Protein 2VPN (pdb70)

Organism: Halomonas elongata (strain ATCC 33173 / DSM 2581 / NBRC 15536 / NCIMB 2198 / 1H9) (NCBI:txid768066)

InterPro domains:
  IPR018389 TRAP transporter solute receptor DctP [PF03480] (31-313)
  IPR018389 TRAP transporter solute receptor DctP [PTHR33376] (1-330)
  IPR038404 TRAP transporter solute receptor DctP superfamily [G3DSA:3.40.190.170] (26-341)

CATH classification: 3.40.190.170

Solvent-accessible surface area: 24953 Å² total; per-residue (Å²): 119,74,4,84,0,1,3,23,7,98,133,46,8,0,0,4,22,0,0,65,23,0,58,27,70,0,58,122,84,37,149,29,65,0,77,25,38,60,70,66,102,83,121,23,15,120,34,0,75,92,36,87,0,21,0,0,0,19,0,0,0,52,1,1,73,69,3,56,6,0,4,0,8,18,6,4,36,27,11,28,84,66,48,105,32,0,22,90,0,5,95,115,2,79,0,7,80,84,21,0,40,129,13,0,38,115,50,33,0,37,16,14,50,8,0,0,3,8,37,4,0,1,0,0,84,69,55,0,49,32,6,126,40,0,90,121,25,101,0,4,0,11,47,4,69,0,3,11,45,1,0,107,13,2,28,8,60,12,35,67,11,71,34,60,95,0,74,37,3,15,113,105,50,109,2,36,0,0,6,7,3,3,11,18,0,36,59,34,11,0,15,109,30,2,20,16,0,0,14,1,30,13,7,14,15,8,0,0,0,0,0,11,29,121,42,21,113,68,25,64,153,142,27,46,100,16,0,54,46,0,0,66,36,0,27,92,71,0,13,110,64,3,95,43,21,36,120,43,2,15,67,26,0,90,8,33,24,141,130,22,59,50,23,138,15,80,116,146,53,33,97,31,0,98,127,64,9,82,83,1,44,117,73,0,39,135,74,22,36,162,94,0,82,111,0,2,54,44,0,89,51,14,29,190,91,47,126,66,6,44,0,0,2,15,7,95,131,46,6,0,0,4,23,0,0,63,21,0,62,27,70,0,59,122,83,34,146,31,63,0,65,26,8,70,33,28,70,1,3,50,4,88,46,3,8,111,9,0,76,92,38,38,0,28,0,0,0,5,0,1,0,20,3,1,58,110,5,58,7,0,3,0,8,19,6,3,34,26,9,25,81,70,45,91,30,0,34,86,0,6,94,104,1,106,0,7,76,101,29,0,40,138,12,0,38,122,66,33,2,36,18,13,50,7,0,0,4,6,40,4,0,1,0,0,82,71,53,0,43,28,8,123,42,0,93,119,24,77,0,5,0,13,36,6,68,0,3,14,43,1,0,102,5,2,28,9,63,20,27,66,28,51,31,48,71,0,75,33,8,15,118,100,38,102,2,30,0,0,6,8,3,1,11,19,0,28,62,34,9,0,21,111,32,2,33,15,0,0,12,2,25,12,10,15,15,8,0,0,0,0,0,12,32,120,43,21,109,68,27,63,134,144,26,26,99,18,0,51,48,0,0,65,33,0,20,86,93,0,29,127,63,4,149,44,23,39,107,113,5,8,119,117,0,105,92,66,19,150,139,21,59,48,29,133,15,83,122,151,51,24,86,34,0,92,113,70,13,84,94,0,40,93,77,0,32,122,73,21,34,129,89,0,82,102,0,7,61,47,0,88,51,6,32,186,81,46

Sequence (616 aa):
DNWRYAHEEYEGDVQDVFAQAFKGYVEDNSDHTVQVYRFGELDIMEQTQNGILQFVNQSPGFTGSLIPSSAQIFFIPYLMPTTDMDTVLEEFFDDESKKAINEEMFPKLYAEHGLELLKMMYPEGEMMVVTADEPITSPEDFDNNKKKIRTMTNPLLAETYKAFGATPTPLLPWGEVYGGLQTGIIDGQENPIFWIESGGLYEVSPNLTFTSHGWFTTAMMANQQDFYEGLSEEEEDQQLVQDDAADAAYDHTIEEHIKGLSEESLEKIKAASDEEVTVTRLNDEQIQAFKKERAPQQVEEEKFIEMTGEQGQELLDQFKADLKAVDDNWRYAHEEYEGDVQDVFAQAFKGYVEDNSDHTVQVYRFGELGESDDIMEQTQQNNGILQFVNQSPGFTGSLIPSAQIFFIPYLMPTDMMDTVLEFFDESKAINEMFPKLYAEHGLELLKMMYPEGEMVVTADEPITSPEDFDNKKKIRTMTNNPLLAETYKAFGATPTPLPWGEVYGGLQTGIIDGQENPIFWIESGGLYEVSPNLTFTSHGWFTTAMMANQDFYEGLSEEEDQQLVQDAADAAYDHTIEHIKGLSSEESLEKIKAASDEVTVTRLNNDEQIQAFKERAPQVEEKKFIIEMTGEQGQELLDQFKADLKAV

Secondary structure (DSSP, 8-state):
-EEEEE-SS-TTSHHHHHHHHHHHHHHHSSS-EEEEE-TT---HHHHHHTTS-SEEEE-HHHHHHHSGGGGGGGSTT-S-SSHHHHHHHHHH-HIIIIIHHHHHHTTTEEEEEEEEEEEEEEEESS---SGGGGTT-EEEE-S-HHHHHHHHHHT-EEEE--GGGHHHHHHHTS-SEEEEEHHHHHHTTGGGT--EEEE----EEEEEEEEEHHHHHHS-HHHHHHHHHHHHHHHHHHHHHHTTHHHHHHHHHHHH-TT-EEEE--HHHHHHHHTTHHHHHHHHHHHHHHHHHHHHHHHHHHHHH-/-EEEEE-SS-TTSHHHHHHHHHHHHHHHHSS-EEEEE-TTSS-SHHHHHHHHHTTS-SEEEE-HHHHTTTSGGGGGGGSTT-S-SSHHHHHHHHHH-HIIIIIHHHHHHTTTEEEEEEEEEEEEEEEESS---SGGGGTT-EEEE-S-HHHHHHHHHHT-EEEE--GGGHHHHHHHTS-SEEEEEHHHHHHTTGGGT--EEEE----EEEEEEEEEHHHHHHS-HHHHHHHHHHHHHHHHHHHHHHTTHHHHHHHHHHHH-TT-EEEE--HHHHHHHHTTHHHHHHHHHHHHHHHHHHHHHHHHHHHHH-

Radius of gyration: 27.12 Å; Cα contacts (8 Å, |Δi|>4): 1236; chains: 2; bounding box: 59×66×65 Å

Foldseek 3Di:
DEAEEEEEADPPALVNLLVVLLQVLLVVPHVYGYHYHYHPRDVVVVCQQVPVHFKYKFFLLACCAVQVLSCLQQLWPLDAQDLVLNVLLQVDFCLNPPVVQVSVVVSQKRWQGKWFRAAKKKFFPDADLALVSQAAFAEEGADHVLNCVLSVLSHHRYDHDDPVCPQVCLQVVVGGIYMDALLCCQVVVSCVRGAEIERLSTGTGMITMIGRNVSLVPDDPVVVVSSNVSSVSSRVSSSVVSVCSSVVSVVSSVVVDPSHHYHYHDPVSNVNSVVSSVVSLVVSCVSPPPSSVVSSVSSSVSSVVD/DEAEEEEAADPPALVNLLVVLLQVLLVVPHVYGYHYHYHPPQHHQVRVVVCQLVPVHFKYKHFLLACCAVQVLSCPQLLWPLDALDLVLNVLLQVFFCLNPPVVQVSVVVSQKRWQGKWFRAAKKKFFPAADLALVSQAAFAEEGADHDLNCVLNVLSRHRYDYDTPVCPQVCLQVVVGGIYMDALLCCQVVVSCVRGAEIERLSTGTGMMTMIGRNVVLVPDDPVVVVSSNVSSVSSRVSSSVVSVCSSVVSVVVSVVVDPSHHYHYHDPVSSVNSVVSSVVSLVVSCVVPPPSSVVSSVSSSVSSVVD

B-factor: mean 16.52, std 7.2, range [3.72, 50.05]

Structure (mmCIF, N/CA/C/O backbone):
data_2VPN
#
_entry.id   2VPN
#
_cell.length_a   48.300
_cell.length_b   52.200
_cell.length_c   63.500
_cell.angle_alpha   80.80
_cell.angle_beta   85.80
_cell.angle_gamma   77.90
#
_symmetry.space_group_name_H-M   'P 1'
#
loop_
_entity.id
_entity.type
_entity.pdbx_description
1 polymer 'PERIPLASMIC SUBSTRATE BINDING PROTEIN'
2 non-polymer '(4S)-2-METHYL-1,4,5,6-TETRAHYDROPYRIMIDINE-4-CARBOXYLIC ACID'
3 non-polymer 'MAGNESIUM ION'
4 water water
#
loop_
_atom_site.group_PDB
_atom_site.id
_atom_site.type_symbol
_atom_site.label_atom_id
_atom_site.label_alt_id
_atom_site.label_comp_id
_atom_site.label_asym_id
_atom_site.label_entity_id
_atom_site.label_seq_id
_atom_site.pdbx_PDB_ins_code
_atom_site.Cartn_x
_atom_site.Cartn_y
_atom_site.Cartn_z
_atom_site.occupancy
_atom_site.B_iso_or_equiv
_atom_site.auth_seq_id
_atom_site.auth_comp_id
_atom_site.auth_asym_id
_atom_site.auth_atom_id
_atom_site.pdbx_PDB_model_num
ATOM 1 N N . ASP A 1 1 ? 33.599 61.579 34.950 1.00 16.63 1 ASP A N 1
ATOM 2 C CA . ASP A 1 1 ? 34.259 60.740 35.988 1.00 14.05 1 ASP A CA 1
ATOM 3 C C . ASP A 1 1 ? 35.178 59.720 35.334 1.00 14.85 1 ASP A C 1
ATOM 4 O O . ASP A 1 1 ? 35.023 59.400 34.164 1.00 14.71 1 ASP A O 1
ATOM 9 N N . ASN A 1 2 ? 36.125 59.208 36.106 1.00 14.05 2 ASN A N 1
ATOM 10 C CA . ASN A 1 2 ? 36.979 58.132 35.654 1.00 12.83 2 ASN A CA 1
ATOM 11 C C . ASN A 1 2 ? 36.610 56.862 36.399 1.00 12.52 2 ASN A C 1
ATOM 12 O O . ASN A 1 2 ? 36.568 56.848 37.612 1.00 13.57 2 ASN A O 1
ATOM 17 N N . TRP A 1 3 ? 36.337 55.807 35.648 1.00 12.74 3 TRP A N 1
ATOM 18 C CA . TRP A 1 3 ? 35.962 54.525 36.228 1.00 11.14 3 TRP A CA 1
ATOM 19 C C . TRP A 1 3 ? 37.061 53.512 35.955 1.00 10.38 3 TRP A C 1
ATOM 20 O O . TRP A 1 3 ? 37.443 53.303 34.785 1.00 14.05 3 TRP A O 1
ATOM 31 N N . ARG A 1 4 ? 37.543 52.873 37.013 1.00 8.29 4 ARG A N 1
ATOM 32 C CA . ARG A 1 4 ? 38.624 51.902 36.903 1.00 8.60 4 ARG A CA 1
ATOM 33 C C . ARG A 1 4 ? 37.984 50.547 36.656 1.00 8.06 4 ARG A C 1
ATOM 34 O O . ARG A 1 4 ? 37.015 50.182 37.328 1.00 8.79 4 ARG A O 1
ATOM 42 N N . TYR A 1 5 ? 38.572 49.796 35.738 1.00 7.81 5 TYR A N 1
ATOM 43 C CA . TYR A 1 5 ? 38.081 48.506 35.255 1.00 7.11 5 TYR A CA 1
ATOM 44 C C . TYR A 1 5 ? 39.277 47.569 35.157 1.00 6.54 5 TYR A C 1
ATOM 45 O O . TYR A 1 5 ? 40.256 47.886 34.472 1.00 9.05 5 TYR A O 1
ATOM 54 N N . ALA A 1 6 ? 39.227 46.423 35.825 1.00 5.75 6 ALA A N 1
ATOM 55 C CA . ALA A 1 6 ? 40.309 45.453 35.793 1.00 6.28 6 ALA A CA 1
ATOM 56 C C . ALA A 1 6 ? 39.821 44.134 35.221 1.00 5.82 6 ALA A C 1
ATOM 57 O O . ALA A 1 6 ? 38.681 43.706 35.476 1.00 7.35 6 ALA A O 1
ATOM 59 N N . HIS A 1 7 ? 40.690 43.486 34.446 1.00 6.11 7 HIS A N 1
ATOM 60 C CA . HIS A 1 7 ? 40.420 42.133 33.958 1.00 6.31 7 HIS A CA 1
ATOM 61 C C . HIS A 1 7 ? 41.641 41.216 34.145 1.00 6.74 7 HIS A C 1
ATOM 62 O O . HIS A 1 7 ? 42.669 41.595 34.712 1.00 7.86 7 HIS A O 1
ATOM 69 N N . GLU A 1 8 ? 41.478 39.971 33.710 1.00 6.97 8 GLU A N 1
ATOM 70 C CA . GLU A 1 8 ? 42.408 38.894 34.003 1.00 7.22 8 GLU A CA 1
ATOM 71 C C . GLU A 1 8 ? 43.369 38.562 32.869 1.00 6.40 8 GLU A C 1
ATOM 72 O O . GLU A 1 8 ? 44.145 37.599 32.978 1.00 7.67 8 GLU A O 1
ATOM 78 N N . GLU A 1 9 ? 43.306 39.304 31.767 1.00 5.01 9 GLU A N 1
ATOM 79 C CA . GLU A 1 9 ? 43.988 38.866 30.547 1.00 6.81 9 GLU A CA 1
ATOM 80 C C . GLU A 1 9 ? 44.900 39.976 30.067 1.00 7.21 9 GLU A C 1
ATOM 81 O O . GLU A 1 9 ? 45.072 40.985 30.746 1.00 6.12 9 GLU A O 1
ATOM 87 N N . TYR A 1 10 ? 45.537 39.751 28.939 1.00 7.66 10 TYR A N 1
ATOM 88 C CA . TYR A 1 10 ? 46.536 40.681 28.411 1.00 8.96 10 TYR A CA 1
ATOM 89 C C . TYR A 1 10 ? 45.984 41.455 27.216 1.00 8.37 10 TYR A C 1
ATOM 90 O O . TYR A 1 10 ? 44.858 41.238 26.750 1.00 9.22 10 TYR A O 1
ATOM 99 N N . GLU A 1 11 ? 46.788 42.374 26.710 1.00 11.37 11 GLU A N 1
ATOM 100 C CA . GLU A 1 11 ? 46.413 43.162 25.560 1.00 11.48 11 GLU A CA 1
ATOM 101 C C . GLU A 1 11 ? 45.978 42.264 24.393 1.00 11.09 11 GLU A C 1
ATOM 102 O O . GLU A 1 11 ? 46.682 41.339 24.028 1.00 13.23 11 GLU A O 1
ATOM 108 N N . GLY A 1 12 ? 44.786 42.502 23.857 1.00 11.19 12 GLY A N 1
ATOM 109 C CA . GLY A 1 12 ? 44.310 41.781 22.687 1.00 10.71 12 GLY A CA 1
ATOM 110 C C . GLY A 1 12 ? 43.593 40.466 22.951 1.00 9.77 12 GLY A C 1
ATOM 111 O O . GLY A 1 12 ? 42.999 39.876 22.048 1.00 10.00 12 GLY A O 1
ATOM 112 N N . ASP A 1 13 ? 43.640 40.010 24.195 1.00 8.29 13 ASP A N 1
ATOM 113 C CA . ASP A 1 13 ? 42.930 38.807 24.588 1.00 7.48 13 ASP A CA 1
ATOM 114 C C . ASP A 1 13 ? 41.425 39.088 24.663 1.00 6.17 13 ASP A C 1
ATOM 115 O O . ASP A 1 13 ? 40.996 40.236 24.673 1.00 7.35 13 ASP A O 1
ATOM 120 N N . VAL A 1 14 ? 40.626 38.031 24.723 1.00 6.00 14 VAL A N 1
ATOM 121 C CA . VAL A 1 14 ? 39.171 38.142 24.629 1.00 5.98 14 VAL A CA 1
ATOM 122 C C . VAL A 1 14 ? 38.587 39.100 25.682 1.00 5.40 14 VAL A C 1
ATOM 123 O O . VAL A 1 14 ? 37.756 39.934 25.344 1.00 7.27 14 VAL A O 1
ATOM 127 N N . GLN A 1 15 ? 39.017 38.991 26.939 1.00 5.27 15 GLN A N 1
ATOM 128 C CA . GLN A 1 15 ? 38.532 39.955 27.961 1.00 5.41 15 GLN A CA 1
ATOM 129 C C . GLN A 1 15 ? 38.922 41.391 27.667 1.00 5.77 15 GLN A C 1
ATOM 130 O O . GLN A 1 15 ? 38.231 42.351 28.044 1.00 6.62 15 GLN A O 1
ATOM 136 N N . ASP A 1 16 ? 40.077 41.556 27.066 1.00 6.15 16 ASP A N 1
ATOM 137 C CA . ASP A 1 16 ? 40.518 42.884 26.704 1.00 6.80 16 ASP A CA 1
ATOM 138 C C . ASP A 1 16 ? 39.731 43.450 25.536 1.00 7.70 16 ASP A C 1
ATOM 139 O O . ASP A 1 16 ? 39.437 44.635 25.477 1.00 8.34 16 ASP A O 1
ATOM 144 N N . VAL A 1 17 ? 39.402 42.612 24.572 1.00 7.02 17 VAL A N 1
ATOM 145 C CA . VAL A 1 17 ? 38.519 43.030 23.492 1.00 7.52 17 VAL A CA 1
ATOM 146 C C . VAL A 1 17 ? 37.180 43.550 24.055 1.00 8.07 17 VAL A C 1
ATOM 147 O O . VAL A 1 17 ? 36.682 44.611 23.677 1.00 7.90 17 VAL A O 1
ATOM 151 N N . PHE A 1 18 ? 36.617 42.801 25.009 1.00 7.14 18 PHE A N 1
ATOM 152 C CA . PHE A 1 18 ? 35.378 43.215 25.660 1.00 6.45 18 PHE A CA 1
ATOM 153 C C . PHE A 1 18 ? 35.610 44.537 26.376 1.00 5.96 18 PHE A C 1
ATOM 154 O O . PHE A 1 18 ? 34.818 45.476 26.203 1.00 7.62 18 PHE A O 1
ATOM 162 N N . ALA A 1 19 ? 36.689 44.619 27.157 1.00 6.49 19 ALA A N 1
ATOM 163 C CA . ALA A 1 19 ? 36.990 45.837 27.946 1.00 6.88 19 ALA A CA 1
ATOM 164 C C . ALA A 1 19 ? 37.174 47.069 27.068 1.00 7.92 19 ALA A C 1
ATOM 165 O O . ALA A 1 19 ? 36.647 48.139 27.372 1.00 9.21 19 ALA A O 1
ATOM 167 N N . GLN A 1 20 ? 37.922 46.946 25.979 1.00 7.78 20 GLN A N 1
ATOM 168 C CA . GLN A 1 20 ? 38.188 48.097 25.134 1.00 9.26 20 GLN A CA 1
ATOM 169 C C . GLN A 1 20 ? 36.926 48.539 24.421 1.00 10.33 20 GLN A C 1
ATOM 170 O O . GLN A 1 20 ? 36.716 49.736 24.198 1.00 11.75 20 GLN A O 1
ATOM 176 N N . ALA A 1 21 ? 36.081 47.583 24.035 1.00 9.84 21 ALA A N 1
ATOM 177 C CA . ALA A 1 21 ? 34.801 47.928 23.436 1.00 10.12 21 ALA A CA 1
ATOM 178 C C . ALA A 1 21 ? 33.866 48.630 24.422 1.00 11.11 21 ALA A C 1
ATOM 179 O O . ALA A 1 21 ? 33.156 49.554 24.049 1.00 13.52 21 ALA A O 1
ATOM 181 N N . PHE A 1 22 ? 33.860 48.178 25.674 1.00 9.70 22 PHE A N 1
ATOM 182 C CA . PHE A 1 22 ? 33.075 48.823 26.728 1.00 9.42 22 PHE A CA 1
ATOM 183 C C . PHE A 1 22 ? 33.569 50.254 26.937 1.00 9.76 22 PHE A C 1
ATOM 184 O O . PHE A 1 22 ? 32.751 51.197 26.989 1.00 11.33 22 PHE A O 1
ATOM 192 N N . LYS A 1 23 ? 34.881 50.394 27.110 1.00 11.80 23 LYS A N 1
ATOM 193 C CA . LYS A 1 23 ? 35.568 51.686 27.214 1.00 11.09 23 LYS A CA 1
ATOM 194 C C . LYS A 1 23 ? 35.177 52.589 26.056 1.00 12.43 23 LYS A C 1
ATOM 195 O O . LYS A 1 23 ? 34.764 53.732 26.257 1.00 14.32 23 LYS A O 1
ATOM 201 N N . GLY A 1 24 ? 35.300 52.069 24.841 1.00 12.57 24 GLY A N 1
ATOM 202 C CA . GLY A 1 24 ? 34.998 52.848 23.649 1.00 13.51 24 GLY A CA 1
ATOM 203 C C . GLY A 1 24 ? 33.594 53.395 23.639 1.00 14.35 24 GLY A C 1
ATOM 204 O O . GLY A 1 24 ? 33.382 54.557 23.258 1.00 16.39 24 GLY A O 1
ATOM 205 N N . TYR A 1 25 ? 32.626 52.578 24.040 1.00 13.80 25 TYR A N 1
ATOM 206 C CA . TYR A 1 25 ? 31.235 53.012 24.048 1.00 14.16 25 TYR A CA 1
ATOM 207 C C . TYR A 1 25 ? 30.999 54.103 25.072 1.00 15.60 25 TYR A C 1
ATOM 208 O O . TYR A 1 25 ? 30.319 55.076 24.793 1.00 16.93 25 TYR A O 1
ATOM 217 N N . VAL A 1 26 ? 31.520 53.913 26.272 1.00 13.72 26 VAL A N 1
ATOM 218 C CA . VAL A 1 26 ? 31.371 54.916 27.321 1.00 14.49 26 VAL A CA 1
ATOM 219 C C . VAL A 1 26 ? 31.982 56.236 26.889 1.00 15.38 26 VAL A C 1
ATOM 220 O O . VAL A 1 26 ? 31.350 57.303 27.044 1.00 16.28 26 VAL A O 1
ATOM 224 N N . GLU A 1 27 ? 33.195 56.181 26.346 1.00 15.92 27 GLU A N 1
ATOM 225 C CA . GLU A 1 27 ? 33.927 57.399 25.983 1.00 16.94 27 GLU A CA 1
ATOM 226 C C . GLU A 1 27 ? 33.337 58.084 24.748 1.00 18.19 27 GLU A C 1
ATOM 227 O O . GLU A 1 27 ? 33.395 59.318 24.647 1.00 19.12 27 GLU A O 1
ATOM 233 N N . ASP A 1 28 ? 32.749 57.305 23.834 1.00 17.22 28 ASP A N 1
ATOM 234 C CA . ASP A 1 28 ? 32.122 57.870 22.625 1.00 19.42 28 ASP A CA 1
ATOM 235 C C . ASP A 1 28 ? 30.761 58.490 22.905 1.00 19.97 28 ASP A C 1
ATOM 236 O O . ASP A 1 28 ? 30.262 59.252 22.092 1.00 22.76 28 ASP A O 1
ATOM 241 N N . ASN A 1 29 ? 30.147 58.141 24.035 1.00 19.15 29 ASN A N 1
ATOM 242 C CA . ASN A 1 29 ? 28.788 58.562 24.343 1.00 19.83 29 ASN A CA 1
ATOM 243 C C . ASN A 1 29 ? 28.635 59.278 25.681 1.00 19.25 29 ASN A C 1
ATOM 244 O O . ASN A 1 29 ? 27.530 59.388 26.201 1.00 20.30 29 ASN A O 1
ATOM 249 N N . SER A 1 30 ? 29.753 59.751 26.232 1.00 19.47 30 SER A N 1
ATOM 250 C CA . SER A 1 30 ? 29.736 60.499 27.479 1.00 19.30 30 SER A CA 1
ATOM 251 C C . SER A 1 30 ? 31.054 61.241 27.663 1.00 18.15 30 SER A C 1
ATOM 252 O O . SER A 1 30 ? 31.936 61.170 26.816 1.00 19.07 30 SER A O 1
ATOM 255 N N . ASP A 1 31 ? 31.165 61.951 28.788 1.00 18.34 31 ASP A N 1
ATOM 256 C CA . ASP A 1 31 ? 32.384 62.657 29.174 1.00 19.19 31 ASP A CA 1
ATOM 257 C C . ASP A 1 31 ? 33.216 61.827 30.159 1.00 18.75 31 ASP A C 1
ATOM 258 O O . ASP A 1 31 ? 34.275 62.270 30.622 1.00 19.09 31 ASP A O 1
ATOM 263 N N . HIS A 1 32 ? 32.743 60.618 30.460 1.00 17.32 32 HIS A N 1
ATOM 264 C CA . HIS A 1 32 ? 33.459 59.713 31.361 1.00 16.80 32 HIS A CA 1
ATOM 265 C C . HIS A 1 32 ? 34.617 59.025 30.651 1.00 16.11 32 HIS A C 1
ATOM 266 O O . HIS A 1 32 ? 34.633 58.912 29.428 1.00 17.18 32 HIS A O 1
ATOM 273 N N . THR A 1 33 ? 35.590 58.587 31.436 1.00 15.02 33 THR A N 1
ATOM 274 C CA . THR A 1 33 ? 36.675 57.749 30.946 1.00 13.33 33 THR A CA 1
ATOM 275 C C . THR A 1 33 ? 36.614 56.403 31.652 1.00 12.64 33 THR A C 1
ATOM 276 O O . THR A 1 33 ? 36.151 56.317 32.773 1.00 12.51 33 THR A O 1
ATOM 280 N N . VAL A 1 34 ? 37.080 55.361 30.965 1.00 12.43 34 VAL A N 1
ATOM 281 C CA . VAL A 1 34 ? 37.252 54.040 31.572 1.00 11.65 34 VAL A CA 1
ATOM 282 C C . VAL A 1 34 ? 38.732 53.695 31.518 1.00 12.47 34 VAL A C 1
ATOM 283 O O . VAL A 1 34 ? 39.331 53.616 30.421 1.00 14.62 34 VAL A O 1
ATOM 287 N N . GLN A 1 35 ? 39.331 53.550 32.693 1.00 10.33 35 GLN A N 1
ATOM 288 C CA . GLN A 1 35 ? 40.727 53.189 32.814 1.00 10.88 35 GLN A CA 1
ATOM 289 C C . GLN A 1 35 ? 40.833 51.678 32.984 1.00 9.90 35 GLN A C 1
ATOM 290 O O . GLN A 1 35 ? 40.447 51.117 34.018 1.00 9.97 35 GLN A O 1
ATOM 296 N N . VAL A 1 36 ? 41.343 51.004 31.966 1.00 10.08 36 VAL A N 1
ATOM 297 C CA . VAL A 1 36 ? 41.407 49.543 31.957 1.00 9.73 36 VAL A CA 1
ATOM 298 C C . VAL A 1 36 ? 42.765 49.044 32.415 1.00 9.56 36 VAL A C 1
ATOM 299 O O . VAL A 1 36 ? 43.803 49.449 31.909 1.00 12.28 36 VAL A O 1
ATOM 303 N N . TYR A 1 37 ? 42.747 48.166 33.408 1.00 9.85 37 TYR A N 1
ATOM 304 C CA . TYR A 1 37 ? 43.939 47.481 33.888 1.00 9.78 37 TYR A CA 1
ATOM 305 C C . TYR A 1 37 ? 43.929 46.046 33.412 1.00 9.11 37 TYR A C 1
ATOM 306 O O . TYR A 1 37 ? 42.971 45.304 33.701 1.00 10.26 37 TYR A O 1
ATOM 315 N N . ARG A 1 38 ? 44.969 45.675 32.682 1.00 9.22 38 ARG A N 1
ATOM 316 C CA . ARG A 1 38 ? 45.183 44.300 32.238 1.00 10.32 38 ARG A CA 1
ATOM 317 C C . ARG A 1 38 ? 45.842 43.476 33.345 1.00 10.53 38 ARG A C 1
ATOM 318 O O . ARG A 1 38 ? 46.236 44.003 34.380 1.00 11.16 38 ARG A O 1
ATOM 326 N N . PHE A 1 39 ? 45.980 42.173 33.124 1.00 10.86 39 PHE A N 1
ATOM 327 C CA . PHE A 1 39 ? 46.517 41.282 34.135 1.00 12.15 39 PHE A CA 1
ATOM 328 C C . PHE A 1 39 ? 47.860 41.801 34.630 1.00 13.64 39 PHE A C 1
ATOM 329 O O . PHE A 1 39 ? 48.713 42.178 33.835 1.00 15.52 39 PHE A O 1
ATOM 337 N N . GLY A 1 40 ? 48.018 41.798 35.945 1.00 15.25 40 GLY A N 1
ATOM 338 C CA . GLY A 1 40 ? 49.281 42.153 36.589 1.00 16.22 40 GLY A CA 1
ATOM 339 C C . GLY A 1 40 ? 49.458 43.632 36.838 1.00 17.68 40 GLY A C 1
ATOM 340 O O . GLY A 1 40 ? 50.362 44.037 37.597 1.00 21.75 40 GLY A O 1
ATOM 341 N N . GLU A 1 41 ? 48.610 44.458 36.227 1.00 16.29 41 GLU A N 1
ATOM 342 C CA . GLU A 1 41 ? 48.808 45.909 36.249 1.00 16.60 41 GLU A CA 1
ATOM 343 C C . GLU A 1 41 ? 48.401 46.583 37.552 1.00 17.86 41 GLU A C 1
ATOM 344 O O . GLU A 1 41 ? 48.819 47.710 37.785 1.00 20.96 41 GLU A O 1
ATOM 350 N N . LEU A 1 42 ? 47.670 45.924 38.427 1.00 19.08 42 LEU A N 1
ATOM 351 C CA . LEU A 1 42 ? 47.386 46.521 39.730 1.00 20.03 42 LEU A CA 1
ATOM 352 C C . LEU A 1 42 ? 48.437 46.082 40.733 1.00 21.85 42 LEU A C 1
ATOM 353 O O . LEU A 1 42 ? 49.566 45.767 40.342 1.00 23.96 42 LEU A O 1
ATOM 358 N N . ASP A 1 47 ? 42.971 39.373 43.967 1.00 20.10 47 ASP A N 1
ATOM 359 C CA . ASP A 1 47 ? 43.071 40.761 44.423 1.00 17.36 47 ASP A CA 1
ATOM 360 C C . ASP A 1 47 ? 42.059 41.682 43.764 1.00 15.74 47 ASP A C 1
ATOM 361 O O . ASP A 1 47 ? 41.550 42.583 44.422 1.00 17.22 47 ASP A O 1
ATOM 366 N N . ILE A 1 48 ? 41.796 41.507 42.470 1.00 14.04 48 ILE A N 1
ATOM 367 C CA . ILE A 1 48 ? 40.944 42.455 41.745 1.00 13.54 48 ILE A CA 1
ATOM 368 C C . ILE A 1 48 ? 39.493 42.374 42.207 1.00 11.92 48 ILE A C 1
ATOM 369 O O . ILE A 1 48 ? 38.766 43.362 42.178 1.00 12.76 48 ILE A O 1
ATOM 374 N N . MET A 1 49 ? 39.070 41.194 42.649 1.00 12.88 49 MET A N 1
ATOM 375 C CA . MET A 1 49 ? 37.738 41.070 43.231 1.00 13.97 49 MET A CA 1
ATOM 376 C C . MET A 1 49 ? 37.659 41.784 44.589 1.00 14.36 49 MET A C 1
ATOM 377 O O . MET A 1 49 ? 36.670 42.477 44.880 1.00 14.33 49 MET A O 1
ATOM 382 N N . GLU A 1 50 ? 38.700 41.635 45.398 1.00 16.15 50 GLU A N 1
ATOM 383 C CA . GLU A 1 50 ? 38.778 42.335 46.685 1.00 17.15 50 GLU A CA 1
ATOM 384 C C . GLU A 1 50 ? 38.639 43.838 46.471 1.00 16.84 50 GLU A C 1
ATOM 385 O O . GLU A 1 50 ? 37.845 44.482 47.154 1.00 16.62 50 GLU A O 1
ATOM 391 N N . GLN A 1 51 ? 39.372 44.377 45.506 1.00 13.72 51 GLN A N 1
ATOM 392 C CA . GLN A 1 51 ? 39.413 45.801 45.216 1.00 13.96 51 GLN A CA 1
ATOM 393 C C . GLN A 1 51 ? 38.129 46.332 44.617 1.00 12.74 51 GLN A C 1
ATOM 394 O O . GLN A 1 51 ? 37.825 47.515 44.720 1.00 14.16 51 GLN A O 1
ATOM 400 N N . THR A 1 52 ? 37.347 45.447 44.010 1.00 11.85 52 THR A N 1
ATOM 401 C CA . THR A 1 52 ? 36.058 45.858 43.494 1.00 13.44 52 THR A CA 1
ATOM 402 C C . THR A 1 52 ? 35.027 45.869 44.620 1.00 14.90 52 THR A C 1
ATOM 403 O O . THR A 1 52 ? 34.250 46.817 44.745 1.00 14.87 52 THR A O 1
ATOM 407 N N . GLN A 1 53 ? 35.029 44.830 45.454 1.00 16.82 53 GLN A N 1
ATOM 408 C CA . GLN A 1 53 ? 34.081 44.771 46.569 1.00 17.77 53 GLN A CA 1
ATOM 409 C C . GLN A 1 53 ? 34.291 45.906 47.554 1.00 19.24 53 GLN A C 1
ATOM 410 O O . GLN A 1 53 ? 33.313 46.358 48.151 1.00 22.83 53 GLN A O 1
ATOM 416 N N . ASN A 1 54 ? 35.531 46.375 47.720 1.00 17.64 54 ASN A N 1
ATOM 417 C CA . ASN A 1 54 ? 35.799 47.475 48.659 1.00 17.99 54 ASN A CA 1
ATOM 418 C C . ASN A 1 54 ? 35.854 48.852 47.989 1.00 17.53 54 ASN A C 1
ATOM 419 O O . ASN A 1 54 ? 36.164 49.859 48.637 1.00 21.98 54 ASN A O 1
ATOM 424 N N . GLY A 1 55 ? 35.544 48.905 46.692 1.00 15.63 55 GLY A N 1
ATOM 425 C CA . GLY A 1 55 ? 35.247 50.147 46.034 1.00 14.14 55 GLY A CA 1
ATOM 426 C C . GLY A 1 55 ? 36.399 50.871 45.399 1.00 12.83 55 GLY A C 1
ATOM 427 O O . GLY A 1 55 ? 36.201 51.936 44.860 1.00 15.40 55 GLY A O 1
ATOM 428 N N . ILE A 1 56 ? 37.604 50.281 45.456 1.00 12.71 56 ILE A N 1
ATOM 429 C CA . ILE A 1 56 ? 38.758 50.812 44.756 1.00 12.95 56 ILE A CA 1
ATOM 430 C C . ILE A 1 56 ? 38.518 50.732 43.250 1.00 11.48 56 ILE A C 1
ATOM 431 O O . ILE A 1 56 ? 38.719 51.694 42.545 1.00 11.68 56 ILE A O 1
ATOM 436 N N . LEU A 1 57 ? 38.045 49.588 42.751 1.00 10.76 57 LEU A N 1
ATOM 437 C CA . LEU A 1 57 ? 37.698 49.418 41.343 1.00 10.43 57 LEU A CA 1
ATOM 438 C C . LEU A 1 57 ? 36.196 49.538 41.183 1.00 9.43 57 LEU A C 1
ATOM 439 O O . LEU A 1 57 ? 35.450 49.164 42.095 1.00 11.93 57 LEU A O 1
ATOM 444 N N . GLN A 1 58 ? 35.779 50.062 40.045 1.00 9.28 58 GLN A N 1
ATOM 445 C CA . GLN A 1 58 ? 34.379 50.241 39.691 1.00 8.69 58 GLN A CA 1
ATOM 446 C C . GLN A 1 58 ? 33.843 49.046 38.909 1.00 8.79 58 GLN A C 1
ATOM 447 O O . GLN A 1 58 ? 32.709 48.636 39.113 1.00 9.72 58 GLN A O 1
ATOM 453 N N . PHE A 1 59 ? 34.653 48.513 37.997 1.00 8.52 59 PHE A N 1
ATOM 454 C CA . PHE A 1 59 ? 34.292 47.358 37.194 1.00 8.21 59 PHE A CA 1
ATOM 455 C C . PHE A 1 59 ? 35.372 46.295 37.279 1.00 8.18 59 PHE A C 1
ATOM 456 O O . PHE A 1 59 ? 36.562 46.594 37.388 1.00 7.15 59 PHE A O 1
ATOM 464 N N . VAL A 1 60 ? 34.955 45.040 37.202 1.00 7.08 60 VAL A N 1
ATOM 465 C CA . VAL A 1 60 ? 35.885 43.915 37.177 1.00 6.74 60 VAL A CA 1
ATOM 466 C C . VAL A 1 60 ? 35.333 42.849 36.271 1.00 6.76 60 VAL A C 1
ATOM 467 O O . VAL A 1 60 ? 34.121 42.611 36.213 1.00 7.86 60 VAL A O 1
ATOM 471 N N . ASN A 1 61 ? 36.236 42.223 35.534 1.00 6.76 61 ASN A N 1
ATOM 472 C CA . ASN A 1 61 ? 35.909 41.062 34.763 1.00 7.91 61 ASN A CA 1
ATOM 473 C C . ASN A 1 61 ? 36.606 39.908 35.449 1.00 8.66 61 ASN A C 1
ATOM 474 O O . ASN A 1 61 ? 37.831 39.846 35.472 1.00 10.46 61 ASN A O 1
ATOM 479 N N . GLN A 1 62 ? 35.836 39.020 36.090 1.00 9.38 62 GLN A N 1
ATOM 480 C CA . GLN A 1 62 ? 36.409 37.857 36.763 1.00 10.11 62 GLN A CA 1
ATOM 481 C C . GLN A 1 62 ? 35.679 36.614 36.288 1.00 8.57 62 GLN A C 1
ATOM 482 O O . GLN A 1 62 ? 34.469 36.606 36.174 1.00 10.73 62 GLN A O 1
ATOM 488 N N . SER A 1 63 ? 36.422 35.547 36.051 1.00 8.16 63 SER A N 1
ATOM 489 C CA . SER A 1 63 ? 35.840 34.292 35.594 1.00 8.58 63 SER A CA 1
ATOM 490 C C . SER A 1 63 ? 35.327 33.476 36.766 1.00 9.00 63 SER A C 1
ATOM 491 O O . SER A 1 63 ? 35.889 33.546 37.862 1.00 9.22 63 SER A O 1
ATOM 494 N N . PRO A 1 64 ? 34.232 32.716 36.554 1.00 9.77 64 PRO A N 1
ATOM 495 C CA . PRO A 1 64 ? 33.787 31.757 37.582 1.00 9.63 64 PRO A CA 1
ATOM 496 C C . PRO A 1 64 ? 34.861 30.822 38.132 1.00 9.91 64 PRO A C 1
ATOM 497 O O . PRO A 1 64 ? 34.768 30.373 39.270 1.00 10.55 64 PRO A O 1
ATOM 501 N N . GLY A 1 65 ? 35.879 30.527 37.343 1.00 8.28 65 GLY A N 1
ATOM 502 C CA . GLY A 1 65 ? 36.974 29.697 37.809 1.00 8.89 65 GLY A CA 1
ATOM 503 C C . GLY A 1 65 ? 37.587 30.215 39.093 1.00 9.72 65 GLY A C 1
ATOM 504 O O . GLY A 1 65 ? 38.070 29.437 39.924 1.00 10.99 65 GLY A O 1
ATOM 505 N N . PHE A 1 66 ? 37.548 31.534 39.257 1.00 10.37 66 PHE A N 1
ATOM 506 C CA . PHE A 1 66 ? 38.033 32.182 40.471 1.00 10.37 66 PHE A CA 1
ATOM 507 C C . PHE A 1 66 ? 36.877 32.578 41.383 1.00 10.93 66 PHE A C 1
ATOM 508 O O . PHE A 1 66 ? 36.929 32.363 42.606 1.00 14.87 66 PHE A O 1
ATOM 516 N N . THR A 1 67 ? 35.807 33.093 40.800 1.00 9.14 67 THR A N 1
ATOM 517 C CA . THR A 1 67 ? 34.690 33.614 41.594 1.00 10.48 67 THR A CA 1
ATOM 518 C C . THR A 1 67 ? 33.960 32.500 42.313 1.00 10.69 67 THR A C 1
ATOM 519 O O . THR A 1 67 ? 33.344 32.759 43.329 1.00 10.88 67 THR A O 1
ATOM 523 N N . GLY A 1 68 ? 34.053 31.276 41.796 1.00 11.20 68 GLY A N 1
ATOM 524 C CA . GLY A 1 68 ? 33.383 30.131 42.382 1.00 12.04 68 GLY A CA 1
ATOM 525 C C . GLY A 1 68 ? 33.763 29.835 43.815 1.00 13.72 68 GLY A C 1
ATOM 526 O O . GLY A 1 68 ? 33.019 29.155 44.508 1.00 14.98 68 GLY A O 1
ATOM 527 N N . SER A 1 69 ? 34.915 30.335 44.277 1.00 14.19 69 SER A N 1
ATOM 528 C CA . SER A 1 69 ? 35.253 30.195 45.698 1.00 15.09 69 SER A CA 1
ATOM 529 C C . SER A 1 69 ? 34.356 31.079 46.576 1.00 16.31 69 SER A C 1
ATOM 530 O O . SER A 1 69 ? 33.830 30.640 47.589 1.00 20.49 69 SER A O 1
ATOM 533 N N . LEU A 1 70 ? 34.154 32.319 46.153 1.00 15.88 70 LEU A N 1
ATOM 534 C CA . LEU A 1 70 ? 33.356 33.294 46.899 1.00 14.70 70 LEU A CA 1
ATOM 535 C C . LEU A 1 70 ? 31.854 33.136 46.652 1.00 14.61 70 LEU A C 1
ATOM 536 O O . LEU A 1 70 ? 31.044 33.386 47.545 1.00 14.91 70 LEU A O 1
ATOM 541 N N . ILE A 1 71 ? 31.493 32.777 45.418 1.00 12.91 71 ILE A N 1
ATOM 542 C CA . ILE A 1 71 ? 30.107 32.661 45.005 1.00 12.47 71 ILE A CA 1
ATOM 543 C C . ILE A 1 71 ? 29.941 31.234 44.545 1.00 12.42 71 ILE A C 1
ATOM 544 O O . ILE A 1 71 ? 30.163 30.924 43.375 1.00 10.96 71 ILE A O 1
ATOM 549 N N . PRO A 1 72 ? 29.587 30.332 45.467 1.00 13.21 72 PRO A N 1
ATOM 550 C CA . PRO A 1 72 ? 29.576 28.907 45.153 1.00 12.51 72 PRO A CA 1
ATOM 551 C C . PRO A 1 72 ? 28.757 28.511 43.919 1.00 11.28 72 PRO A C 1
ATOM 552 O O . PRO A 1 72 ? 29.115 27.569 43.211 1.00 10.52 72 PRO A O 1
ATOM 556 N N A SER A 1 73 ? 27.670 29.231 43.665 0.50 11.41 73 SER A N 1
ATOM 557 N N B SER A 1 73 ? 27.664 29.226 43.669 0.50 11.51 73 SER A N 1
ATOM 558 C CA A SER A 1 73 ? 26.811 28.932 42.520 0.50 10.90 73 SER A CA 1
ATOM 559 C CA B SER A 1 73 ? 26.805 28.932 42.520 0.50 11.03 73 SER A CA 1
ATOM 560 C C A SER A 1 73 ? 27.539 29.089 41.183 0.50 10.66 73 SER A C 1
ATOM 561 C C B SER A 1 73 ? 27.543 29.083 41.186 0.50 10.74 73 SER A C 1
ATOM 562 O O A SER A 1 73 ? 27.204 28.428 40.196 0.50 10.05 73 SER A O 1
ATOM 563 O O B SER A 1 73 ? 27.218 28.411 40.202 0.50 10.07 73 SER A O 1
ATOM 568 N N . ALA A 1 74 ? 28.554 29.948 41.158 1.00 10.24 74 ALA A N 1
ATOM 569 C CA . ALA A 1 74 ? 29.350 30.159 39.927 1.00 9.65 74 ALA A CA 1
ATOM 570 C C . ALA A 1 74 ? 30.135 28.909 39.533 1.00 10.02 74 ALA A C 1
ATOM 571 O O . ALA A 1 74 ? 30.611 28.798 38.398 1.00 10.27 74 ALA A O 1
ATOM 573 N N . GLN A 1 75 ? 30.231 27.938 40.428 1.00 10.20 75 GLN A N 1
ATOM 574 C CA . GLN A 1 75 ? 30.907 26.685 40.120 1.00 10.58 75 GLN A CA 1
ATOM 575 C C . GLN A 1 75 ? 30.151 25.815 39.124 1.00 9.86 75 GLN A C 1
ATOM 576 O O . GLN A 1 75 ? 30.702 24.849 38.604 1.00 9.86 75 GLN A O 1
ATOM 582 N N . ILE A 1 76 ? 28.899 26.156 38.833 1.00 8.44 76 ILE A N 1
ATOM 583 C CA . ILE A 1 76 ? 28.075 25.341 37.932 1.00 9.47 76 ILE A CA 1
ATOM 584 C C . ILE A 1 76 ? 28.711 25.091 36.567 1.00 10.00 76 ILE A C 1
ATOM 585 O O . ILE A 1 76 ? 28.521 24.046 35.951 1.00 11.90 76 ILE A O 1
ATOM 590 N N . PHE A 1 77 ? 29.515 26.050 36.110 1.00 11.28 77 PHE A N 1
ATOM 591 C CA . PHE A 1 77 ? 30.193 25.957 34.810 1.00 10.36 77 PHE A CA 1
ATOM 592 C C . PHE A 1 77 ? 31.252 24.861 34.743 1.00 10.55 77 PHE A C 1
ATOM 593 O O . PHE A 1 77 ? 31.704 24.493 33.643 1.00 14.13 77 PHE A O 1
ATOM 601 N N . PHE A 1 78 ? 31.590 24.301 35.897 1.00 10.63 78 PHE A N 1
ATOM 602 C CA . PHE A 1 78 ? 32.603 23.263 35.977 1.00 9.72 78 PHE A CA 1
ATOM 603 C C . PHE A 1 78 ? 32.074 21.848 36.155 1.00 11.02 78 PHE A C 1
ATOM 604 O O . PHE A 1 78 ? 32.850 20.916 36.294 1.00 12.44 78 PHE A O 1
ATOM 612 N N . ILE A 1 79 ? 30.769 21.681 36.054 1.00 9.52 79 ILE A N 1
ATOM 613 C CA . ILE A 1 79 ? 30.182 20.360 35.883 1.00 8.91 79 ILE A CA 1
ATOM 614 C C . ILE A 1 79 ? 30.484 19.960 34.448 1.00 8.49 79 ILE A C 1
ATOM 615 O O . ILE A 1 79 ? 29.978 20.592 33.517 1.00 9.92 79 ILE A O 1
ATOM 620 N N . PRO A 1 80 ? 31.314 18.922 34.259 1.00 9.45 80 PRO A N 1
ATOM 621 C CA . PRO A 1 80 ? 31.660 18.605 32.875 1.00 9.54 80 PRO A CA 1
ATOM 622 C C . PRO A 1 80 ? 30.494 18.053 32.051 1.00 10.05 80 PRO A C 1
ATOM 623 O O . PRO A 1 80 ? 29.599 17.394 32.574 1.00 10.79 80 PRO A O 1
ATOM 627 N N . TYR A 1 81 ? 30.526 18.372 30.763 1.00 10.58 81 TYR A N 1
ATOM 628 C CA . TYR A 1 81 ? 29.580 17.885 29.759 1.00 11.19 81 TYR A CA 1
ATOM 629 C C . TYR A 1 81 ? 28.160 18.469 29.885 1.00 13.29 81 TYR A C 1
ATOM 630 O O . TYR A 1 81 ? 27.257 18.056 29.161 1.00 16.03 81 TYR A O 1
ATOM 639 N N . LEU A 1 82 ? 27.990 19.444 30.776 1.00 13.91 82 LEU A N 1
ATOM 640 C CA . LEU A 1 82 ? 26.736 20.160 30.957 1.00 15.50 82 LEU A CA 1
ATOM 641 C C . LEU A 1 82 ? 26.525 21.097 29.781 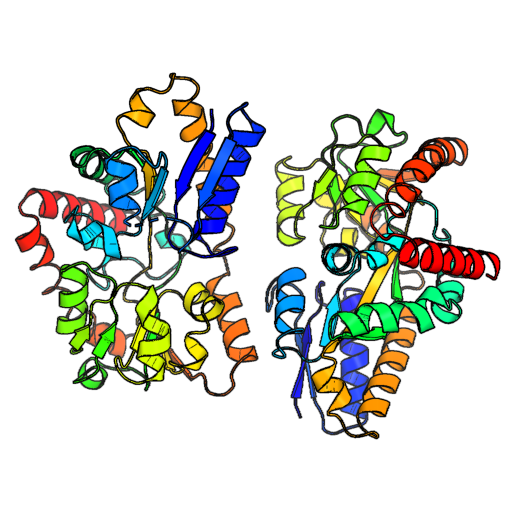1.00 16.72 82 LEU A C 1
ATOM 642 O O . LEU A 1 82 ? 25.463 21.083 29.173 1.00 18.86 82 LEU A O 1
ATOM 647 N N . MET A 1 83 ? 27.538 21.908 29.470 1.00 17.72 83 MET A N 1
ATOM 648 C CA . MET A 1 83 ? 27.435 22.882 28.374 1.00 19.84 83 MET A CA 1
ATOM 649 C C . MET A 1 83 ? 27.510 22.231 26.993 1.00 21.92 83 MET A C 1
ATOM 650 O O . MET A 1 83 ? 28.219 21.251 26.803 1.00 24.23 83 MET A O 1
ATOM 655 N N . PRO A 1 84 ? 26.836 22.823 25.996 1.00 24.01 84 PRO A N 1
ATOM 656 C CA . PRO A 1 84 ? 26.949 22.309 24.641 1.00 23.84 84 PRO A CA 1
ATOM 657 C C . PRO A 1 84 ? 28.349 22.541 24.063 1.00 23.56 84 PRO A C 1
ATOM 658 O O . PRO A 1 84 ? 29.085 23.384 24.558 1.00 21.88 84 PRO A O 1
ATOM 662 N N A THR A 1 85 ? 28.706 21.775 23.032 0.50 24.74 85 THR A N 1
ATOM 663 N N B THR A 1 85 ? 28.701 21.821 23.008 0.50 24.77 85 THR A N 1
ATOM 664 C CA A THR A 1 85 ? 30.039 21.860 22.419 0.50 24.37 85 THR A CA 1
ATOM 665 C CA B THR A 1 85 ? 30.054 21.906 22.475 0.50 24.46 85 THR A CA 1
ATOM 666 C C A THR A 1 85 ? 30.156 22.981 21.393 0.50 24.17 85 THR A C 1
ATOM 667 C C B THR A 1 85 ? 30.188 22.915 21.330 0.50 24.26 85 THR A C 1
ATOM 668 O O A THR A 1 85 ? 31.198 23.638 21.295 0.50 25.50 85 THR A O 1
ATOM 669 O O B THR A 1 85 ? 31.284 23.437 21.087 0.50 25.56 85 THR A O 1
ATOM 676 N N . ASP A 1 86 ? 29.097 23.201 20.623 1.00 22.26 86 ASP A N 1
ATOM 677 C CA . ASP A 1 86 ? 29.204 24.091 19.458 1.00 22.63 86 ASP A CA 1
ATOM 678 C C . ASP A 1 86 ? 28.899 25.537 19.781 1.00 19.74 86 ASP A C 1
ATOM 679 O O . ASP A 1 86 ? 27.983 25.827 20.537 1.00 18.98 86 ASP A O 1
ATOM 684 N N . MET A 1 87 ? 29.645 26.423 19.132 1.00 20.14 87 MET A N 1
ATOM 685 C CA . MET A 1 87 ? 29.572 27.865 19.337 1.00 19.62 87 MET A CA 1
ATOM 686 C C . MET A 1 87 ? 28.161 28.399 19.205 1.00 17.13 87 MET A C 1
ATOM 687 O O . MET A 1 87 ? 27.682 29.096 20.075 1.00 15.73 87 MET A O 1
ATOM 692 N N . ASP A 1 88 ? 27.478 28.047 18.126 1.00 17.45 88 ASP A N 1
ATOM 693 C CA . ASP A 1 88 ? 26.158 28.603 17.862 1.00 17.51 88 ASP A CA 1
ATOM 694 C C . ASP A 1 88 ? 25.169 28.320 18.992 1.00 14.91 88 ASP A C 1
ATOM 695 O O . ASP A 1 88 ? 24.422 29.203 19.406 1.00 15.22 88 ASP A O 1
ATOM 700 N N . THR A 1 89 ? 25.204 27.105 19.522 1.00 14.21 89 THR A N 1
ATOM 701 C CA . THR A 1 89 ? 24.334 26.716 20.608 1.00 14.23 89 THR A CA 1
ATOM 702 C C . THR A 1 89 ? 24.691 27.397 21.926 1.00 13.17 89 THR A C 1
ATOM 703 O O . THR A 1 89 ? 23.811 27.816 22.670 1.00 13.59 89 THR A O 1
ATOM 707 N N . VAL A 1 90 ? 25.980 27.496 22.206 1.00 12.66 90 VAL A N 1
ATOM 708 C CA . VAL A 1 90 ? 26.451 28.217 23.379 1.00 11.51 90 VAL A CA 1
ATOM 709 C C . VAL A 1 90 ? 26.023 29.694 23.330 1.00 11.07 90 VAL A C 1
ATOM 710 O O . VAL A 1 90 ? 25.593 30.259 24.353 1.00 11.32 90 VAL A O 1
ATOM 714 N N . LEU A 1 91 ? 26.113 30.317 22.157 1.00 11.11 91 LEU A N 1
ATOM 715 C CA . LEU A 1 91 ? 25.728 31.713 22.023 1.00 12.61 91 LEU A CA 1
ATOM 716 C C . LEU A 1 91 ? 24.248 31.909 22.264 1.00 12.51 91 LEU A C 1
ATOM 717 O O . LEU A 1 91 ? 23.829 32.867 22.912 1.00 13.35 91 LEU A O 1
ATOM 722 N N A GLU A 1 92 ? 23.434 30.998 21.759 0.50 12.82 92 GLU A N 1
ATOM 723 N N B GLU A 1 92 ? 23.449 30.995 21.725 0.50 12.28 92 GLU A N 1
ATOM 724 C CA A GLU A 1 92 ? 22.006 31.090 22.009 0.50 14.26 92 GLU A CA 1
ATOM 725 C CA B GLU A 1 92 ? 22.010 30.981 21.975 0.50 14.62 92 GLU A CA 1
ATOM 726 C C A GLU A 1 92 ? 21.694 30.882 23.494 0.50 13.53 92 GLU A C 1
ATOM 727 C C B GLU A 1 92 ? 21.723 30.887 23.472 0.50 13.70 92 GLU A C 1
ATOM 728 O O A GLU A 1 92 ? 20.826 31.560 24.049 0.50 14.25 92 GLU A O 1
ATOM 729 O O B GLU A 1 92 ? 20.912 31.645 24.009 0.50 14.27 92 GLU A O 1
ATOM 740 N N . PHE A 1 93 ? 22.405 29.954 24.133 1.00 12.98 93 PHE A N 1
ATOM 741 C CA . PHE A 1 93 ? 22.276 29.758 25.573 1.00 12.69 93 PHE A CA 1
ATOM 742 C C . PHE A 1 93 ? 22.570 31.040 26.364 1.00 11.47 93 PHE A C 1
ATOM 743 O O . PHE A 1 93 ? 21.778 31.441 27.220 1.00 12.11 93 PHE A O 1
ATOM 751 N N . PHE A 1 94 ? 23.687 31.703 26.062 1.00 11.26 94 PHE A N 1
ATOM 752 C CA . PHE A 1 94 ? 24.051 32.911 26.792 1.00 12.24 94 PHE A CA 1
ATOM 753 C C . PHE A 1 94 ? 23.100 34.054 26.550 1.00 13.48 94 PHE A C 1
ATOM 754 O O . PHE A 1 94 ? 22.932 34.884 27.426 1.00 15.50 94 PHE A O 1
ATOM 762 N N . ASP A 1 95 ? 22.480 34.086 25.376 1.00 14.39 95 ASP A N 1
ATOM 763 C CA A ASP A 1 95 ? 21.482 35.104 25.030 0.50 15.53 95 ASP A CA 1
ATOM 764 C CA B ASP A 1 95 ? 21.497 35.127 25.065 0.50 15.66 95 ASP A CA 1
ATOM 765 C C . ASP A 1 95 ? 20.150 34.887 25.749 1.00 15.89 95 ASP A C 1
ATOM 766 O O . ASP A 1 95 ? 19.519 35.850 26.210 1.00 18.58 95 ASP A O 1
ATOM 775 N N . GLU A 1 96 ? 19.722 33.623 25.834 1.00 16.83 96 GLU A N 1
ATOM 776 C CA . GLU A 1 96 ? 18.353 33.264 26.244 1.00 17.61 96 GLU A CA 1
ATOM 777 C C . GLU A 1 96 ? 18.185 32.673 27.636 1.00 15.98 96 GLU A C 1
ATOM 778 O O . GLU A 1 96 ? 17.099 32.706 28.181 1.00 17.73 96 GLU A O 1
ATOM 784 N N . SER A 1 97 ? 19.253 32.151 28.219 1.00 14.61 97 SER A N 1
ATOM 785 C CA . SER A 1 97 ? 19.175 31.497 29.521 1.00 14.47 97 SER A CA 1
ATOM 786 C C . SER A 1 97 ? 18.658 32.401 30.658 1.00 13.63 97 SER A C 1
ATOM 787 O O . SER A 1 97 ? 19.215 33.479 30.907 1.00 13.82 97 SER A O 1
ATOM 790 N N A LYS A 1 98 ? 17.591 31.965 31.327 0.50 12.53 98 LYS A N 1
ATOM 791 N N B LYS A 1 98 ? 17.613 31.949 31.344 0.50 13.37 98 LYS A N 1
ATOM 792 C CA A LYS A 1 98 ? 17.139 32.609 32.554 0.50 13.18 98 LYS A CA 1
ATOM 793 C CA B LYS A 1 98 ? 17.125 32.620 32.540 0.50 14.08 98 LYS A CA 1
ATOM 794 C C A LYS A 1 98 ? 18.226 32.493 33.618 0.50 13.21 98 LYS A C 1
ATOM 795 C C B LYS A 1 98 ? 18.091 32.413 33.718 0.50 13.64 98 LYS A C 1
ATOM 796 O O A LYS A 1 98 ? 18.506 33.462 34.343 0.50 12.88 98 LYS A O 1
ATOM 797 O O B LYS A 1 98 ? 18.131 33.228 34.643 0.50 13.09 98 LYS A O 1
ATOM 808 N N . ALA A 1 99 ? 18.855 31.320 33.696 1.00 12.39 99 ALA A N 1
ATOM 809 C CA . ALA A 1 99 ? 19.893 31.076 34.694 1.00 11.90 99 ALA A CA 1
ATOM 810 C C . ALA A 1 99 ? 20.952 32.172 34.574 1.00 11.37 99 ALA A C 1
ATOM 811 O O . ALA A 1 99 ? 21.307 32.802 35.559 1.00 12.15 99 ALA A O 1
ATOM 813 N N . ILE A 1 100 ? 21.408 32.420 33.345 1.00 11.11 100 ILE A N 1
ATOM 814 C CA . ILE A 1 100 ? 22.432 33.445 33.089 1.00 11.48 100 ILE A CA 1
ATOM 815 C C . ILE A 1 100 ? 21.930 34.867 33.275 1.00 11.87 100 ILE A C 1
ATOM 816 O O . ILE A 1 100 ? 22.585 35.697 33.909 1.00 11.95 100 ILE A O 1
ATOM 821 N N . ASN A 1 101 ? 20.753 35.155 32.729 1.00 12.57 101 ASN A N 1
ATOM 822 C CA . ASN A 1 101 ? 20.277 36.531 32.612 1.00 14.10 101 ASN A CA 1
ATOM 823 C C . ASN A 1 101 ? 19.403 37.024 33.763 1.00 15.12 101 ASN A C 1
ATOM 824 O O . ASN A 1 101 ? 19.305 38.223 33.956 1.00 17.72 101 ASN A O 1
ATOM 829 N N A GLU A 1 102 ? 18.787 36.121 34.525 0.50 15.28 102 GLU A N 1
ATOM 830 N N B GLU A 1 102 ? 18.796 36.101 34.510 0.50 14.99 102 GLU A N 1
ATOM 831 C CA A GLU A 1 102 ? 17.989 36.534 35.684 0.50 15.61 102 GLU A CA 1
ATOM 832 C CA B GLU A 1 102 ? 17.928 36.443 35.639 0.50 16.12 102 GLU A CA 1
ATOM 833 C C A GLU A 1 102 ? 18.508 35.984 37.017 0.50 14.94 102 GLU A C 1
ATOM 834 C C B GLU A 1 102 ? 18.491 35.977 36.985 0.50 15.27 102 GLU A C 1
ATOM 835 O O A GLU A 1 102 ? 18.572 36.721 37.998 0.50 14.49 102 GLU A O 1
ATOM 836 O O B GLU A 1 102 ? 18.560 36.754 37.935 0.50 14.91 102 GLU A O 1
ATOM 847 N N . MET A 1 103 ? 18.875 34.706 37.074 1.00 13.86 103 MET A N 1
ATOM 848 C CA . MET A 1 103 ? 19.240 34.110 38.355 1.00 14.06 103 MET A CA 1
ATOM 849 C C . MET A 1 103 ? 20.624 34.532 38.827 1.00 12.90 103 MET A C 1
ATOM 850 O O . MET A 1 103 ? 20.801 34.905 39.972 1.00 13.53 103 MET A O 1
ATOM 855 N N . PHE A 1 104 ? 21.599 34.490 37.932 1.00 11.27 104 PHE A N 1
ATOM 856 C CA . PHE A 1 104 ? 22.935 34.840 38.319 1.00 11.11 104 PHE A CA 1
ATOM 857 C C . PHE A 1 104 ? 23.086 36.279 38.802 1.00 10.59 104 PHE A C 1
ATOM 858 O O . PHE A 1 104 ? 23.779 36.494 39.782 1.00 11.22 104 PHE A O 1
ATOM 866 N N . PRO A 1 105 ? 22.446 37.258 38.149 1.00 10.45 105 PRO A N 1
ATOM 867 C CA . PRO A 1 105 ? 22.552 38.605 38.751 1.00 11.69 105 PRO A CA 1
ATOM 868 C C . PRO A 1 105 ? 22.086 38.693 40.209 1.00 13.35 105 PRO A C 1
ATOM 869 O O . PRO A 1 105 ? 22.679 39.413 41.008 1.00 13.69 105 PRO A O 1
ATOM 873 N N . LYS A 1 106 ? 21.084 37.904 40.591 1.00 13.13 106 LYS A N 1
ATOM 874 C CA . LYS A 1 106 ? 20.629 37.951 41.988 1.00 14.73 106 LYS A CA 1
ATOM 875 C C . LYS A 1 106 ? 21.667 37.371 42.933 1.00 14.32 106 LYS A C 1
ATOM 876 O O . LYS A 1 106 ? 21.834 37.841 44.053 1.00 14.49 106 LYS A O 1
ATOM 882 N N . LEU A 1 107 ? 22.335 36.323 42.469 1.00 12.84 107 LEU A N 1
ATOM 883 C CA . LEU A 1 107 ? 23.345 35.622 43.242 1.00 13.89 107 LEU A CA 1
ATOM 884 C C . LEU A 1 107 ? 24.579 36.497 43.419 1.00 13.66 107 LEU A C 1
ATOM 885 O O . LEU A 1 107 ? 25.191 36.504 44.478 1.00 15.72 107 LEU A O 1
ATOM 890 N N . TYR A 1 108 ? 24.935 37.250 42.379 1.00 10.73 108 TYR A N 1
ATOM 891 C CA . TYR A 1 108 ? 26.074 38.168 42.465 1.00 11.60 108 TYR A CA 1
ATOM 892 C C . TYR A 1 108 ? 25.752 39.367 43.358 1.00 11.91 108 TYR A C 1
ATOM 893 O O . TYR A 1 108 ? 26.625 39.874 44.057 1.00 13.14 108 TYR A O 1
ATOM 902 N N . ALA A 1 109 ? 24.498 39.814 43.312 1.00 11.74 109 ALA A N 1
ATOM 903 C CA . ALA A 1 109 ? 24.059 40.956 44.122 1.00 14.02 109 ALA A CA 1
ATOM 904 C C . ALA A 1 109 ? 24.196 40.679 45.611 1.00 15.36 109 ALA A C 1
ATOM 905 O O . ALA A 1 109 ? 24.362 41.609 46.423 1.00 17.08 109 ALA A O 1
ATOM 907 N N . GLU A 1 110 ? 24.141 39.410 45.993 1.00 16.46 110 GLU A N 1
ATOM 908 C CA . GLU A 1 110 ? 24.329 39.033 47.404 1.00 18.38 110 GLU A CA 1
ATOM 909 C C . GLU A 1 110 ? 25.737 39.354 47.909 1.00 18.18 110 GLU A C 1
ATOM 910 O O . GLU A 1 110 ? 25.973 39.444 49.115 1.00 19.23 110 GLU A O 1
ATOM 916 N N . HIS A 1 111 ? 26.668 39.507 46.971 1.00 16.28 111 HIS A N 1
ATOM 917 C CA . HIS A 1 111 ? 28.062 39.779 47.257 1.00 15.28 111 HIS A CA 1
ATOM 918 C C . HIS A 1 111 ? 28.468 41.193 46.873 1.00 14.42 111 HIS A C 1
ATOM 919 O O . HIS A 1 111 ? 29.644 41.499 46.806 1.00 15.64 111 HIS A O 1
ATOM 926 N N . GLY A 1 112 ? 27.494 42.066 46.672 1.00 13.85 112 GLY A N 1
ATOM 927 C CA . GLY A 1 112 ? 27.776 43.470 46.443 1.00 14.12 112 GLY A CA 1
ATOM 928 C C . GLY A 1 112 ? 28.242 43.767 45.049 1.00 13.81 112 GLY A C 1
ATOM 929 O O . GLY A 1 112 ? 28.963 44.736 44.858 1.00 15.26 112 GLY A O 1
ATOM 930 N N . LEU A 1 113 ? 27.831 42.941 44.081 1.00 12.82 113 LEU A N 1
ATOM 931 C CA . LEU A 1 113 ? 28.259 43.070 42.693 1.00 12.00 113 LEU A CA 1
ATOM 932 C C . LEU A 1 113 ? 27.044 43.170 41.783 1.00 11.35 113 LEU A C 1
ATOM 933 O O . LEU A 1 113 ? 26.052 42.450 41.958 1.00 13.11 113 LEU A O 1
ATOM 938 N N . GLU A 1 114 ? 27.108 44.102 40.840 1.00 10.55 114 GLU A N 1
ATOM 939 C CA . GLU A 1 114 ? 26.112 44.280 39.811 1.00 10.99 114 GLU A CA 1
ATOM 940 C C . GLU A 1 114 ? 26.614 43.546 38.564 1.00 10.73 114 GLU A C 1
ATOM 941 O O . GLU A 1 114 ? 27.475 44.030 37.847 1.00 11.02 114 GLU A O 1
ATOM 947 N N . LEU A 1 115 ? 26.078 42.354 38.335 1.00 10.03 115 LEU A N 1
ATOM 948 C CA . LEU A 1 115 ? 26.494 41.540 37.192 1.00 9.57 115 LEU A CA 1
ATOM 949 C C . LEU A 1 115 ? 25.917 42.153 35.926 1.00 1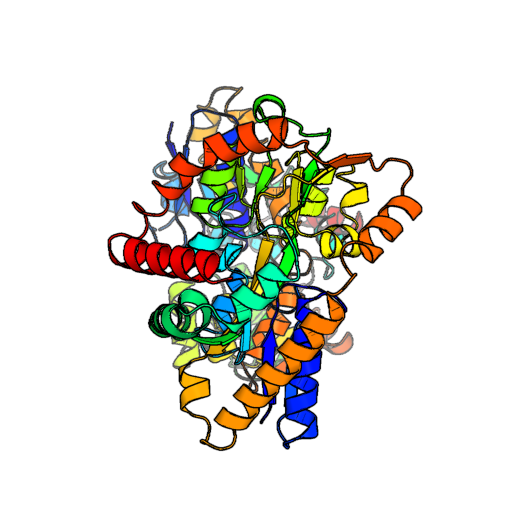1.15 115 LEU A C 1
ATOM 950 O O . LEU A 1 115 ? 24.690 42.267 35.777 1.00 14.16 115 LEU A O 1
ATOM 955 N N . LEU A 1 116 ? 26.798 42.553 35.014 1.00 10.42 116 LEU A N 1
ATOM 956 C CA . LEU A 1 116 ? 26.393 43.201 33.779 1.00 9.95 116 LEU A CA 1
ATOM 957 C C . LEU A 1 116 ? 26.331 42.258 32.584 1.00 9.40 116 LEU A C 1
ATOM 958 O O . LEU A 1 116 ? 25.441 42.392 31.767 1.00 11.66 116 LEU A O 1
ATOM 963 N N . LYS A 1 117 ? 27.289 41.345 32.479 1.00 9.16 117 LYS A N 1
ATOM 964 C CA . LYS A 1 117 ? 27.336 40.378 31.372 1.00 9.30 117 LYS A CA 1
ATOM 965 C C . LYS A 1 117 ? 28.109 39.122 31.749 1.00 8.47 117 LYS A C 1
ATOM 966 O O . LYS A 1 117 ? 29.117 39.183 32.448 1.00 9.34 117 LYS A O 1
ATOM 972 N N A MET A 1 118 ? 27.606 37.979 31.299 0.50 8.22 118 MET A N 1
ATOM 973 N N B MET A 1 118 ? 27.617 37.977 31.286 0.50 8.17 118 MET A N 1
ATOM 974 C CA A MET A 1 118 ? 28.392 36.762 31.254 0.50 7.58 118 MET A CA 1
ATOM 975 C CA B MET A 1 118 ? 28.404 36.757 31.263 0.50 7.53 118 MET A CA 1
ATOM 976 C C A MET A 1 118 ? 28.574 36.425 29.793 0.50 7.63 118 MET A C 1
ATOM 977 C C B MET A 1 118 ? 28.560 36.380 29.810 0.50 7.56 118 MET A C 1
ATOM 978 O O A MET A 1 118 ? 27.670 36.652 28.993 0.50 9.56 118 MET A O 1
ATOM 979 O O B MET A 1 118 ? 27.619 36.524 29.036 0.50 9.40 118 MET A O 1
ATOM 988 N N . TYR A 1 119 ? 29.743 35.908 29.443 1.00 6.74 119 TYR A N 1
ATOM 989 C CA . TYR A 1 119 ? 30.007 35.553 28.060 1.00 7.72 119 TYR A CA 1
ATOM 990 C C . TYR A 1 119 ? 31.038 34.444 27.966 1.00 7.72 119 TYR A C 1
ATOM 991 O O . TYR A 1 119 ? 31.881 34.287 28.841 1.00 7.63 119 TYR A O 1
ATOM 1000 N N . PRO A 1 120 ? 30.980 33.662 26.885 1.00 8.68 120 PRO A N 1
ATOM 1001 C CA . PRO A 1 120 ? 31.947 32.619 26.672 1.00 7.97 120 PRO A CA 1
ATOM 1002 C C . PRO A 1 120 ? 33.210 33.192 26.013 1.00 6.75 120 PRO A C 1
ATOM 1003 O O . PRO A 1 120 ? 33.137 34.212 25.306 1.00 9.13 120 PRO A O 1
ATOM 1007 N N . GLU A 1 121 ? 34.344 32.534 26.236 1.00 7.77 121 GLU A N 1
ATOM 1008 C CA . GLU A 1 121 ? 35.591 32.910 25.589 1.00 8.00 121 GLU A CA 1
ATOM 1009 C C . GLU A 1 121 ? 36.020 31.871 24.583 1.00 9.07 121 GLU A C 1
ATOM 1010 O O . GLU A 1 121 ? 36.511 32.230 23.534 1.00 11.65 121 GLU A O 1
ATOM 1016 N N . GLY A 1 122 ? 35.845 30.589 24.915 1.00 7.84 122 GLY A N 1
ATOM 1017 C CA . GLY A 1 122 ? 36.221 29.499 24.030 1.00 8.27 122 GLY A CA 1
ATOM 1018 C C . GLY A 1 122 ? 36.152 28.154 24.711 1.00 7.58 122 GLY A C 1
ATOM 1019 O O . GLY A 1 122 ? 36.127 28.062 25.924 1.00 8.48 122 GLY A O 1
ATOM 1020 N N . GLU A 1 123 ? 36.169 27.105 23.901 1.00 9.49 123 GLU A N 1
ATOM 1021 C CA . GLU A 1 123 ? 36.113 25.743 24.389 1.00 10.57 123 GLU A CA 1
ATOM 1022 C C . GLU A 1 123 ? 37.349 25.460 25.234 1.00 8.57 123 GLU A C 1
ATOM 1023 O O . GLU A 1 123 ? 38.456 25.879 24.894 1.00 8.98 123 GLU A O 1
ATOM 1029 N N . MET A 1 124 ? 37.169 24.742 26.344 1.00 7.38 124 MET A N 1
ATOM 1030 C CA A MET A 1 124 ? 38.301 24.314 27.169 0.75 8.89 124 MET A CA 1
ATOM 1031 C CA B MET A 1 124 ? 38.298 24.319 27.166 0.25 8.83 124 MET A CA 1
ATOM 1032 C C . MET A 1 124 ? 39.061 23.206 26.474 1.00 9.26 124 MET A C 1
ATOM 1033 O O . MET A 1 124 ? 38.456 22.240 26.016 1.00 11.36 124 MET A O 1
ATOM 1042 N N . VAL A 1 125 ? 40.386 23.336 26.444 1.00 8.06 125 VAL A N 1
ATOM 1043 C CA . VAL A 1 125 ? 41.285 22.344 25.874 1.00 7.88 125 VAL A CA 1
ATOM 1044 C C . VAL A 1 125 ? 42.326 21.991 26.917 1.00 7.04 125 VAL A C 1
ATOM 1045 O O . VAL A 1 125 ? 42.851 22.870 27.603 1.00 8.63 125 VAL A O 1
ATOM 1049 N N . VAL A 1 126 ? 42.593 20.689 27.073 1.00 7.62 126 VAL A N 1
ATOM 1050 C CA . VAL A 1 126 ? 43.627 20.232 27.973 1.00 8.64 126 VAL A CA 1
ATOM 1051 C C . VAL A 1 126 ? 44.974 20.263 27.252 1.00 8.97 126 VAL A C 1
ATOM 1052 O O . VAL A 1 126 ? 45.076 19.839 26.106 1.00 9.46 126 VAL A O 1
ATOM 1056 N N . THR A 1 127 ? 46.013 20.718 27.935 1.00 8.86 127 THR A N 1
ATOM 1057 C CA . THR A 1 127 ? 47.356 20.515 27.472 1.00 10.11 127 THR A CA 1
ATOM 1058 C C . THR A 1 127 ? 48.112 19.709 28.507 1.00 11.50 127 THR A C 1
ATOM 1059 O O . THR A 1 127 ? 47.911 19.854 29.719 1.00 11.75 127 THR A O 1
ATOM 1063 N N . ALA A 1 128 ? 48.996 18.851 28.044 1.00 11.29 128 ALA A N 1
ATOM 1064 C CA . ALA A 1 128 ? 49.744 18.000 28.948 1.00 12.22 128 ALA A CA 1
ATOM 1065 C C . ALA A 1 128 ? 51.020 17.518 28.279 1.00 13.01 128 ALA A C 1
ATOM 1066 O O . ALA A 1 128 ? 51.269 17.798 27.097 1.00 11.41 128 ALA A O 1
ATOM 1068 N N . ASP A 1 129 ? 51.809 16.787 29.049 1.00 14.31 129 ASP A N 1
ATOM 1069 C CA . ASP A 1 129 ? 53.064 16.215 28.594 1.00 16.36 129 ASP A CA 1
ATOM 1070 C C . ASP A 1 129 ? 52.858 14.940 27.770 1.00 17.45 129 ASP A C 1
ATOM 1071 O O . ASP A 1 129 ? 53.830 14.367 27.260 1.00 20.11 129 ASP A O 1
ATOM 1076 N N . GLU A 1 130 ? 51.604 14.488 27.655 1.00 17.37 130 GLU A N 1
ATOM 1077 C CA . GLU A 1 130 ? 51.235 13.444 26.704 1.00 18.60 130 GLU A CA 1
ATOM 1078 C C . GLU A 1 130 ? 49.759 13.589 26.304 1.00 17.67 130 GLU A C 1
ATOM 1079 O O . GLU A 1 130 ? 48.999 14.304 26.970 1.00 15.22 130 GLU A O 1
ATOM 1085 N N . PRO A 1 131 ? 49.347 12.949 25.194 1.00 16.44 131 PRO A N 1
ATOM 1086 C CA . PRO A 1 131 ? 47.926 12.971 24.850 1.00 17.28 131 PRO A CA 1
ATOM 1087 C C . PRO A 1 131 ? 47.101 12.293 25.927 1.00 17.35 131 PRO A C 1
ATOM 1088 O O . PRO A 1 131 ? 47.545 11.296 26.485 1.00 17.55 131 PRO A O 1
ATOM 1092 N N . ILE A 1 132 ? 45.918 12.834 26.222 1.00 16.56 132 ILE A N 1
ATOM 1093 C CA . ILE A 1 132 ? 45.039 12.260 27.237 1.00 17.40 132 ILE A CA 1
ATOM 1094 C C . ILE A 1 132 ? 43.831 11.705 26.520 1.00 18.93 132 ILE A C 1
ATOM 1095 O O . ILE A 1 132 ? 42.962 12.468 26.114 1.00 23.40 132 ILE A O 1
ATOM 1100 N N . THR A 1 133 ? 43.761 10.389 26.347 1.00 16.84 133 THR A N 1
ATOM 1101 C CA . THR A 1 133 ? 42.637 9.803 25.622 1.00 18.83 133 THR A CA 1
ATOM 1102 C C . THR A 1 133 ? 41.630 9.123 26.531 1.00 18.33 133 THR A C 1
ATOM 1103 O O . THR A 1 133 ? 40.549 8.770 26.078 1.00 17.70 133 THR A O 1
ATOM 1107 N N . SER A 1 134 ? 41.971 8.954 27.807 1.00 17.75 134 SER A N 1
ATOM 1108 C CA . SER A 1 134 ? 41.081 8.294 28.756 1.00 17.96 134 SER A CA 1
ATOM 1109 C C . SER A 1 134 ? 41.363 8.800 30.157 1.00 16.35 134 SER A C 1
ATOM 1110 O O . SER A 1 134 ? 42.433 9.328 30.410 1.00 14.00 134 SER A O 1
ATOM 1113 N N . PRO A 1 135 ? 40.395 8.660 31.073 1.00 16.60 135 PRO A N 1
ATOM 1114 C CA . PRO A 1 135 ? 40.707 8.957 32.468 1.00 18.02 135 PRO A CA 1
ATOM 1115 C C . PRO A 1 135 ? 41.979 8.284 33.006 1.00 17.44 135 PRO A C 1
ATOM 1116 O O . PRO A 1 135 ? 42.711 8.899 33.788 1.00 19.78 135 PRO A O 1
ATOM 1120 N N . GLU A 1 136 ? 42.270 7.065 32.564 1.00 17.29 136 GLU A N 1
ATOM 1121 C CA . GLU A 1 136 ? 43.494 6.379 32.977 1.00 17.40 136 GLU A CA 1
ATOM 1122 C C . GLU A 1 136 ? 44.759 7.183 32.632 1.00 16.82 136 GLU A C 1
ATOM 1123 O O . GLU A 1 136 ? 45.754 7.113 33.338 1.00 17.64 136 GLU A O 1
ATOM 1129 N N . ASP A 1 137 ? 44.725 7.947 31.540 1.00 15.11 137 ASP A N 1
ATOM 1130 C CA . ASP A 1 137 ? 45.874 8.762 31.149 1.00 13.72 137 ASP A CA 1
ATOM 1131 C C . ASP A 1 137 ? 46.151 9.936 32.073 1.00 13.34 137 ASP A C 1
ATOM 1132 O O . ASP A 1 137 ? 47.276 10.419 32.128 1.00 14.33 137 ASP A O 1
ATOM 1137 N N . PHE A 1 138 ? 45.136 10.355 32.822 1.00 12.26 138 PHE A N 1
ATOM 1138 C CA . PHE A 1 138 ? 45.302 11.402 33.837 1.00 13.16 138 PHE A CA 1
ATOM 1139 C C . PHE A 1 138 ? 45.966 10.896 35.128 1.00 13.36 138 PHE A C 1
ATOM 1140 O O . PHE A 1 138 ? 46.397 11.712 35.937 1.00 12.78 138 PHE A O 1
ATOM 1148 N N . ASP A 1 139 ? 46.066 9.579 35.314 1.00 16.28 139 ASP A N 1
ATOM 1149 C CA . ASP A 1 139 ? 46.560 9.036 36.583 1.00 16.45 139 ASP A CA 1
ATOM 1150 C C . ASP A 1 139 ? 47.949 9.588 36.892 1.00 16.54 139 ASP A C 1
ATOM 1151 O O . ASP A 1 139 ? 48.843 9.558 36.046 1.00 15.17 139 ASP A O 1
ATOM 1156 N N . ASN A 1 140 ? 48.046 10.112 38.116 1.00 17.52 140 ASN A N 1
ATOM 1157 C CA A ASN A 1 140 ? 49.255 10.722 38.652 0.75 17.11 140 ASN A CA 1
ATOM 1158 C CA B ASN A 1 140 ? 49.212 10.785 38.700 0.25 16.60 140 ASN A CA 1
ATOM 1159 C C . ASN A 1 140 ? 49.795 11.930 37.874 1.00 17.11 140 ASN A C 1
ATOM 1160 O O . ASN A 1 140 ? 50.966 12.280 38.012 1.00 20.36 140 ASN A O 1
ATOM 1169 N N A LYS A 1 141 ? 48.929 12.571 37.090 0.50 14.44 141 LYS A N 1
ATOM 1170 N N B LYS A 1 141 ? 48.941 12.576 37.087 0.50 13.80 141 LYS A N 1
ATOM 1171 C CA A LYS A 1 141 ? 49.251 13.830 36.427 0.50 13.84 141 LYS A CA 1
ATOM 1172 C CA B LYS A 1 141 ? 49.300 13.829 36.445 0.50 12.90 141 LYS A CA 1
ATOM 1173 C C A LYS A 1 141 ? 48.778 14.979 37.302 0.50 12.96 141 LYS A C 1
ATOM 1174 C C B LYS A 1 141 ? 48.772 15.002 37.254 0.50 12.17 141 LYS A C 1
ATOM 1175 O O A LYS A 1 141 ? 47.631 14.998 37.723 0.50 13.00 141 LYS A O 1
ATOM 1176 O O B LYS A 1 141 ? 47.591 15.070 37.566 0.50 11.38 141 LYS A O 1
ATOM 1187 N N . LYS A 1 142 ? 49.659 15.937 37.554 1.00 12.03 142 LYS A N 1
ATOM 1188 C CA . LYS A 1 142 ? 49.315 17.145 38.309 1.00 12.27 142 LYS A CA 1
ATOM 1189 C C . LYS A 1 142 ? 48.803 18.146 37.297 1.00 11.34 142 LYS A C 1
ATOM 1190 O O . LYS A 1 142 ? 49.572 18.653 36.512 1.00 13.33 142 LYS A O 1
ATOM 1196 N N . ILE A 1 143 ? 47.492 18.388 37.289 1.00 11.01 143 ILE A N 1
ATOM 1197 C CA . ILE A 1 143 ? 46.870 19.267 36.293 1.00 10.51 143 ILE A CA 1
ATOM 1198 C C . ILE A 1 143 ? 46.477 20.565 36.974 1.00 9.87 143 ILE A C 1
ATOM 1199 O O . ILE A 1 143 ? 45.764 20.550 37.977 1.00 10.40 143 ILE A O 1
ATOM 1204 N N . ARG A 1 144 ? 46.993 21.685 36.481 1.00 9.57 144 ARG A N 1
ATOM 1205 C CA . ARG A 1 144 ? 46.670 22.963 37.088 1.00 10.24 144 ARG A CA 1
ATOM 1206 C C . ARG A 1 144 ? 45.231 23.333 36.757 1.00 11.84 144 ARG A C 1
ATOM 1207 O O . ARG A 1 144 ? 44.813 23.172 35.609 1.00 13.09 144 ARG A O 1
ATOM 1215 N N . THR A 1 145 ? 44.501 23.836 37.758 1.00 13.05 145 THR A N 1
ATOM 1216 C CA . THR A 1 145 ? 43.160 24.381 37.566 1.00 13.17 145 THR A CA 1
ATOM 1217 C C . THR A 1 145 ? 43.092 25.776 38.160 1.00 12.69 145 THR A C 1
ATOM 1218 O O . THR A 1 145 ? 43.935 26.157 38.969 1.00 12.49 145 THR A O 1
ATOM 1222 N N . MET A 1 146 ? 42.076 26.534 37.770 1.00 11.29 146 MET A N 1
ATOM 1223 C CA . MET A 1 146 ? 41.748 27.754 38.470 1.00 11.33 146 MET A CA 1
ATOM 1224 C C . MET A 1 146 ? 41.281 27.350 39.847 1.00 12.17 146 MET A C 1
ATOM 1225 O O . MET A 1 146 ? 41.073 26.160 40.107 1.00 12.97 146 MET A O 1
ATOM 1230 N N . THR A 1 147 ? 41.117 28.329 40.722 1.00 12.54 147 THR A N 1
ATOM 1231 C CA . THR A 1 147 ? 41.023 28.057 42.157 1.00 14.42 147 THR A CA 1
ATOM 1232 C C . THR A 1 147 ? 39.580 28.139 42.653 1.00 16.12 147 THR A C 1
ATOM 1233 O O . THR A 1 147 ? 39.197 29.083 43.335 1.00 21.56 147 THR A O 1
ATOM 1237 N N . ASN A 1 148 ? 38.763 27.174 42.257 1.00 14.88 148 ASN A N 1
ATOM 1238 C CA . ASN A 1 148 ? 37.477 26.961 42.929 1.00 13.78 148 ASN A CA 1
ATOM 1239 C C . ASN A 1 148 ? 37.358 25.488 43.269 1.00 14.49 148 ASN A C 1
ATOM 1240 O O . ASN A 1 148 ? 37.917 24.646 42.576 1.00 15.03 148 ASN A O 1
ATOM 1245 N N . PRO A 1 149 ? 36.694 25.179 44.378 1.00 14.66 149 PRO A N 1
ATOM 1246 C CA . PRO A 1 149 ? 36.614 23.809 44.868 1.00 14.01 149 PRO A CA 1
ATOM 1247 C C . PRO A 1 149 ? 36.069 22.792 43.875 1.00 13.59 149 PRO A C 1
ATOM 1248 O O . PRO A 1 149 ? 36.621 21.701 43.754 1.00 13.87 149 PRO A O 1
ATOM 1252 N N . LEU A 1 150 ? 35.013 23.135 43.150 1.00 12.40 150 LEU A N 1
ATOM 1253 C CA . LEU A 1 150 ? 34.372 22.139 42.298 1.00 12.43 150 LEU A CA 1
ATOM 1254 C C . LEU A 1 150 ? 35.247 21.729 41.121 1.00 12.41 150 LEU A C 1
ATOM 1255 O O . LEU A 1 150 ? 35.250 20.582 40.702 1.00 13.26 150 LEU A O 1
ATOM 1260 N N . LEU A 1 151 ? 36.000 22.677 40.579 1.00 11.49 151 LEU A N 1
ATOM 1261 C CA . LEU A 1 151 ? 36.861 22.373 39.449 1.00 13.21 151 LEU A CA 1
ATOM 1262 C C . LEU A 1 151 ? 37.931 21.364 39.847 1.00 12.92 151 LEU A C 1
ATOM 1263 O O . LEU A 1 151 ? 38.271 20.481 39.051 1.00 11.56 151 LEU A O 1
ATOM 1268 N N . ALA A 1 152 ? 38.415 21.449 41.087 1.00 13.64 152 ALA A N 1
ATOM 1269 C CA . ALA A 1 152 ? 39.381 20.470 41.576 1.00 13.75 152 ALA A CA 1
ATOM 1270 C C . ALA A 1 152 ? 38.711 19.101 41.650 1.00 13.99 152 ALA A C 1
ATOM 1271 O O . ALA A 1 152 ? 39.318 18.101 41.266 1.00 14.43 152 ALA A O 1
ATOM 1273 N N . GLU A 1 153 ? 37.449 19.069 42.094 1.00 12.62 153 GLU A N 1
ATOM 1274 C CA . GLU A 1 153 ? 36.681 17.823 42.168 1.00 13.03 153 GLU A CA 1
ATOM 1275 C C . GLU A 1 153 ? 36.468 17.229 40.787 1.00 11.74 153 GLU A C 1
ATOM 1276 O O . GLU A 1 153 ? 36.522 16.000 40.628 1.00 12.54 153 GLU A O 1
ATOM 1282 N N . THR A 1 154 ? 36.272 18.088 39.785 1.00 10.11 154 THR A N 1
ATOM 1283 C CA . THR A 1 154 ? 36.132 17.601 38.406 1.00 11.19 154 THR A CA 1
ATOM 1284 C C . THR A 1 154 ? 37.393 16.883 37.978 1.00 10.14 154 THR A C 1
ATOM 1285 O O . THR A 1 154 ? 37.332 15.793 37.432 1.00 10.72 154 THR A O 1
ATOM 1289 N N . TYR A 1 155 ? 38.547 17.515 38.191 1.00 10.28 155 TYR A N 1
ATOM 1290 C CA . TYR A 1 155 ? 39.780 16.879 37.784 1.00 11.84 155 TYR A CA 1
ATOM 1291 C C . TYR A 1 155 ? 40.133 15.640 38.597 1.00 12.49 155 TYR A C 1
ATOM 1292 O O . TYR A 1 155 ? 40.635 14.680 38.023 1.00 12.35 155 TYR A O 1
ATOM 1301 N N . LYS A 1 156 ? 39.809 15.629 39.889 1.00 11.82 156 LYS A N 1
ATOM 1302 C CA . LYS A 1 156 ? 39.958 14.425 40.693 1.00 13.33 156 LYS A CA 1
ATOM 1303 C C . LYS A 1 156 ? 39.099 13.311 40.136 1.00 13.26 156 LYS A C 1
ATOM 1304 O O . LYS A 1 156 ? 39.532 12.164 40.085 1.00 14.57 156 LYS A O 1
ATOM 1310 N N . ALA A 1 157 ? 37.893 13.665 39.691 1.00 12.96 157 ALA A N 1
ATOM 1311 C CA . ALA A 1 157 ? 36.929 12.706 39.161 1.00 13.05 157 ALA A CA 1
ATOM 1312 C C . ALA A 1 157 ? 37.455 12.116 37.871 1.00 12.81 157 ALA A C 1
ATOM 1313 O O . ALA A 1 157 ? 37.258 10.943 37.602 1.00 13.79 157 ALA A O 1
ATOM 1315 N N . PHE A 1 158 ? 38.126 12.945 37.066 1.00 11.97 158 PHE A N 1
ATOM 1316 C CA . PHE A 1 158 ? 38.774 12.516 35.824 1.00 12.47 158 PHE A CA 1
ATOM 1317 C C . PHE A 1 158 ? 40.029 11.658 36.041 1.00 13.48 158 PHE A C 1
ATOM 1318 O O . PHE A 1 158 ? 40.532 11.049 35.086 1.00 16.72 158 PHE A O 1
ATOM 1326 N N . GLY A 1 159 ? 40.550 11.636 37.261 1.00 13.75 159 GLY A N 1
ATOM 1327 C CA . GLY A 1 159 ? 41.714 10.826 37.610 1.00 14.51 159 GLY A CA 1
ATOM 1328 C C . GLY A 1 159 ? 42.992 11.590 37.872 1.00 13.30 159 GLY A C 1
ATOM 1329 O O . GLY A 1 159 ? 43.991 11.003 38.225 1.00 15.63 159 GLY A O 1
ATOM 1330 N N . ALA A 1 160 ? 42.970 12.904 37.699 1.00 12.43 160 ALA A N 1
ATOM 1331 C CA . ALA A 1 160 ? 44.153 13.742 37.864 1.00 12.83 160 ALA A CA 1
ATOM 1332 C C . ALA A 1 160 ? 44.357 14.202 39.288 1.00 13.49 160 ALA A C 1
ATOM 1333 O O . ALA A 1 160 ? 43.476 14.036 40.142 1.00 13.47 160 ALA A O 1
ATOM 1335 N N . THR A 1 161 ? 45.527 14.782 39.557 1.00 14.80 161 THR A N 1
ATOM 1336 C CA . THR A 1 161 ? 45.809 15.416 40.829 1.00 14.98 161 THR A CA 1
ATOM 1337 C C . THR A 1 161 ? 45.694 16.912 40.604 1.00 15.13 161 THR A C 1
ATOM 1338 O O . THR A 1 161 ? 46.626 17.550 40.116 1.00 15.29 161 THR A O 1
ATOM 1342 N N . PRO A 1 162 ? 44.537 17.486 40.932 1.00 16.22 162 PRO A N 1
ATOM 1343 C CA . PRO A 1 162 ? 44.414 18.894 40.675 1.00 16.37 162 PRO A CA 1
ATOM 1344 C C . PRO A 1 162 ? 45.365 19.688 41.523 1.00 17.12 162 PRO A C 1
ATOM 1345 O O . PRO A 1 162 ? 45.535 19.437 42.730 1.00 18.20 162 PRO A O 1
ATOM 1349 N N . THR A 1 163 ? 46.016 20.628 40.877 1.00 17.42 163 THR A N 1
ATOM 1350 C CA . THR A 1 163 ? 46.920 21.503 41.524 1.00 19.02 163 THR A CA 1
ATOM 1351 C C . THR A 1 163 ? 46.331 22.873 41.265 1.00 19.79 163 THR A C 1
ATOM 1352 O O . THR A 1 163 ? 46.664 23.510 40.275 1.00 19.90 163 THR A O 1
ATOM 1356 N N A PRO A 1 164 ? 45.369 23.292 42.111 0.80 20.06 164 PRO A N 1
ATOM 1357 C CA A PRO A 1 164 ? 44.824 24.623 41.931 0.80 19.68 164 PRO A CA 1
ATOM 1358 C C A PRO A 1 164 ? 45.889 25.665 42.139 0.80 19.88 164 PRO A C 1
ATOM 1359 O O A PRO A 1 164 ? 46.467 25.769 43.218 0.80 20.42 164 PRO A O 1
ATOM 1363 N N A LEU A 1 165 ? 46.060 26.501 41.128 0.25 20.20 165 LEU A N 1
ATOM 1364 N N B LEU A 1 165 ? 46.220 26.384 41.070 0.75 20.88 165 LEU A N 1
ATOM 1365 C CA A LEU A 1 165 ? 47.112 27.486 41.127 0.25 20.14 165 LEU A CA 1
ATOM 1366 C CA B LEU A 1 165 ? 47.175 27.501 41.146 0.75 19.86 165 LEU A CA 1
ATOM 1367 C C A LEU A 1 165 ? 46.584 28.765 40.473 0.25 20.61 165 LEU A C 1
ATOM 1368 C C B LEU A 1 165 ? 46.543 28.748 40.541 0.75 20.37 165 LEU A C 1
ATOM 1369 O O A LEU A 1 165 ? 45.812 28.683 39.521 0.25 20.40 165 LEU A O 1
ATOM 1370 O O B LEU A 1 165 ? 45.653 28.626 39.701 0.75 18.77 165 LEU A O 1
ATOM 1379 N N . PRO A 1 166 ? 46.953 29.947 41.009 1.00 20.74 166 PRO A N 1
ATOM 1380 C CA . PRO A 1 166 ? 46.731 31.219 40.287 1.00 20.70 166 PRO A CA 1
ATOM 1381 C C . PRO A 1 166 ? 47.444 31.267 38.923 1.00 19.93 166 PRO A C 1
ATOM 1382 O O . PRO A 1 166 ? 48.412 30.528 38.695 1.00 20.26 166 PRO A O 1
ATOM 1386 N N . TRP A 1 167 ? 46.983 32.122 38.013 1.00 18.66 167 TRP A N 1
ATOM 1387 C CA . TRP A 1 167 ? 47.556 32.116 36.656 1.00 18.93 167 TRP A CA 1
ATOM 1388 C C . TRP A 1 167 ? 49.057 32.349 36.595 1.00 18.42 167 TRP A C 1
ATOM 1389 O O . TRP A 1 167 ? 49.751 31.747 35.785 1.00 17.75 167 TRP A O 1
ATOM 1400 N N . GLY A 1 168 ? 49.563 33.266 37.397 1.00 21.70 168 GLY A N 1
ATOM 1401 C CA . GLY A 1 168 ? 50.978 33.628 37.275 1.00 21.11 168 GLY A CA 1
ATOM 1402 C C . GLY A 1 168 ? 51.971 32.482 37.463 1.00 21.72 168 GLY A C 1
ATOM 1403 O O . GLY A 1 168 ? 53.108 32.552 36.992 1.00 22.56 168 GLY A O 1
ATOM 1404 N N . GLU A 1 169 ? 51.561 31.403 38.120 1.00 22.39 169 GLU A N 1
ATOM 1405 C CA . GLU A 1 169 ? 52.519 30.319 38.374 1.00 22.79 169 GLU A CA 1
ATOM 1406 C C . GLU A 1 169 ? 52.524 29.216 37.305 1.00 22.14 169 GLU A C 1
ATOM 1407 O O . GLU A 1 169 ? 53.240 28.228 37.438 1.00 23.56 169 GLU A O 1
ATOM 1413 N N . VAL A 1 170 ? 51.754 29.377 36.238 1.00 19.53 170 VAL A N 1
ATOM 1414 C CA . VAL A 1 170 ? 51.516 28.242 35.325 1.00 17.61 170 VAL A CA 1
ATOM 1415 C C . VAL A 1 170 ? 52.620 27.959 34.286 1.00 15.48 170 VAL A C 1
ATOM 1416 O O . VAL A 1 170 ? 53.061 26.813 34.124 1.00 15.89 170 VAL A O 1
ATOM 1420 N N . TYR A 1 171 ? 53.066 28.970 33.545 1.00 16.41 171 TYR A N 1
ATOM 1421 C CA . TYR A 1 171 ? 54.048 28.713 32.492 1.00 17.58 171 TYR A CA 1
ATOM 1422 C C . TYR A 1 171 ? 55.318 28.086 33.053 1.00 19.07 171 TYR A C 1
ATOM 1423 O O . TYR A 1 171 ? 55.794 27.068 32.534 1.00 17.69 171 TYR A O 1
ATOM 1432 N N . GLY A 1 172 ? 55.862 28.703 34.104 1.00 20.26 172 GLY A N 1
ATOM 1433 C CA . GLY A 1 172 ? 57.067 28.199 34.753 1.00 19.58 172 GLY A CA 1
ATOM 1434 C C . GLY A 1 172 ? 56.863 26.814 35.334 1.00 19.78 172 GLY A C 1
ATOM 1435 O O . GLY A 1 172 ? 57.741 25.967 35.221 1.00 21.08 172 GLY A O 1
ATOM 1436 N N . GLY A 1 173 ? 55.707 26.602 35.960 1.00 18.71 1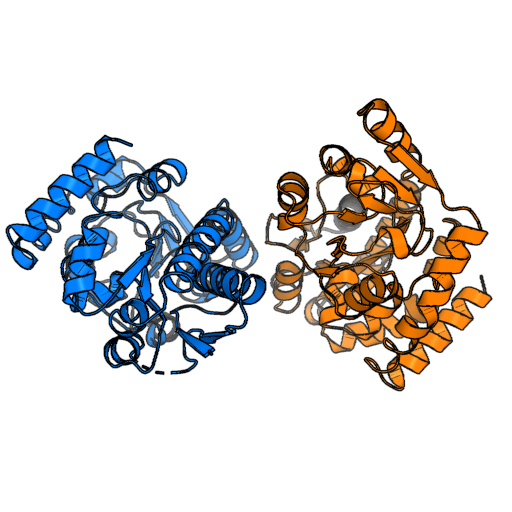73 GLY A N 1
ATOM 1437 C CA . GLY A 1 173 ? 55.351 25.304 36.557 1.00 17.70 173 GLY A CA 1
ATOM 1438 C C . GLY A 1 173 ? 55.336 24.170 35.540 1.00 16.35 173 GLY A C 1
ATOM 1439 O O . GLY A 1 173 ? 55.778 23.063 35.814 1.00 15.73 173 GLY A O 1
ATOM 1440 N N . LEU A 1 174 ? 54.794 24.436 34.361 1.00 15.22 174 LEU A N 1
ATOM 1441 C CA . LEU A 1 174 ? 54.838 23.447 33.296 1.00 16.62 174 LEU A CA 1
ATOM 1442 C C . LEU A 1 174 ? 56.274 23.250 32.815 1.00 18.61 174 LEU A C 1
ATOM 1443 O O . LEU A 1 174 ? 56.692 22.134 32.485 1.00 17.99 174 LEU A O 1
ATOM 1448 N N . GLN A 1 175 ? 57.031 24.342 32.760 1.00 20.72 175 GLN A N 1
ATOM 1449 C CA . GLN A 1 175 ? 58.388 24.260 32.280 1.00 22.72 175 GLN A CA 1
ATOM 1450 C C . GLN A 1 175 ? 59.270 23.392 33.176 1.00 23.12 175 GLN A C 1
ATOM 1451 O O . GLN A 1 175 ? 60.069 22.604 32.667 1.00 24.94 175 GLN A O 1
ATOM 1457 N N . THR A 1 176 ? 59.129 23.525 34.495 1.00 22.87 176 THR A N 1
ATOM 1458 C CA . THR A 1 176 ? 59.999 22.805 35.427 1.00 22.77 176 THR A CA 1
ATOM 1459 C C . THR A 1 176 ? 59.356 21.560 36.043 1.00 22.80 176 THR A C 1
ATOM 1460 O O . THR A 1 176 ? 59.952 20.916 36.906 1.00 24.72 176 THR A O 1
ATOM 1464 N N . GLY A 1 177 ? 58.147 21.222 35.601 1.00 21.25 177 GLY A N 1
ATOM 1465 C CA . GLY A 1 177 ? 57.492 19.971 36.012 1.00 20.46 177 GLY A CA 1
ATOM 1466 C C . GLY A 1 177 ? 56.799 20.009 37.361 1.00 19.79 177 GLY A C 1
ATOM 1467 O O . GLY A 1 177 ? 56.435 18.965 37.900 1.00 21.76 177 GLY A O 1
ATOM 1468 N N . ILE A 1 178 ? 56.595 21.200 37.905 1.00 18.66 178 ILE A N 1
ATOM 1469 C CA . ILE A 1 178 ? 55.739 21.376 39.085 1.00 18.14 178 ILE A CA 1
ATOM 1470 C C . ILE A 1 178 ? 54.329 20.868 38.772 1.00 16.19 178 ILE A C 1
ATOM 1471 O O . ILE A 1 178 ? 53.661 20.287 39.633 1.00 16.59 178 ILE A O 1
ATOM 1476 N N . ILE A 1 179 ? 53.889 21.100 37.538 1.00 14.23 179 ILE A N 1
ATOM 1477 C CA . ILE A 1 179 ? 52.628 20.584 37.028 1.00 12.28 179 ILE A CA 1
ATOM 1478 C C . ILE A 1 179 ? 52.871 19.903 35.680 1.00 10.74 179 ILE A C 1
ATOM 1479 O O . ILE A 1 179 ? 53.840 20.211 34.990 1.00 11.97 179 ILE A O 1
ATOM 1484 N N . ASP A 1 180 ? 51.977 18.996 35.338 1.00 10.19 180 ASP A N 1
ATOM 1485 C CA . ASP A 1 180 ? 52.093 18.187 34.139 1.00 10.81 180 ASP A CA 1
ATOM 1486 C C . ASP A 1 180 ? 51.170 18.643 33.024 1.00 9.96 180 ASP A C 1
ATOM 1487 O O . ASP A 1 180 ? 51.289 18.182 31.884 1.00 11.26 180 ASP A O 1
ATOM 1492 N N . GLY A 1 181 ? 50.263 19.556 33.319 1.00 8.64 181 GLY A N 1
ATOM 1493 C CA . GLY A 1 181 ? 49.312 20.019 32.345 1.00 8.10 181 GLY A CA 1
ATOM 1494 C C . GLY A 1 181 ? 48.415 21.079 32.921 1.00 7.87 181 GLY A C 1
ATOM 1495 O O . GLY A 1 181 ? 48.571 21.485 34.095 1.00 9.31 181 GLY A O 1
ATOM 1496 N N . GLN A 1 182 ? 47.481 21.535 32.090 1.00 7.95 182 GLN A N 1
ATOM 1497 C CA . GLN A 1 182 ? 46.550 22.604 32.442 1.00 8.26 182 GLN A CA 1
ATOM 1498 C C . GLN A 1 182 ? 45.389 22.555 31.474 1.00 7.39 182 GLN A C 1
ATOM 1499 O O . GLN A 1 182 ? 45.338 21.682 30.608 1.00 7.54 182 GLN A O 1
ATOM 1505 N N . GLU A 1 183 ? 44.414 23.432 31.650 1.00 7.64 183 GLU A N 1
ATOM 1506 C CA . GLU A 1 183 ? 43.282 23.507 30.754 1.00 8.43 183 GLU A CA 1
ATOM 1507 C C . GLU A 1 183 ? 42.939 24.965 30.523 1.00 6.55 183 GLU A C 1
ATOM 1508 O O . GLU A 1 183 ? 42.917 25.782 31.440 1.00 8.63 183 GLU A O 1
ATOM 1514 N N . ASN A 1 184 ? 42.695 25.287 29.267 1.00 4.72 184 ASN A N 1
ATOM 1515 C CA . ASN A 1 184 ? 42.383 26.663 28.879 1.00 6.19 184 ASN A CA 1
ATOM 1516 C C . ASN A 1 184 ? 41.881 26.685 27.444 1.00 5.77 184 ASN A C 1
ATOM 1517 O O . ASN A 1 184 ? 42.063 25.707 26.705 1.00 6.12 184 ASN A O 1
ATOM 1522 N N . PRO A 1 185 ? 41.239 27.780 27.043 1.00 5.21 185 PRO A N 1
ATOM 1523 C CA . PRO A 1 185 ? 40.882 27.898 25.626 1.00 6.57 185 PRO A CA 1
ATOM 1524 C C . PRO A 1 185 ? 42.092 28.056 24.727 1.00 6.87 185 PRO A C 1
ATOM 1525 O O . PRO A 1 185 ? 43.107 28.570 25.153 1.00 6.49 185 PRO A O 1
ATOM 1529 N N . ILE A 1 186 ? 41.946 27.637 23.479 1.00 7.07 186 ILE A N 1
ATOM 1530 C CA . ILE A 1 186 ? 43.049 27.656 22.544 1.00 7.18 186 ILE A CA 1
ATOM 1531 C C . ILE A 1 186 ? 43.624 29.059 22.340 1.00 7.19 186 ILE A C 1
ATOM 1532 O O . ILE A 1 186 ? 44.823 29.185 22.170 1.00 6.83 186 ILE A O 1
ATOM 1537 N N . PHE A 1 187 ? 42.810 30.114 22.375 1.00 6.32 187 PHE A N 1
ATOM 1538 C CA . PHE A 1 187 ? 43.374 31.455 22.086 1.00 6.99 187 PHE A CA 1
ATOM 1539 C C . PHE A 1 187 ? 44.385 31.851 23.171 1.00 6.56 187 PHE A C 1
ATOM 1540 O O . PHE A 1 187 ? 45.342 32.569 22.937 1.00 8.27 187 PHE A O 1
ATOM 1548 N N . TRP A 1 188 ? 44.164 31.374 24.384 1.00 6.52 188 TRP A N 1
ATOM 1549 C CA . TRP A 1 188 ? 45.013 31.672 25.531 1.00 6.49 188 TRP A CA 1
ATOM 1550 C C . TRP A 1 188 ? 46.251 30.784 25.556 1.00 7.97 188 TRP A C 1
ATOM 1551 O O . TRP A 1 188 ? 47.345 31.195 25.948 1.00 8.00 188 TRP A O 1
ATOM 1562 N N . ILE A 1 189 ? 46.069 29.531 25.158 1.00 6.97 189 ILE A N 1
ATOM 1563 C CA . ILE A 1 189 ? 47.185 28.616 24.998 1.00 7.75 189 ILE A CA 1
ATOM 1564 C C . ILE A 1 189 ? 48.126 29.220 23.973 1.00 7.73 189 ILE A C 1
ATOM 1565 O O . ILE A 1 189 ? 49.344 29.223 24.180 1.00 9.03 189 ILE A O 1
ATOM 1570 N N . GLU A 1 190 ? 47.566 29.798 22.915 1.00 8.64 190 GLU A N 1
ATOM 1571 C CA . GLU A 1 190 ? 48.381 30.415 21.875 1.00 9.38 190 GLU A CA 1
ATOM 1572 C C . GLU A 1 190 ? 49.038 31.694 22.377 1.00 10.86 190 GLU A C 1
ATOM 1573 O O . GLU A 1 190 ? 50.260 31.844 22.298 1.00 12.17 190 GLU A O 1
ATOM 1579 N N . SER A 1 191 ? 48.223 32.602 22.902 1.00 11.08 191 SER A N 1
ATOM 1580 C CA . SER A 1 191 ? 48.718 33.944 23.225 1.00 12.81 191 SER A CA 1
ATOM 1581 C C . SER A 1 191 ? 49.721 33.913 24.385 1.00 13.11 191 SER A C 1
ATOM 1582 O O . SER A 1 191 ? 50.650 34.708 24.444 1.00 15.86 191 SER A O 1
ATOM 1585 N N . GLY A 1 192 ? 49.537 32.965 25.298 1.00 14.12 192 GLY A N 1
ATOM 1586 C CA . GLY A 1 192 ? 50.431 32.778 26.417 1.00 14.21 192 GLY A CA 1
ATOM 1587 C C . GLY A 1 192 ? 51.614 31.863 26.145 1.00 14.80 192 GLY A C 1
ATOM 1588 O O . GLY A 1 192 ? 52.438 31.663 27.020 1.00 16.86 192 GLY A O 1
ATOM 1589 N N . GLY A 1 193 ? 51.691 31.292 24.948 1.00 14.10 193 GLY A N 1
ATOM 1590 C CA . GLY A 1 193 ? 52.806 30.448 24.554 1.00 14.10 193 GLY A CA 1
ATOM 1591 C C . GLY A 1 193 ? 52.882 29.134 25.302 1.00 14.17 193 GLY A C 1
ATOM 1592 O O . GLY A 1 193 ? 53.928 28.510 25.370 1.00 15.06 193 GLY A O 1
ATOM 1593 N N . LEU A 1 194 ? 51.756 28.696 25.843 1.00 12.59 194 LEU A N 1
ATOM 1594 C CA . LEU A 1 194 ? 51.725 27.489 26.677 1.00 13.83 194 LEU A CA 1
ATOM 1595 C C . LEU A 1 194 ? 52.095 26.224 25.894 1.00 13.23 194 LEU A C 1
ATOM 1596 O O . LEU A 1 194 ? 52.625 25.273 26.451 1.00 15.22 194 LEU A O 1
ATOM 1601 N N . TYR A 1 195 ? 51.814 26.229 24.595 1.00 12.60 195 TYR A N 1
ATOM 1602 C CA . TYR A 1 195 ? 52.126 25.111 23.722 1.00 13.51 195 TYR A CA 1
ATOM 1603 C C . TYR A 1 195 ? 53.629 24.858 23.622 1.00 14.05 195 TYR A C 1
ATOM 1604 O O . TYR A 1 195 ? 54.029 23.775 23.205 1.00 16.29 195 TYR A O 1
ATOM 1613 N N . GLU A 1 196 ? 54.437 25.852 23.996 1.00 14.92 196 GLU A N 1
ATOM 1614 C CA . GLU A 1 196 ? 55.895 25.727 24.023 1.00 16.98 196 GLU A CA 1
ATOM 1615 C C . GLU A 1 196 ? 56.356 24.794 25.129 1.00 17.70 196 GLU A C 1
ATOM 1616 O O . GLU A 1 196 ? 57.393 24.162 25.004 1.00 20.57 196 GLU A O 1
ATOM 1622 N N . VAL A 1 197 ? 55.605 24.742 26.217 1.00 16.54 197 VAL A N 1
ATOM 1623 C CA . VAL A 1 197 ? 55.987 23.943 27.387 1.00 16.34 197 VAL A CA 1
ATOM 1624 C C . VAL A 1 197 ? 54.971 22.848 27.735 1.00 17.32 197 VAL A C 1
ATOM 1625 O O . VAL A 1 197 ? 55.178 22.071 28.679 1.00 18.96 197 VAL A O 1
ATOM 1629 N N . SER A 1 198 ? 53.891 22.771 26.966 1.00 16.15 198 SER A N 1
ATOM 1630 C CA . SER A 1 198 ? 52.820 21.814 27.190 1.00 15.20 198 SER A CA 1
ATOM 1631 C C . SER A 1 198 ? 52.227 21.492 25.807 1.00 13.64 198 SER A C 1
ATOM 1632 O O . SER A 1 198 ? 51.177 22.028 25.431 1.00 15.08 198 SER A O 1
ATOM 1635 N N . PRO A 1 199 ? 52.931 20.638 25.031 1.00 12.84 199 PRO A N 1
ATOM 1636 C CA . PRO A 1 199 ? 52.665 20.568 23.596 1.00 12.87 199 PRO A CA 1
ATOM 1637 C C . PRO A 1 199 ? 51.569 19.617 23.125 1.00 12.04 199 PRO A C 1
ATOM 1638 O O . PRO A 1 199 ? 51.237 19.626 21.944 1.00 12.48 199 PRO A O 1
ATOM 1642 N N . ASN A 1 200 ? 51.024 18.793 24.011 1.00 9.38 200 ASN A N 1
ATOM 1643 C CA . ASN A 1 200 ? 49.996 17.836 23.617 1.00 9.13 200 ASN A CA 1
ATOM 1644 C C . ASN A 1 200 ? 48.642 18.370 23.985 1.00 8.31 200 ASN A C 1
ATOM 1645 O O . ASN A 1 200 ? 48.310 18.492 25.154 1.00 8.97 200 ASN A O 1
ATOM 1650 N N . LEU A 1 201 ? 47.866 18.724 22.977 1.00 8.31 201 LEU A N 1
ATOM 1651 C CA . LEU A 1 201 ? 46.542 19.291 23.148 1.00 7.20 201 LEU A CA 1
ATOM 1652 C C . LEU A 1 201 ? 45.510 18.191 23.012 1.00 8.53 201 LEU A C 1
ATOM 1653 O O . LEU A 1 201 ? 45.548 17.415 22.058 1.00 8.54 201 LEU A O 1
ATOM 1658 N N . THR A 1 202 ? 44.577 18.121 23.947 1.00 8.83 202 THR A N 1
ATOM 1659 C CA . THR A 1 202 ? 43.478 17.188 23.833 1.00 8.23 202 THR A CA 1
ATOM 1660 C C . THR A 1 202 ? 42.147 17.931 23.962 1.00 8.25 202 THR A C 1
ATOM 1661 O O . THR A 1 202 ? 41.897 18.637 24.930 1.00 8.43 202 THR A O 1
ATOM 1665 N N . PHE A 1 203 ? 41.324 17.775 22.936 1.00 9.17 203 PHE A N 1
ATOM 1666 C CA . PHE A 1 203 ? 39.992 18.336 22.884 1.00 10.62 203 PHE A CA 1
ATOM 1667 C C . PHE A 1 203 ? 39.030 17.319 23.489 1.00 10.63 203 PHE A C 1
ATOM 1668 O O . PHE A 1 203 ? 38.642 16.348 22.842 1.00 11.67 203 PHE A O 1
ATOM 1676 N N . THR A 1 204 ? 38.698 17.544 24.751 1.00 12.30 204 THR A N 1
ATOM 1677 C CA . THR A 1 204 ? 37.845 16.650 25.535 1.00 12.94 204 THR A CA 1
ATOM 1678 C C . THR A 1 204 ? 36.367 17.004 25.418 1.00 13.04 204 THR A C 1
ATOM 1679 O O . THR A 1 204 ? 35.502 16.203 25.785 1.00 13.51 204 THR A O 1
ATOM 1683 N N . SER A 1 205 ? 36.070 18.204 24.916 1.00 12.89 205 SER A N 1
ATOM 1684 C CA . SER A 1 205 ? 34.694 18.693 24.790 1.00 13.99 205 SER A CA 1
ATOM 1685 C C . SER A 1 205 ? 33.921 18.771 26.117 1.00 12.09 205 SER A C 1
ATOM 1686 O O . SER A 1 205 ? 32.694 18.705 26.111 1.00 14.76 205 SER A O 1
ATOM 1689 N N . HIS A 1 206 ? 34.617 18.906 27.240 1.00 11.57 206 HIS A N 1
ATOM 1690 C CA . HIS A 1 206 ? 33.937 18.881 28.542 1.00 11.72 206 HIS A CA 1
ATOM 1691 C C . HIS A 1 206 ? 33.388 20.212 29.004 1.00 11.82 206 HIS A C 1
ATOM 1692 O O . HIS A 1 206 ? 32.640 20.267 29.953 1.00 11.82 206 HIS A O 1
ATOM 1699 N N . GLY A 1 207 ? 33.764 21.306 28.366 1.00 10.50 207 GLY A N 1
ATOM 1700 C CA . GLY A 1 207 ? 33.314 22.597 28.813 1.00 11.06 207 GLY A CA 1
ATOM 1701 C C . GLY A 1 207 ? 33.859 23.782 28.057 1.00 10.56 207 GLY A C 1
ATOM 1702 O O . GLY A 1 207 ? 34.618 23.638 27.146 1.00 11.33 207 GLY A O 1
ATOM 1703 N N . TRP A 1 208 ? 33.400 24.950 28.454 1.00 10.58 208 TRP A N 1
ATOM 1704 C CA . TRP A 1 208 ? 33.785 26.208 27.860 1.00 11.39 208 TRP A CA 1
ATOM 1705 C C . TRP A 1 208 ? 34.373 27.060 28.935 1.00 11.35 208 TRP A C 1
ATOM 1706 O O . TRP A 1 208 ? 33.917 27.023 30.078 1.00 13.20 208 TRP A O 1
ATOM 1717 N N . PHE A 1 209 ? 35.402 27.822 28.578 1.00 7.08 209 PHE A N 1
ATOM 1718 C CA . PHE A 1 209 ? 35.881 28.883 29.450 1.00 6.28 209 PHE A CA 1
ATOM 1719 C C . PHE A 1 209 ? 34.902 30.024 29.309 1.00 6.84 209 PHE A C 1
ATOM 1720 O O . PHE A 1 209 ? 34.663 30.532 28.219 1.00 7.97 209 PHE A O 1
ATOM 1728 N N . THR A 1 210 ? 34.317 30.427 30.420 1.00 7.08 210 THR A N 1
ATOM 1729 C CA . THR A 1 210 ? 33.392 31.539 30.425 1.00 7.96 210 THR A CA 1
ATOM 1730 C C . THR A 1 210 ? 33.832 32.571 31.442 1.00 6.63 210 THR A C 1
ATOM 1731 O O . THR A 1 210 ? 34.651 32.303 32.290 1.00 7.38 210 THR A O 1
ATOM 1735 N N . THR A 1 211 ? 33.275 33.762 31.313 1.00 6.16 211 THR A N 1
ATOM 1736 C CA . THR A 1 211 ? 33.627 34.831 32.206 1.00 6.98 211 THR A CA 1
ATOM 1737 C C . THR A 1 211 ? 32.456 35.772 32.485 1.00 7.48 211 THR A C 1
ATOM 1738 O O . THR A 1 211 ? 31.337 35.581 31.994 1.00 6.85 211 THR A O 1
ATOM 1742 N N . ALA A 1 212 ? 32.698 36.736 33.371 1.00 6.77 212 ALA A N 1
ATOM 1743 C CA . ALA A 1 212 ? 31.660 37.653 33.779 1.00 7.17 212 ALA A CA 1
ATOM 1744 C C . ALA A 1 212 ? 32.263 39.028 33.987 1.00 7.07 212 ALA A C 1
ATOM 1745 O O . ALA A 1 212 ? 33.420 39.145 34.391 1.00 8.90 212 ALA A O 1
ATOM 1747 N N . MET A 1 213 ? 31.481 40.052 33.682 1.00 8.50 213 MET A N 1
ATOM 1748 C CA . MET A 1 213 ? 31.864 41.429 33.933 1.00 7.86 213 MET A CA 1
ATOM 1749 C C . MET A 1 213 ? 30.803 42.048 34.801 1.00 7.67 213 MET A C 1
ATOM 1750 O O . MET A 1 213 ? 29.609 41.864 34.575 1.00 8.33 213 MET A O 1
ATOM 1755 N N . MET A 1 214 ? 31.254 42.759 35.826 1.00 9.35 214 MET A N 1
ATOM 1756 C CA . MET A 1 214 ? 30.374 43.305 36.815 1.00 9.85 214 MET A CA 1
ATOM 1757 C C . MET A 1 214 ? 30.905 44.621 37.343 1.00 10.05 214 MET A C 1
ATOM 1758 O O . MET A 1 214 ? 32.068 44.967 37.126 1.00 9.89 214 MET A O 1
ATOM 1763 N N . ALA A 1 215 ? 30.016 45.359 37.999 1.00 10.09 215 ALA A N 1
ATOM 1764 C CA . ALA A 1 215 ? 30.352 46.600 38.699 1.00 9.86 215 ALA A CA 1
ATOM 1765 C C . ALA A 1 215 ? 30.193 46.429 40.211 1.00 10.14 215 ALA A C 1
ATOM 1766 O O . ALA A 1 215 ? 29.445 45.559 40.688 1.00 11.00 215 ALA A O 1
ATOM 1768 N N . ASN A 1 216 ? 30.940 47.224 40.970 1.00 10.77 216 ASN A N 1
ATOM 1769 C CA . ASN A 1 216 ? 30.660 47.398 42.384 1.00 11.00 216 ASN A CA 1
ATOM 1770 C C . ASN A 1 216 ? 29.226 47.892 42.463 1.00 12.09 216 ASN A C 1
ATOM 1771 O O . ASN A 1 216 ? 28.850 48.846 41.780 1.00 11.37 216 ASN A O 1
ATOM 1776 N N A GLN A 1 217 ? 28.400 47.233 43.264 0.50 12.45 217 GLN A N 1
ATOM 1777 N N B GLN A 1 217 ? 28.434 47.210 43.284 0.50 11.70 217 GLN A N 1
ATOM 1778 C CA A GLN A 1 217 ? 26.977 47.541 43.230 0.50 13.10 217 GLN A CA 1
ATOM 1779 C CA B GLN A 1 217 ? 27.003 47.459 43.365 0.50 12.52 217 GLN A CA 1
ATOM 1780 C C A GLN A 1 217 ? 26.647 48.890 43.883 0.50 13.54 217 GLN A C 1
ATOM 1781 C C B GLN A 1 217 ? 26.695 48.870 43.867 0.50 12.85 217 GLN A C 1
ATOM 1782 O O A GLN A 1 217 ? 25.769 49.583 43.396 0.50 14.17 217 GLN A O 1
ATOM 1783 O O B GLN A 1 217 ? 25.892 49.571 43.272 0.50 11.94 217 GLN A O 1
ATOM 1794 N N . ASP A 1 218 ? 27.345 49.268 44.956 1.00 14.43 218 ASP A N 1
ATOM 1795 C CA . ASP A 1 218 ? 27.117 50.600 45.565 1.00 15.12 218 ASP A CA 1
ATOM 1796 C C . ASP A 1 218 ? 27.464 51.714 44.581 1.00 14.63 218 ASP A C 1
ATOM 1797 O O . ASP A 1 218 ? 26.775 52.727 44.498 1.00 15.65 218 ASP A O 1
ATOM 1802 N N . PHE A 1 219 ? 28.547 51.517 43.828 1.00 14.07 219 PHE A N 1
ATOM 1803 C CA . PHE A 1 219 ? 28.936 52.440 42.774 1.00 13.48 219 PHE A CA 1
ATOM 1804 C C . PHE A 1 219 ? 27.851 52.543 41.698 1.00 13.91 219 PHE A C 1
ATOM 1805 O O . PHE A 1 219 ? 27.429 53.634 41.310 1.00 15.03 219 PHE A O 1
ATOM 1813 N N . TYR A 1 220 ? 27.413 51.394 41.202 1.00 14.00 220 TYR A N 1
ATOM 1814 C CA . TYR A 1 220 ? 26.420 51.355 40.138 1.00 15.04 220 TYR A CA 1
ATOM 1815 C C . TYR A 1 220 ? 25.111 51.999 40.572 1.00 15.63 220 TYR A C 1
ATOM 1816 O O . TYR A 1 220 ? 24.519 52.788 39.827 1.00 14.68 220 TYR A O 1
ATOM 1825 N N . GLU A 1 221 ? 24.675 51.664 41.781 1.00 15.72 221 GLU A N 1
ATOM 1826 C CA . GLU A 1 221 ? 23.405 52.190 42.304 1.00 18.82 221 GLU A CA 1
ATOM 1827 C C . GLU A 1 221 ? 23.471 53.694 42.610 1.00 19.20 221 GLU A C 1
ATOM 1828 O O . GLU A 1 221 ? 22.434 54.371 42.672 1.00 20.47 221 GLU A O 1
ATOM 1834 N N . GLY A 1 222 ? 24.679 54.212 42.791 1.00 17.61 222 GLY A N 1
ATOM 1835 C CA . GLY A 1 222 ? 24.906 55.645 42.965 1.00 17.68 222 GLY A CA 1
ATOM 1836 C C . GLY A 1 222 ? 24.958 56.447 41.681 1.00 17.31 222 GLY A C 1
ATOM 1837 O O . GLY A 1 222 ? 24.955 57.680 41.725 1.00 19.48 222 GLY A O 1
ATOM 1838 N N . LEU A 1 223 ? 25.028 55.774 40.532 1.00 15.96 223 LEU A N 1
ATOM 1839 C CA . LEU A 1 223 ? 24.996 56.458 39.242 1.00 17.28 223 LEU A CA 1
ATOM 1840 C C . LEU A 1 223 ? 23.594 56.970 38.926 1.00 18.14 223 LEU A C 1
ATOM 1841 O O . LEU A 1 223 ? 22.591 56.379 39.315 1.00 18.69 223 LEU A O 1
ATOM 1846 N N . SER A 1 224 ? 23.541 58.057 38.176 1.00 19.75 224 SER A N 1
ATOM 1847 C CA . SER A 1 224 ? 22.280 58.561 37.680 1.00 21.39 224 SER A CA 1
ATOM 1848 C C . SER A 1 224 ? 21.670 57.500 36.783 1.00 22.44 224 SER A C 1
ATOM 1849 O O . SER A 1 224 ? 22.372 56.584 36.329 1.00 21.73 224 SER A O 1
ATOM 1852 N N A GLU A 1 225 ? 20.368 57.629 36.549 0.80 24.97 225 GLU A N 1
ATOM 1853 N N B GLU A 1 225 ? 20.372 57.608 36.514 0.20 22.18 225 GLU A N 1
ATOM 1854 C CA A GLU A 1 225 ? 19.625 56.739 35.658 0.80 25.12 225 GLU A CA 1
ATOM 1855 C CA B GLU A 1 225 ? 19.694 56.639 35.647 0.20 21.88 225 GLU A CA 1
ATOM 1856 C C A GLU A 1 225 ? 20.288 56.710 34.282 0.80 24.01 225 GLU A C 1
ATOM 1857 C C B GLU A 1 225 ? 20.229 56.706 34.215 0.20 22.23 225 GLU A C 1
ATOM 1858 O O A GLU A 1 225 ? 20.465 55.635 33.683 0.80 25.12 225 GLU A O 1
ATOM 1859 O O B GLU A 1 225 ? 20.238 55.701 33.499 0.20 22.95 225 GLU A O 1
ATOM 1870 N N . GLU A 1 226 ? 20.672 57.892 33.805 1.00 22.14 226 GLU A N 1
ATOM 1871 C CA A GLU A 1 226 ? 21.319 58.061 32.503 0.70 22.69 226 GLU A CA 1
ATOM 1872 C CA B GLU A 1 226 ? 21.315 58.075 32.509 0.30 21.59 226 GLU A CA 1
ATOM 1873 C C . GLU A 1 226 ? 22.616 57.269 32.430 1.00 21.32 226 GLU A C 1
ATOM 1874 O O . GLU A 1 226 ? 22.837 56.523 31.475 1.00 21.18 226 GLU A O 1
ATOM 1885 N N . ASP A 1 227 ? 23.460 57.429 33.447 1.00 20.29 227 ASP A N 1
ATOM 1886 C CA . ASP A 1 227 ? 24.737 56.725 33.512 1.00 19.66 227 ASP A CA 1
ATOM 1887 C C . ASP A 1 227 ? 24.577 55.221 33.706 1.00 17.80 227 ASP A C 1
ATOM 1888 O O . ASP A 1 227 ? 25.386 54.453 33.181 1.00 15.98 227 ASP A O 1
ATOM 1893 N N . GLN A 1 228 ? 23.560 54.788 34.444 1.00 17.43 228 GLN A N 1
ATOM 1894 C CA . GLN A 1 228 ? 23.264 53.357 34.556 1.00 17.90 228 GLN A CA 1
ATOM 1895 C C . GLN A 1 228 ? 22.913 52.763 33.191 1.00 17.72 228 GLN A C 1
ATOM 1896 O O . GLN A 1 228 ? 23.359 51.668 32.840 1.00 16.49 228 GLN A O 1
ATOM 1902 N N . GLN A 1 229 ? 22.124 53.494 32.417 1.00 18.52 229 GLN A N 1
ATOM 1903 C CA . GLN A 1 229 ? 21.743 53.055 31.069 1.00 18.27 229 GLN A CA 1
ATOM 1904 C C . GLN A 1 229 ? 22.949 53.078 30.131 1.00 18.14 229 GLN A C 1
ATOM 1905 O O . GLN A 1 229 ? 23.073 52.212 29.273 1.00 18.30 229 GLN A O 1
ATOM 1911 N N . LEU A 1 230 ? 23.831 54.060 30.296 1.00 16.87 230 LEU A N 1
ATOM 1912 C CA . LEU A 1 230 ? 25.076 54.132 29.533 1.00 16.07 230 LEU A CA 1
ATOM 1913 C C . LEU A 1 230 ? 25.894 52.863 29.754 1.00 15.11 230 LEU A C 1
ATOM 1914 O O . LEU A 1 230 ? 26.419 52.284 28.807 1.00 16.17 230 LEU A O 1
ATOM 1919 N N . VAL A 1 231 ? 26.014 52.454 31.013 1.00 13.49 231 VAL A N 1
ATOM 1920 C CA . VAL A 1 231 ? 26.772 51.253 31.379 1.00 12.29 231 VAL A CA 1
ATOM 1921 C C . VAL A 1 231 ? 26.126 50.013 30.759 1.00 11.81 231 VAL A C 1
ATOM 1922 O O . VAL A 1 231 ? 26.805 49.143 30.212 1.00 11.02 231 VAL A O 1
ATOM 1926 N N . GLN A 1 232 ? 24.811 49.915 30.841 1.00 12.88 232 GLN A N 1
ATOM 1927 C CA . GLN A 1 232 ? 24.120 48.763 30.263 1.00 14.28 232 GLN A CA 1
ATOM 1928 C C . GLN A 1 232 ? 24.312 48.703 28.757 1.00 14.81 232 GLN A C 1
ATOM 1929 O O . GLN A 1 232 ? 24.542 47.616 28.204 1.00 15.42 232 GLN A O 1
ATOM 1935 N N . ASP A 1 233 ? 24.208 49.858 28.104 1.00 14.85 233 ASP A N 1
ATOM 1936 C CA A ASP A 1 233 ? 24.335 49.918 26.656 0.50 15.54 233 ASP A CA 1
ATOM 1937 C CA B ASP A 1 233 ? 24.361 49.974 26.649 0.50 15.69 233 ASP A CA 1
ATOM 1938 C C . ASP A 1 233 ? 25.774 49.616 26.227 1.00 14.96 233 ASP A C 1
ATOM 1939 O O . ASP A 1 233 ? 25.973 48.972 25.198 1.00 16.53 233 ASP A O 1
ATOM 1948 N N . ALA A 1 234 ? 26.746 50.077 27.025 1.00 15.29 234 ALA A N 1
ATOM 1949 C CA . ALA A 1 234 ? 28.184 49.794 26.807 1.00 12.34 234 ALA A CA 1
ATOM 1950 C C . ALA A 1 234 ? 28.468 48.297 26.936 1.00 12.31 234 ALA A C 1
ATOM 1951 O O . ALA A 1 234 ? 29.231 47.732 26.123 1.00 11.40 234 ALA A O 1
ATOM 1953 N N . ALA A 1 235 ? 27.881 47.660 27.945 1.00 12.28 235 ALA A N 1
ATOM 1954 C CA . ALA A 1 235 ? 28.041 46.221 28.141 1.00 11.54 235 ALA A CA 1
ATOM 1955 C C . ALA A 1 235 ? 27.453 45.432 26.970 1.00 11.69 235 ALA A C 1
ATOM 1956 O O . ALA A 1 235 ? 28.030 44.440 26.508 1.00 12.98 235 ALA A O 1
ATOM 1958 N N . ASP A 1 236 ? 26.296 45.867 26.487 1.00 12.16 236 ASP A N 1
ATOM 1959 C CA . ASP A 1 236 ? 25.665 45.245 25.314 1.00 11.77 236 ASP A CA 1
ATOM 1960 C C . ASP A 1 236 ? 26.535 45.391 24.079 1.00 11.12 236 ASP A C 1
ATOM 1961 O O . ASP A 1 236 ? 26.692 44.420 23.327 1.00 12.23 236 ASP A O 1
ATOM 1966 N N . ALA A 1 237 ? 27.087 46.585 23.851 1.00 11.35 237 ALA A N 1
ATOM 1967 C CA . ALA A 1 237 ? 27.960 46.831 22.700 1.00 10.99 237 ALA A CA 1
ATOM 1968 C C . ALA A 1 237 ? 29.187 45.956 22.791 1.00 11.03 237 ALA A C 1
ATOM 1969 O O . ALA A 1 237 ? 29.609 45.332 21.790 1.00 12.60 237 ALA A O 1
ATOM 1971 N N . ALA A 1 238 ? 29.773 45.909 23.992 1.00 10.65 238 ALA A N 1
ATOM 1972 C CA . ALA A 1 238 ? 30.982 45.132 24.221 1.00 8.96 238 ALA A CA 1
ATOM 1973 C C . ALA A 1 238 ? 30.714 43.637 23.986 1.00 9.38 238 ALA A C 1
ATOM 1974 O O . ALA A 1 238 ? 31.551 42.932 23.391 1.00 9.14 238 ALA A O 1
ATOM 1976 N N . TYR A 1 239 ? 29.556 43.162 24.451 1.00 9.15 239 TYR A N 1
ATOM 1977 C CA . TYR A 1 239 ? 29.162 41.759 24.265 1.00 9.69 239 TYR A CA 1
ATOM 1978 C C . TYR A 1 239 ? 29.088 41.431 22.787 1.00 9.10 239 TYR A C 1
ATOM 1979 O O . TYR A 1 239 ? 29.724 40.488 22.324 1.00 9.83 239 TYR A O 1
ATOM 1988 N N . ASP A 1 240 ? 28.383 42.260 22.025 1.00 9.91 240 ASP A N 1
ATOM 1989 C CA . ASP A 1 240 ? 28.259 41.986 20.582 1.00 11.73 240 ASP A CA 1
ATOM 1990 C C . ASP A 1 240 ? 29.598 41.981 19.849 1.00 11.26 240 ASP A C 1
ATOM 1991 O O . ASP A 1 240 ? 29.808 41.139 18.971 1.00 11.47 240 ASP A O 1
ATOM 1996 N N . HIS A 1 241 ? 30.474 42.935 20.178 1.00 10.54 241 HIS A N 1
ATOM 1997 C CA . HIS A 1 241 ? 31.791 43.042 19.573 1.00 11.17 241 HIS A CA 1
ATOM 1998 C C . HIS A 1 241 ? 32.625 41.815 19.902 1.00 10.19 241 HIS A C 1
ATOM 1999 O O . HIS A 1 241 ? 33.360 41.281 19.051 1.00 11.70 241 HIS A O 1
ATOM 2006 N N . THR A 1 242 ? 32.497 41.346 21.135 1.00 8.96 242 THR A N 1
ATOM 2007 C CA . THR A 1 242 ? 33.326 40.238 21.592 1.00 8.87 242 THR A CA 1
ATOM 2008 C C . THR A 1 242 ? 32.882 38.925 20.973 1.00 8.64 242 THR A C 1
ATOM 2009 O O . THR A 1 242 ? 33.716 38.098 20.603 1.00 8.59 242 THR A O 1
ATOM 2013 N N . ILE A 1 243 ? 31.573 38.735 20.850 1.00 8.85 243 ILE A N 1
ATOM 2014 C CA . ILE A 1 243 ? 31.007 37.541 20.207 1.00 10.82 243 ILE A CA 1
ATOM 2015 C C . ILE A 1 243 ? 31.467 37.499 18.764 1.00 11.76 243 ILE A C 1
ATOM 2016 O O . ILE A 1 243 ? 31.796 36.424 18.257 1.00 12.19 243 ILE A O 1
ATOM 2021 N N . GLU A 1 244 ? 31.503 38.638 18.078 1.00 12.19 244 GLU A N 1
ATOM 2022 C CA A GLU A 1 244 ? 32.036 38.637 16.718 0.50 12.94 244 GLU A CA 1
ATOM 2023 C CA B GLU A 1 244 ? 32.037 38.658 16.712 0.50 12.89 244 GLU A CA 1
ATOM 2024 C C . GLU A 1 244 ? 33.524 38.312 16.715 1.00 12.21 244 GLU A C 1
ATOM 2025 O O . GLU A 1 244 ? 34.005 37.625 15.812 1.00 12.84 244 GLU A O 1
ATOM 2036 N N . HIS A 1 245 ? 34.245 38.781 17.730 1.00 10.60 245 HIS A N 1
ATOM 2037 C CA . HIS A 1 245 ? 35.682 38.520 17.826 1.00 10.41 245 HIS A CA 1
ATOM 2038 C C . HIS A 1 245 ? 35.981 37.020 17.963 1.00 9.85 245 HIS A C 1
ATOM 2039 O O . HIS A 1 245 ? 36.935 36.509 17.370 1.00 10.78 245 HIS A O 1
ATOM 2046 N N . ILE A 1 246 ? 35.179 36.311 18.760 1.00 8.71 246 ILE A N 1
ATOM 2047 C CA . ILE A 1 246 ? 35.502 34.924 19.045 1.00 9.10 246 ILE A CA 1
ATOM 2048 C C . ILE A 1 246 ? 35.089 33.999 17.916 1.00 9.83 246 ILE A C 1
ATOM 2049 O O . ILE A 1 246 ? 35.515 32.853 17.872 1.00 10.42 246 ILE A O 1
ATOM 2054 N N . LYS A 1 247 ? 34.291 34.488 16.987 1.00 10.96 247 LYS A N 1
ATOM 2055 C CA . LYS A 1 247 ? 33.937 33.661 15.845 1.00 12.68 247 LYS A CA 1
ATOM 2056 C C . LYS A 1 247 ? 35.168 33.375 14.987 1.00 11.77 247 LYS A C 1
ATOM 2057 O O . LYS A 1 247 ? 35.816 34.276 14.458 1.00 14.10 247 LYS A O 1
ATOM 2063 N N . GLY A 1 248 ? 35.515 32.095 14.922 1.00 11.49 248 GLY A N 1
ATOM 2064 C CA . GLY A 1 248 ? 36.673 31.648 14.183 1.00 11.28 248 GLY A CA 1
ATOM 2065 C C . GLY A 1 248 ? 37.984 31.758 14.919 1.00 10.84 248 GLY A C 1
ATOM 2066 O O . GLY A 1 248 ? 39.028 31.405 14.382 1.00 11.81 248 GLY A O 1
ATOM 2067 N N . LEU A 1 249 ? 37.956 32.260 16.155 1.00 9.77 249 LEU A N 1
ATOM 2068 C CA . LEU A 1 249 ? 39.187 32.559 16.884 1.00 9.45 249 LEU A CA 1
ATOM 2069 C C . LEU A 1 249 ? 39.935 31.280 17.286 1.00 9.31 249 LEU A C 1
ATOM 2070 O O . LEU A 1 249 ? 41.172 31.197 17.211 1.00 10.61 249 LEU A O 1
ATOM 2075 N N . SER A 1 250 ? 39.195 30.268 17.723 1.00 9.95 250 SER A N 1
ATOM 2076 C CA . SER A 1 250 ? 39.842 29.025 18.120 1.00 10.81 250 SER A CA 1
ATOM 2077 C C . SER A 1 250 ? 40.572 28.384 16.937 1.00 11.81 250 SER A C 1
ATOM 2078 O O . SER A 1 250 ? 41.707 27.921 17.072 1.00 11.62 250 SER A O 1
ATOM 2081 N N . GLU A 1 251 ? 39.917 28.389 15.779 1.00 13.59 251 GLU A N 1
ATOM 2082 C CA . GLU A 1 251 ? 40.492 27.823 14.566 1.00 13.43 251 GLU A CA 1
ATOM 2083 C C . GLU A 1 251 ? 41.743 28.605 14.141 1.00 12.57 251 GLU A C 1
ATOM 2084 O O . GLU A 1 251 ? 42.769 28.017 13.803 1.00 13.35 251 GLU A O 1
ATOM 2090 N N . GLU A 1 252 ? 41.662 29.932 14.174 1.00 12.68 252 GLU A N 1
ATOM 2091 C CA . GLU A 1 252 ? 42.816 30.784 13.847 1.00 11.74 252 GLU A CA 1
ATOM 2092 C C . GLU A 1 252 ? 43.971 30.541 14.837 1.00 10.44 252 GLU A C 1
ATOM 2093 O O . GLU A 1 252 ? 45.164 30.457 14.450 1.00 11.13 252 GLU A O 1
ATOM 2099 N N . SER A 1 253 ? 43.616 30.466 16.124 1.00 9.98 253 SER A N 1
ATOM 2100 C CA . SER A 1 253 ? 44.615 30.255 17.152 1.00 9.64 253 SER A CA 1
ATOM 2101 C C . SER A 1 253 ? 45.342 28.932 17.000 1.00 8.77 253 SER A C 1
ATOM 2102 O O . SER A 1 253 ? 46.550 28.867 17.172 1.00 8.66 253 SER A O 1
ATOM 2105 N N . LEU A 1 254 ? 44.609 27.872 16.653 1.00 8.12 254 LEU A N 1
ATOM 2106 C CA . LEU A 1 254 ? 45.236 26.573 16.436 1.00 9.51 254 LEU A CA 1
ATOM 2107 C C . LEU A 1 254 ? 46.149 26.596 15.218 1.00 10.31 254 LEU A C 1
ATOM 2108 O O . LEU A 1 254 ? 47.229 26.046 15.255 1.00 9.31 254 LEU A O 1
ATOM 2113 N N . GLU A 1 255 ? 45.737 27.260 14.146 1.00 11.36 255 GLU A N 1
ATOM 2114 C CA . GLU A 1 255 ? 46.624 27.386 12.989 1.00 12.31 255 GLU A CA 1
ATOM 2115 C C . GLU A 1 255 ? 47.918 28.137 13.358 1.00 12.19 255 GLU A C 1
ATOM 2116 O O . GLU A 1 255 ? 49.015 27.808 12.928 1.00 12.15 255 GLU A O 1
ATOM 2122 N N . LYS A 1 256 ? 47.789 29.160 14.194 1.00 11.02 256 LYS A N 1
ATOM 2123 C CA . LYS A 1 256 ? 48.967 29.882 14.668 1.00 10.88 256 LYS A CA 1
ATOM 2124 C C . LYS A 1 256 ? 49.894 28.971 15.488 1.00 10.31 256 LYS A C 1
ATOM 2125 O O . LYS A 1 256 ? 51.105 29.038 15.379 1.00 10.63 256 LYS A O 1
ATOM 2131 N N . ILE A 1 257 ? 49.315 28.163 16.370 1.00 9.63 257 ILE A N 1
ATOM 2132 C CA . ILE A 1 257 ? 50.123 27.230 17.152 1.00 9.01 257 ILE A CA 1
ATOM 2133 C C . ILE A 1 257 ? 50.859 26.221 16.263 1.00 9.44 257 ILE A C 1
ATOM 2134 O O . ILE A 1 257 ? 52.035 25.964 16.462 1.00 10.61 257 ILE A O 1
ATOM 2139 N N . LYS A 1 258 ? 50.159 25.659 15.293 1.00 9.98 258 LYS A N 1
ATOM 2140 C CA . LYS A 1 258 ? 50.764 24.693 14.373 1.00 10.68 258 LYS A CA 1
ATOM 2141 C C . LYS A 1 258 ? 51.865 25.301 13.552 1.00 13.01 258 LYS A C 1
ATOM 2142 O O . LYS A 1 258 ? 52.848 24.642 13.224 1.00 14.65 258 LYS A O 1
ATOM 2148 N N . ALA A 1 259 ? 51.673 26.552 13.168 1.00 13.34 259 ALA A N 1
ATOM 2149 C CA . ALA A 1 259 ? 52.714 27.267 12.430 1.00 12.67 259 ALA A CA 1
ATOM 2150 C C . ALA A 1 259 ? 53.942 27.497 13.258 1.00 14.03 259 ALA A C 1
ATOM 2151 O O . ALA A 1 259 ? 55.049 27.534 12.723 1.00 15.84 259 ALA A O 1
ATOM 2153 N N . ALA A 1 260 ? 53.747 27.660 14.569 1.00 13.55 260 ALA A N 1
ATOM 2154 C CA . ALA A 1 260 ? 54.854 27.986 15.477 1.00 13.57 260 ALA A CA 1
ATOM 2155 C C . ALA A 1 260 ? 55.633 26.792 15.985 1.00 14.25 260 ALA A C 1
ATOM 2156 O O . ALA A 1 260 ? 56.797 26.934 16.360 1.00 14.42 260 ALA A O 1
ATOM 2158 N N . SER A 1 261 ? 54.989 25.638 16.079 1.00 13.73 261 SER A N 1
ATOM 2159 C CA . SER A 1 261 ? 55.652 24.487 16.686 1.00 15.61 261 SER A CA 1
ATOM 2160 C C . SER A 1 261 ? 55.353 23.185 15.988 1.00 16.34 261 SER A C 1
ATOM 2161 O O . SER A 1 261 ? 54.204 22.766 15.903 1.00 17.25 261 SER A O 1
ATOM 2164 N N . ASP A 1 262 ? 56.405 22.512 15.550 1.00 18.72 262 ASP A N 1
ATOM 2165 C CA . ASP A 1 262 ? 56.284 21.173 15.002 1.00 19.90 262 ASP A CA 1
ATOM 2166 C C . ASP A 1 262 ? 56.086 20.103 16.086 1.00 20.09 262 ASP A C 1
ATOM 2167 O O . ASP A 1 262 ? 55.712 18.982 15.754 1.00 22.66 262 ASP A O 1
ATOM 2172 N N . GLU A 1 263 ? 56.336 20.440 17.350 1.00 18.77 263 GLU A N 1
ATOM 2173 C CA A GLU A 1 263 ? 56.219 19.461 18.445 0.50 18.40 263 GLU A CA 1
ATOM 2174 C CA B GLU A 1 263 ? 56.212 19.458 18.432 0.50 18.50 263 GLU A CA 1
ATOM 2175 C C . GLU A 1 263 ? 54.788 19.320 18.962 1.00 17.56 263 GLU A C 1
ATOM 2176 O O . GLU A 1 263 ? 54.484 18.402 19.728 1.00 18.80 263 GLU A O 1
ATOM 2187 N N . VAL A 1 264 ? 53.907 20.218 18.560 1.00 14.97 264 VAL A N 1
ATOM 2188 C CA . VAL A 1 264 ? 52.542 20.177 19.050 1.00 13.50 264 VAL A CA 1
ATOM 2189 C C . VAL A 1 264 ? 51.794 18.996 18.467 1.00 12.84 264 VAL A C 1
ATOM 2190 O O . VAL A 1 264 ? 51.915 18.691 17.278 1.00 15.66 264 VAL A O 1
ATOM 2194 N N . THR A 1 265 ? 51.064 18.292 19.327 1.00 11.77 265 THR A N 1
ATOM 2195 C CA . THR A 1 265 ? 50.155 17.234 18.893 1.00 11.51 265 THR A CA 1
ATOM 2196 C C . THR A 1 265 ? 48.726 17.613 19.241 1.00 10.38 265 THR A C 1
ATOM 2197 O O . THR A 1 265 ? 48.470 18.344 20.186 1.00 10.50 265 THR A O 1
ATOM 2201 N N . VAL A 1 266 ? 47.794 17.123 18.434 1.00 9.71 266 VAL A N 1
ATOM 2202 C CA . VAL A 1 266 ? 46.378 17.388 18.638 1.00 9.86 266 VAL A CA 1
ATOM 2203 C C . VAL A 1 266 ? 45.628 16.076 18.681 1.00 10.75 266 VAL A C 1
ATOM 2204 O O . VAL A 1 266 ? 45.727 15.270 17.751 1.00 10.73 266 VAL A O 1
ATOM 2208 N N . THR A 1 267 ? 44.933 15.861 19.783 1.00 11.56 267 THR A N 1
ATOM 2209 C CA . THR A 1 267 ? 44.076 14.698 19.997 1.00 10.94 267 THR A CA 1
ATOM 2210 C C . THR A 1 267 ? 42.653 15.186 20.139 1.00 10.79 267 THR A C 1
ATOM 2211 O O . THR A 1 267 ? 42.368 16.050 20.952 1.00 11.81 267 THR A O 1
ATOM 2215 N N . ARG A 1 268 ? 41.755 14.656 19.328 1.00 10.87 268 ARG A N 1
ATOM 2216 C CA . ARG A 1 268 ? 40.347 14.962 19.441 1.00 12.40 268 ARG A CA 1
ATOM 2217 C C . ARG A 1 268 ? 39.620 13.711 19.886 1.00 13.69 268 ARG A C 1
ATOM 2218 O O . ARG A 1 268 ? 39.664 12.709 19.199 1.00 16.62 268 ARG A O 1
ATOM 2226 N N . LEU A 1 269 ? 38.994 13.764 21.055 1.00 12.89 269 LEU A N 1
ATOM 2227 C CA . LEU A 1 269 ? 38.332 12.557 21.594 1.00 14.51 269 LEU A CA 1
ATOM 2228 C C . LEU A 1 269 ? 37.121 12.243 20.736 1.00 15.79 269 LEU A C 1
ATOM 2229 O O . LEU A 1 269 ? 36.359 13.141 20.398 1.00 16.60 269 LEU A O 1
ATOM 2234 N N . ASN A 1 270 ? 36.949 10.978 20.388 1.00 17.51 270 ASN A N 1
ATOM 2235 C CA . ASN A 1 270 ? 35.774 10.539 19.658 1.00 18.80 270 ASN A CA 1
ATOM 2236 C C . ASN A 1 270 ? 34.646 10.285 20.636 1.00 18.36 270 ASN A C 1
ATOM 2237 O O . ASN A 1 270 ? 34.794 10.487 21.835 1.00 17.18 270 ASN A O 1
ATOM 2242 N N . ASP A 1 271 ? 33.526 9.799 20.135 1.00 18.96 271 ASP A N 1
ATOM 2243 C CA . ASP A 1 271 ? 32.349 9.690 20.977 1.00 19.38 271 ASP A CA 1
ATOM 2244 C C . ASP A 1 271 ? 32.484 8.641 22.087 1.00 18.18 271 ASP A C 1
ATOM 2245 O O . ASP A 1 271 ? 31.994 8.871 23.206 1.00 16.28 271 ASP A O 1
ATOM 2250 N N . GLU A 1 272 ? 33.152 7.525 21.797 1.00 19.17 272 GLU A N 1
ATOM 2251 C CA . GLU A 1 272 ? 33.398 6.483 22.788 1.00 20.12 272 GLU A CA 1
ATOM 2252 C C . GLU A 1 272 ? 34.316 6.988 23.896 1.00 18.85 272 GLU A C 1
ATOM 2253 O O . GLU A 1 272 ? 34.059 6.739 25.080 1.00 18.31 272 GLU A O 1
ATOM 2259 N N . GLN A 1 273 ? 35.379 7.699 23.510 1.00 17.23 273 GLN A N 1
ATOM 2260 C CA . GLN A 1 273 ? 36.326 8.270 24.472 1.00 17.26 273 GLN A CA 1
ATOM 2261 C C . GLN A 1 273 ? 35.663 9.346 25.312 1.00 15.75 273 GLN A C 1
ATOM 2262 O O . GLN A 1 273 ? 35.911 9.436 26.511 1.00 16.99 273 GLN A O 1
ATOM 2268 N N . ILE A 1 274 ? 34.806 10.156 24.689 1.00 14.74 274 ILE A N 1
ATOM 2269 C CA . ILE A 1 274 ? 34.061 11.182 25.427 1.00 15.66 274 ILE A CA 1
ATOM 2270 C C . ILE A 1 274 ? 33.138 10.553 26.473 1.00 16.88 274 ILE A C 1
ATOM 2271 O O . ILE A 1 274 ? 33.047 11.028 27.606 1.00 16.81 274 ILE A O 1
ATOM 2276 N N . GLN A 1 275 ? 32.444 9.489 26.093 1.00 18.12 275 GLN A N 1
ATOM 2277 C CA . GLN A 1 275 ? 31.515 8.852 27.039 1.00 17.25 275 GLN A CA 1
ATOM 2278 C C . GLN A 1 275 ? 32.217 8.408 28.317 1.00 15.46 275 GLN A C 1
ATOM 2279 O O . GLN A 1 275 ? 31.641 8.528 29.410 1.00 15.20 275 GLN A O 1
ATOM 2285 N N . ALA A 1 276 ? 33.449 7.925 28.208 1.00 15.01 276 ALA A N 1
ATOM 2286 C CA . ALA A 1 276 ? 34.220 7.507 29.369 1.00 15.37 276 ALA A CA 1
ATOM 2287 C C . ALA A 1 276 ? 34.447 8.659 30.370 1.00 15.01 276 ALA A C 1
ATOM 2288 O O . ALA A 1 276 ? 34.426 8.451 31.577 1.00 17.33 276 ALA A O 1
ATOM 2290 N N . PHE A 1 277 ? 34.637 9.878 29.872 1.00 13.16 277 PHE A N 1
ATOM 2291 C CA . PHE A 1 277 ? 34.739 11.043 30.749 1.00 12.44 277 PHE A CA 1
ATOM 2292 C C . PHE A 1 277 ? 33.378 11.511 31.267 1.00 12.32 277 PHE A C 1
ATOM 2293 O O . PHE A 1 277 ? 33.259 11.957 32.426 1.00 13.15 277 PHE A O 1
ATOM 2301 N N A LYS A 1 278 ? 32.356 11.410 30.433 0.70 12.31 278 LYS A N 1
ATOM 2302 N N B LYS A 1 278 ? 32.361 11.419 30.411 0.30 12.72 278 LYS A N 1
ATOM 2303 C CA A LYS A 1 278 ? 31.013 11.801 30.824 0.70 13.31 278 LYS A CA 1
ATOM 2304 C CA B LYS A 1 278 ? 30.985 11.763 30.774 0.30 13.53 278 LYS A CA 1
ATOM 2305 C C A LYS A 1 278 ? 30.499 10.917 31.962 0.70 12.67 278 LYS A C 1
ATOM 2306 C C B LYS A 1 278 ? 30.490 10.913 31.940 0.30 13.48 278 LYS A C 1
ATOM 2307 O O A LYS A 1 278 ? 29.705 11.367 32.786 0.70 12.41 278 LYS A O 1
ATOM 2308 O O B LYS A 1 278 ? 29.680 11.371 32.747 0.30 13.52 278 LYS A O 1
ATOM 2319 N N . GLU A 1 279 ? 30.978 9.676 32.019 1.00 13.93 279 GLU A N 1
ATOM 2320 C CA . GLU A 1 279 ? 30.642 8.774 33.128 1.00 15.95 279 GLU A CA 1
ATOM 2321 C C . GLU A 1 279 ? 31.034 9.382 34.467 1.00 16.83 279 GLU A C 1
ATOM 2322 O O . GLU A 1 279 ? 30.448 9.080 35.496 1.00 17.20 279 GLU A O 1
ATOM 2328 N N . ARG A 1 280 ? 32.066 10.226 34.460 1.00 16.23 280 ARG A N 1
ATOM 2329 C CA . ARG A 1 280 ? 32.549 10.859 35.696 1.00 16.05 280 ARG A CA 1
ATOM 2330 C C . ARG A 1 280 ? 31.764 12.114 36.099 1.00 15.56 280 ARG A C 1
ATOM 2331 O O . ARG A 1 280 ? 31.964 12.640 37.189 1.00 16.68 280 ARG A O 1
ATOM 2339 N N . ALA A 1 281 ? 30.880 12.604 35.227 1.00 14.05 281 ALA A N 1
ATOM 2340 C CA . ALA A 1 281 ? 30.212 13.888 35.446 1.00 12.60 281 ALA A CA 1
ATOM 2341 C C . ALA A 1 281 ? 29.159 13.914 36.558 1.00 13.20 281 ALA A C 1
ATOM 2342 O O . ALA A 1 281 ? 29.093 14.888 37.309 1.00 14.27 281 ALA A O 1
ATOM 2344 N N . PRO A 1 282 ? 28.282 12.892 36.648 1.00 12.96 282 PRO A N 1
ATOM 2345 C CA . PRO A 1 282 ? 27.262 12.900 37.698 1.00 13.18 282 PRO A CA 1
ATOM 2346 C C . PRO A 1 282 ? 27.732 13.076 39.146 1.00 12.13 282 PRO A C 1
ATO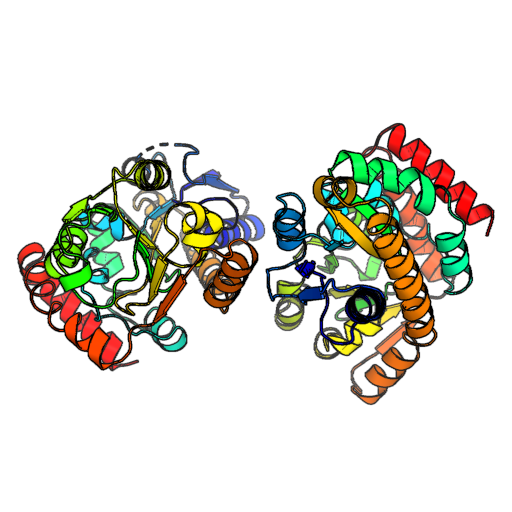M 2347 O O . PRO A 1 282 ? 27.052 13.741 39.915 1.00 12.94 282 PRO A O 1
ATOM 2351 N N A GLN A 1 283 ? 28.877 12.504 39.498 0.50 13.14 283 GLN A N 1
ATOM 2352 N N B GLN A 1 283 ? 28.867 12.512 39.531 0.50 12.47 283 GLN A N 1
ATOM 2353 C CA A GLN A 1 283 ? 29.437 12.676 40.842 0.50 14.40 283 GLN A CA 1
ATOM 2354 C CA B GLN A 1 283 ? 29.348 12.702 40.906 0.50 13.37 283 GLN A CA 1
ATOM 2355 C C A GLN A 1 283 ? 29.810 14.122 41.116 0.50 13.35 283 GLN A C 1
ATOM 2356 C C B GLN A 1 283 ? 29.853 14.125 41.140 0.50 12.71 283 GLN A C 1
ATOM 2357 O O A GLN A 1 283 ? 29.672 14.607 42.247 0.50 14.34 283 GLN A O 1
ATOM 2358 O O B GLN A 1 283 ? 29.867 14.595 42.284 0.50 13.70 283 GLN A O 1
ATOM 2369 N N . VAL A 1 284 ? 30.256 14.814 40.072 1.00 12.69 284 VAL A N 1
ATOM 2370 C CA . VAL A 1 284 ? 30.599 16.224 40.180 1.00 11.44 284 VAL A CA 1
ATOM 2371 C C . VAL A 1 284 ? 29.336 17.052 40.410 1.00 10.39 284 VAL A C 1
ATOM 2372 O O . VAL A 1 284 ? 29.310 17.963 41.247 1.00 10.50 284 VAL A O 1
ATOM 2376 N N . GLU A 1 285 ? 28.278 16.723 39.689 1.00 11.27 285 GLU A N 1
ATOM 2377 C CA . GLU A 1 285 ? 27.008 17.402 39.833 1.00 12.12 285 GLU A CA 1
ATOM 2378 C C . GLU A 1 285 ? 26.465 17.258 41.269 1.00 10.89 285 GLU A C 1
ATOM 2379 O O . GLU A 1 285 ? 25.949 18.221 41.872 1.00 11.19 285 GLU A O 1
ATOM 2385 N N A GLU A 1 286 ? 26.572 16.066 41.839 0.50 11.83 286 GLU A N 1
ATOM 2386 N N B GLU A 1 286 ? 26.558 16.040 41.794 0.50 12.00 286 GLU A N 1
ATOM 2387 C CA A GLU A 1 286 ? 26.114 15.859 43.218 0.50 12.56 286 GLU A CA 1
ATOM 2388 C CA B GLU A 1 286 ? 26.222 15.744 43.193 0.50 12.66 286 GLU A CA 1
ATOM 2389 C C A GLU A 1 286 ? 26.919 16.657 44.249 0.50 12.40 286 GLU A C 1
ATOM 2390 C C B GLU A 1 286 ? 26.909 16.694 44.166 0.50 12.42 286 GLU A C 1
ATOM 2391 O O A GLU A 1 286 ? 26.348 17.178 45.206 0.50 12.89 286 GLU A O 1
ATOM 2392 O O B GLU A 1 286 ? 26.256 17.346 44.984 0.50 12.14 286 GLU A O 1
ATOM 2403 N N . LYS A 1 28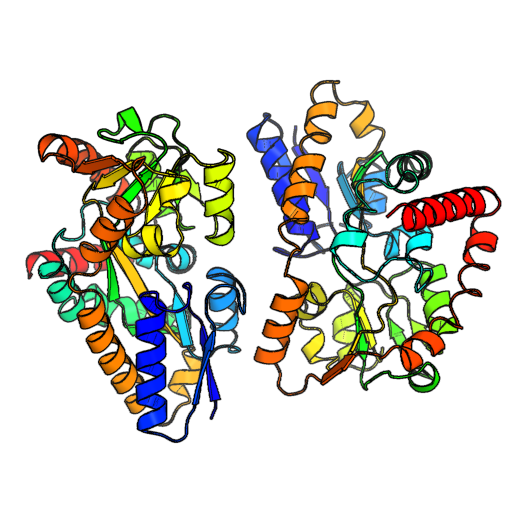7 ? 28.230 16.778 44.052 1.00 11.40 287 LYS A N 1
ATOM 2404 C CA . LYS A 1 287 ? 29.033 17.624 44.911 1.00 12.13 287 LYS A CA 1
ATOM 2405 C C . LYS A 1 287 ? 28.638 19.092 44.759 1.00 9.07 287 LYS A C 1
ATOM 2406 O O . LYS A 1 287 ? 28.593 19.848 45.757 1.00 12.81 287 LYS A O 1
ATOM 2412 N N . PHE A 1 288 ? 28.337 19.505 43.535 1.00 9.90 288 PHE A N 1
ATOM 2413 C CA . PHE A 1 288 ? 27.848 20.868 43.339 1.00 10.02 288 PHE A CA 1
ATOM 2414 C C . PHE A 1 288 ? 26.600 21.129 44.175 1.00 10.79 288 PHE A C 1
ATOM 2415 O O . PHE A 1 288 ? 26.528 22.137 44.885 1.00 11.23 288 PHE A O 1
ATOM 2423 N N . ILE A 1 289 ? 25.632 20.219 44.141 1.00 10.84 289 ILE A N 1
ATOM 2424 C CA . ILE A 1 289 ? 24.417 20.424 44.923 1.00 12.55 289 ILE A CA 1
ATOM 2425 C C . ILE A 1 289 ? 24.682 20.304 46.429 1.00 12.27 289 ILE A C 1
ATOM 2426 O O . ILE A 1 289 ? 24.041 20.996 47.251 1.00 14.72 289 ILE A O 1
ATOM 2431 N N . GLU A 1 290 ? 25.630 19.461 46.816 1.00 10.92 290 GLU A N 1
ATOM 2432 C CA . GLU A 1 290 ? 25.976 19.394 48.245 1.00 12.80 290 GLU A CA 1
ATOM 2433 C C . GLU A 1 290 ? 26.691 20.656 48.706 1.00 12.36 290 GLU A C 1
ATOM 2434 O O . GLU A 1 290 ? 26.664 20.997 49.903 1.00 14.05 290 GLU A O 1
ATOM 2440 N N . MET A 1 291 ? 27.340 21.353 47.776 1.00 13.39 291 MET A N 1
ATOM 2441 C CA . MET A 1 291 ? 27.991 22.626 48.096 1.00 15.85 291 MET A CA 1
ATOM 2442 C C . MET A 1 291 ? 27.040 23.802 48.104 1.00 16.93 291 MET A C 1
ATOM 2443 O O . MET A 1 291 ? 27.347 24.819 48.718 1.00 20.73 291 MET A O 1
ATOM 2448 N N . THR A 1 292 ? 25.919 23.693 47.394 1.00 15.60 292 THR A N 1
ATOM 2449 C CA . THR A 1 292 ? 25.039 24.850 47.185 1.00 17.97 292 THR A CA 1
ATOM 2450 C C . THR A 1 292 ? 23.590 24.680 47.644 1.00 19.93 292 THR A C 1
ATOM 2451 O O . THR A 1 292 ? 22.823 25.636 47.592 1.00 22.52 292 THR A O 1
ATOM 2455 N N . GLY A 1 293 ? 23.193 23.475 48.034 1.00 21.56 293 GLY A N 1
ATOM 2456 C CA . GLY A 1 293 ? 21.872 23.247 48.632 1.00 23.39 293 GLY A CA 1
ATOM 2457 C C . GLY A 1 293 ? 20.698 23.403 47.679 1.00 25.64 293 GLY A C 1
ATOM 2458 O O . GLY A 1 293 ? 20.856 23.291 46.458 1.00 26.62 293 GLY A O 1
ATOM 2459 N N . GLU A 1 294 ? 19.513 23.656 48.239 1.00 27.69 294 GLU A N 1
ATOM 2460 C CA . GLU A 1 294 ? 18.284 23.777 47.443 1.00 27.89 294 GLU A CA 1
ATOM 2461 C C . GLU A 1 294 ? 18.362 24.906 46.407 1.00 28.20 294 GLU A C 1
ATOM 2462 O O . GLU A 1 294 ? 17.790 24.789 45.319 1.00 29.18 294 GLU A O 1
ATOM 2468 N N . GLN A 1 295 ? 19.065 25.984 46.753 1.00 28.21 295 GLN A N 1
ATOM 2469 C CA . GLN A 1 295 ? 19.275 27.129 45.862 1.00 27.60 295 GLN A CA 1
ATOM 2470 C C . GLN A 1 295 ? 20.111 26.711 44.644 1.00 26.05 295 GLN A C 1
ATOM 2471 O O . GLN A 1 295 ? 19.828 27.110 43.506 1.00 25.92 295 GLN A O 1
ATOM 2477 N N . GLY A 1 296 ? 21.133 25.900 44.890 1.00 23.93 296 GLY A N 1
ATOM 2478 C CA . GLY A 1 296 ? 21.932 25.324 43.813 1.00 22.71 296 GLY A CA 1
ATOM 2479 C C . GLY A 1 296 ? 21.124 24.392 42.938 1.00 20.97 296 GLY A C 1
ATOM 2480 O O . GLY A 1 296 ? 21.296 24.394 41.711 1.00 18.48 296 GLY A O 1
ATOM 2481 N N . GLN A 1 297 ? 20.250 23.589 43.545 1.00 21.71 297 GLN A N 1
ATOM 2482 C CA . GLN A 1 297 ? 19.379 22.713 42.760 1.00 22.32 297 GLN A CA 1
ATOM 2483 C C . GLN A 1 297 ? 18.457 23.523 41.850 1.00 21.42 297 GLN A C 1
ATOM 2484 O O . GLN A 1 297 ? 18.227 23.147 40.709 1.00 21.41 297 GLN A O 1
ATOM 2490 N N . GLU A 1 298 ? 17.943 24.632 42.358 1.00 21.95 298 GLU A N 1
ATOM 2491 C CA . GLU A 1 298 ? 17.075 25.501 41.569 1.00 21.21 298 GLU A CA 1
ATOM 2492 C C . GLU A 1 298 ? 17.800 26.074 40.346 1.00 18.98 298 GLU A C 1
ATOM 2493 O O . GLU A 1 298 ? 17.269 26.085 39.236 1.00 18.19 298 GLU A O 1
ATOM 2499 N N . LEU A 1 299 ? 19.019 26.563 40.561 1.00 16.23 299 LEU A N 1
ATOM 2500 C CA . LEU A 1 299 ? 19.839 27.076 39.482 1.00 15.59 299 LEU A CA 1
ATOM 2501 C C . LEU A 1 299 ? 20.159 25.993 38.460 1.00 15.07 299 LEU A C 1
ATOM 2502 O O . LEU A 1 299 ? 20.053 26.220 37.259 1.00 14.93 299 LEU A O 1
ATOM 2507 N N . LEU A 1 300 ? 20.550 24.818 38.943 1.00 13.78 300 LEU A N 1
ATOM 2508 C CA . LEU A 1 300 ? 20.924 23.725 38.053 1.00 14.06 300 LEU A CA 1
ATOM 2509 C C . LEU A 1 300 ? 19.736 23.270 37.207 1.00 14.10 300 LEU A C 1
ATOM 2510 O O . LEU A 1 300 ? 19.884 23.013 36.014 1.00 14.20 300 LEU A O 1
ATOM 2515 N N . ASP A 1 301 ? 18.567 23.201 37.825 1.00 15.50 301 ASP A N 1
ATOM 2516 C CA . ASP A 1 301 ? 17.351 22.844 37.110 1.00 15.40 301 ASP A CA 1
ATOM 2517 C C . ASP A 1 301 ? 17.064 23.832 35.979 1.00 15.16 301 ASP A C 1
ATOM 2518 O O . ASP A 1 301 ? 16.735 23.428 34.860 1.00 16.00 301 ASP A O 1
ATOM 2520 N N . GLN A 1 302 ? 17.201 25.127 36.267 1.00 14.11 302 GLN A N 1
ATOM 2521 C CA . GLN A 1 302 ? 16.987 26.158 35.261 1.00 14.01 302 GLN A CA 1
ATOM 2522 C C . GLN A 1 302 ? 18.054 26.119 34.175 1.00 13.17 302 GLN A C 1
ATOM 2523 O O . GLN A 1 302 ? 17.752 26.245 33.001 1.00 12.90 302 GLN A O 1
ATOM 2529 N N . PHE A 1 303 ? 19.308 25.915 34.576 1.00 13.36 303 PHE A N 1
ATOM 2530 C CA . PHE A 1 303 ? 20.439 25.839 33.648 1.00 14.41 303 PHE A CA 1
ATOM 2531 C C . PHE A 1 303 ? 20.177 24.700 32.668 1.00 13.56 303 PHE A C 1
ATOM 2532 O O . PHE A 1 303 ? 20.302 24.893 31.458 1.00 14.83 303 PHE A O 1
ATOM 2540 N N . LYS A 1 304 ? 19.761 23.540 33.182 1.00 15.53 304 LYS A N 1
ATOM 2541 C CA . LYS A 1 304 ? 19.419 22.385 32.332 1.00 16.99 304 LYS A CA 1
ATOM 2542 C C . LYS A 1 304 ? 18.208 22.622 31.426 1.00 16.89 304 LYS A C 1
ATOM 2543 O O . LYS A 1 304 ? 18.236 22.228 30.248 1.00 18.49 304 LYS A O 1
ATOM 2549 N N . ALA A 1 305 ? 17.169 23.266 31.957 1.00 15.87 305 ALA A N 1
ATOM 2550 C CA . ALA A 1 305 ? 16.008 23.685 31.154 1.00 16.46 305 ALA A CA 1
ATOM 2551 C C . ALA A 1 305 ? 16.435 24.577 29.994 1.00 16.16 305 ALA A C 1
ATOM 2552 O O . ALA A 1 305 ? 16.012 24.390 28.843 1.00 16.92 305 ALA A O 1
ATOM 2554 N N . ASP A 1 306 ? 17.318 25.525 30.298 1.00 15.22 306 ASP A N 1
ATOM 2555 C CA . ASP A 1 306 ? 17.787 26.491 29.322 1.00 16.71 306 ASP A CA 1
ATOM 2556 C C . ASP A 1 306 ? 18.579 25.804 28.205 1.00 16.78 306 ASP A C 1
ATOM 2557 O O . ASP A 1 306 ? 18.512 26.198 27.049 1.00 17.01 306 ASP A O 1
ATOM 2562 N N . LEU A 1 307 ? 19.370 24.802 28.576 1.00 17.73 307 LEU A N 1
ATOM 2563 C CA . LEU A 1 307 ? 20.131 24.016 27.613 1.00 19.99 307 LEU A CA 1
ATOM 2564 C C . LEU A 1 307 ? 19.198 23.167 26.742 1.00 21.89 307 LEU A C 1
ATOM 2565 O O . LEU A 1 307 ? 19.423 23.058 25.544 1.00 23.01 307 LEU A O 1
ATOM 2570 N N . LYS A 1 308 ? 18.158 22.594 27.335 1.00 23.35 308 LYS A N 1
ATOM 2571 C CA . LYS A 1 308 ? 17.127 21.873 26.580 1.00 24.28 308 LYS A CA 1
ATOM 2572 C C . LYS A 1 308 ? 16.452 22.794 25.557 1.00 24.02 308 LYS A C 1
ATOM 2573 O O . LYS A 1 308 ? 16.260 22.401 24.402 1.00 24.94 308 LYS A O 1
ATOM 2579 N N . ALA A 1 309 ? 16.115 24.017 25.976 1.00 23.39 309 ALA A N 1
ATOM 2580 C CA . ALA A 1 309 ? 15.430 24.996 25.123 1.00 23.99 309 ALA A CA 1
ATOM 2581 C C . ALA A 1 309 ? 16.214 25.332 23.852 1.00 24.72 309 ALA A C 1
ATOM 2582 O O . ALA A 1 309 ? 15.619 25.580 22.796 1.00 26.53 309 ALA A O 1
ATOM 2584 N N . VAL A 1 310 ? 17.543 25.326 23.947 1.00 23.91 310 VAL A N 1
ATOM 2585 C CA . VAL A 1 310 ? 18.403 25.601 22.792 1.00 24.28 310 VAL A CA 1
ATOM 2586 C C . VAL A 1 310 ? 18.919 24.296 22.182 1.00 25.48 310 VAL A C 1
ATOM 2587 O O . VAL A 1 310 ? 19.617 24.325 21.165 1.00 27.55 310 VAL A O 1
ATOM 2591 N N . ASP B 1 1 ? 64.005 23.183 2.942 1.00 16.83 1 ASP B N 1
ATOM 2592 C CA A ASP B 1 1 ? 63.336 23.689 4.178 0.50 15.59 1 ASP B CA 1
ATOM 2593 C CA B ASP B 1 1 ? 63.339 23.685 4.165 0.50 15.76 1 ASP B CA 1
ATOM 2594 C C . ASP B 1 1 ? 61.987 24.269 3.765 1.00 15.13 1 ASP B C 1
ATOM 2595 O O . ASP B 1 1 ? 61.781 24.602 2.592 1.00 14.94 1 ASP B O 1
ATOM 2604 N N . ASN B 1 2 ? 61.074 24.376 4.728 1.00 14.41 2 ASN B N 1
ATOM 2605 C CA . ASN B 1 2 ? 59.790 24.984 4.474 1.00 13.17 2 ASN B CA 1
ATOM 2606 C C . ASN B 1 2 ? 59.747 26.352 5.118 1.00 12.77 2 ASN B C 1
ATOM 2607 O O . ASN B 1 2 ? 59.884 26.486 6.345 1.00 14.08 2 ASN B O 1
ATOM 2612 N N . TRP B 1 3 ? 59.504 27.344 4.284 1.00 13.13 3 TRP B N 1
ATOM 2613 C CA . TRP B 1 3 ? 59.454 28.724 4.698 1.00 10.85 3 TRP B CA 1
ATOM 2614 C C . TRP B 1 3 ? 58.004 29.174 4.692 1.00 10.58 3 TRP B C 1
ATOM 2615 O O . TRP B 1 3 ? 57.278 28.933 3.753 1.00 14.40 3 TRP B O 1
ATOM 2626 N N . ARG B 1 4 ? 57.592 29.853 5.740 1.00 8.41 4 ARG B N 1
ATOM 2627 C CA . ARG B 1 4 ? 56.233 30.323 5.871 1.00 8.50 4 ARG B CA 1
ATOM 2628 C C . ARG B 1 4 ? 56.184 31.804 5.537 1.00 7.83 4 ARG B C 1
ATOM 2629 O O . ARG B 1 4 ? 57.021 32.564 5.984 1.00 8.31 4 ARG B O 1
ATOM 2637 N N . TYR B 1 5 ? 55.151 32.174 4.789 1.00 7.08 5 TYR B N 1
ATOM 2638 C CA . TYR B 1 5 ? 54.979 33.505 4.211 1.00 6.60 5 TYR B CA 1
ATOM 2639 C C . TYR B 1 5 ? 53.522 33.902 4.459 1.00 6.63 5 TYR B C 1
ATOM 2640 O O . TYR B 1 5 ? 52.620 33.151 4.072 1.00 8.70 5 TYR B O 1
ATOM 2649 N N . ALA B 1 6 ? 53.286 35.077 5.047 1.00 5.76 6 ALA B N 1
ATOM 2650 C CA . ALA B 1 6 ? 51.922 35.569 5.265 1.00 5.99 6 ALA B CA 1
ATOM 2651 C C . ALA B 1 6 ? 51.706 36.925 4.623 1.00 5.61 6 ALA B C 1
ATOM 2652 O O . ALA B 1 6 ? 52.620 37.737 4.602 1.00 7.21 6 ALA B O 1
ATOM 2654 N N . HIS B 1 7 ? 50.502 37.146 4.099 1.00 5.96 7 HIS B N 1
ATOM 2655 C CA . HIS B 1 7 ? 50.123 38.443 3.569 1.00 6.12 7 HIS B CA 1
ATOM 2656 C C . HIS B 1 7 ? 48.733 38.880 4.046 1.00 7.05 7 HIS B C 1
ATOM 2657 O O . HIS B 1 7 ? 48.099 38.170 4.840 1.00 7.69 7 HIS B O 1
ATOM 2664 N N . GLU B 1 8 ? 48.311 40.064 3.600 1.00 6.41 8 GLU B N 1
ATOM 2665 C CA . GLU B 1 8 ? 47.137 40.765 4.113 1.00 7.09 8 GLU B CA 1
ATOM 2666 C C . GLU B 1 8 ? 45.886 40.597 3.263 1.00 6.74 8 GLU B C 1
ATOM 2667 O O . GLU B 1 8 ? 44.859 41.197 3.559 1.00 8.17 8 GLU B O 1
ATOM 2673 N N . GLU B 1 9 ? 45.965 39.827 2.180 1.00 5.17 9 GLU B N 1
ATOM 2674 C CA . GLU B 1 9 ? 44.904 39.815 1.183 1.00 7.05 9 GLU B CA 1
ATOM 2675 C C . GLU B 1 9 ? 44.396 38.400 0.921 1.00 7.03 9 GLU B C 1
ATOM 2676 O O . GLU B 1 9 ? 44.824 37.445 1.557 1.00 6.26 9 GLU B O 1
ATOM 2682 N N . TYR B 1 10 ? 43.444 38.279 0.011 1.00 8.41 10 TYR B N 1
ATOM 2683 C CA . TYR B 1 10 ? 42.785 37.011 -0.235 1.00 9.11 10 TYR B CA 1
ATOM 2684 C C . TYR B 1 10 ? 43.277 36.392 -1.526 1.00 8.57 10 TYR B C 1
ATOM 2685 O O . TYR B 1 10 ? 44.066 37.011 -2.264 1.00 8.97 10 TYR B O 1
ATOM 2694 N N . GLU B 1 11 ? 42.832 35.169 -1.782 1.00 11.02 11 GLU B N 1
ATOM 2695 C CA . GLU B 1 11 ? 43.193 34.444 -3.006 1.00 11.40 11 GLU B CA 1
ATOM 2696 C C . GLU B 1 11 ? 42.939 35.312 -4.246 1.00 10.92 11 GLU B C 1
ATOM 2697 O O . GLU B 1 11 ? 41.852 35.845 -4.414 1.00 13.47 11 GLU B O 1
ATOM 2703 N N . GLY B 1 12 ? 43.971 35.473 -5.073 1.00 11.20 12 GLY B N 1
ATOM 2704 C CA . GLY B 1 12 ? 43.869 36.217 -6.324 1.00 10.56 12 GLY B CA 1
ATOM 2705 C C . GLY B 1 12 ? 44.057 37.719 -6.238 1.00 9.83 12 GLY B C 1
ATOM 2706 O O . GLY B 1 12 ? 44.140 38.407 -7.260 1.00 10.07 12 GLY B O 1
ATOM 2707 N N . ASP B 1 13 ? 44.095 38.258 -5.032 1.00 8.46 13 ASP B N 1
ATOM 2708 C CA . ASP B 1 13 ? 44.382 39.677 -4.847 1.00 7.39 13 ASP B CA 1
ATOM 2709 C C . ASP B 1 13 ? 45.839 39.966 -5.164 1.00 6.16 13 ASP B C 1
ATOM 2710 O O . ASP B 1 13 ? 46.644 39.069 -5.252 1.00 7.64 13 ASP B O 1
ATOM 2715 N N . VAL B 1 14 ? 46.178 41.246 -5.319 1.00 5.78 14 VAL B N 1
ATOM 2716 C CA . VAL B 1 14 ? 47.513 41.652 -5.744 1.00 5.93 14 VAL B CA 1
ATOM 2717 C C . VAL B 1 14 ? 48.638 41.078 -4.882 1.00 5.50 14 VAL B C 1
ATOM 2718 O O . VAL B 1 14 ? 49.593 40.545 -5.391 1.00 7.38 14 VAL B O 1
ATOM 2722 N N . GLN B 1 15 ? 48.524 41.143 -3.553 1.00 4.58 15 GLN B N 1
ATOM 2723 C CA . GLN B 1 15 ? 49.565 40.566 -2.710 1.00 5.44 15 GLN B CA 1
ATOM 2724 C C . GLN B 1 15 ? 49.677 39.059 -2.866 1.00 5.74 15 GLN B C 1
ATOM 2725 O O . GLN B 1 15 ? 50.741 38.496 -2.655 1.00 6.81 15 GLN B O 1
ATOM 2731 N N . ASP B 1 16 ? 48.563 38.401 -3.180 1.00 6.26 16 ASP B N 1
ATOM 2732 C CA . ASP B 1 16 ? 48.590 36.943 -3.387 1.00 6.63 16 ASP B CA 1
ATOM 2733 C C . ASP B 1 16 ? 49.233 36.592 -4.718 1.00 7.42 16 ASP B C 1
ATOM 2734 O O . ASP B 1 16 ? 49.925 35.603 -4.818 1.00 7.84 16 ASP B O 1
ATOM 2739 N N . VAL B 1 17 ? 48.989 37.402 -5.734 1.00 7.61 17 VAL B N 1
ATOM 2740 C CA . VAL B 1 17 ? 49.672 37.217 -7.017 1.00 7.62 17 VAL B CA 1
ATOM 2741 C C . VAL B 1 17 ? 51.193 37.305 -6.816 1.00 7.86 17 VAL B C 1
ATOM 2742 O O . VAL B 1 17 ? 51.946 36.442 -7.272 1.00 7.96 17 VAL B O 1
ATOM 2746 N N . PHE B 1 18 ? 51.636 38.306 -6.067 1.00 7.40 18 PHE B N 1
ATOM 2747 C CA . PHE B 1 18 ? 53.045 38.423 -5.713 1.00 6.45 18 PHE B CA 1
ATOM 2748 C C . PHE B 1 18 ? 53.503 37.163 -4.967 1.00 6.05 18 PHE B C 1
ATOM 2749 O O . PHE B 1 18 ? 54.530 36.555 -5.319 1.00 7.58 18 PHE B O 1
ATOM 2757 N N . ALA B 1 19 ? 52.772 36.789 -3.898 1.00 5.94 19 ALA B N 1
ATOM 2758 C CA . ALA B 1 19 ? 53.171 35.672 -3.055 1.00 7.08 19 ALA B CA 1
ATOM 2759 C C . ALA B 1 19 ? 53.285 34.356 -3.822 1.00 7.97 19 ALA B C 1
ATOM 2760 O O . ALA B 1 19 ? 54.203 33.561 -3.606 1.00 9.37 19 ALA B O 1
ATOM 2762 N N . GLN B 1 20 ? 52.329 34.107 -4.693 1.00 7.32 20 GLN B N 1
ATOM 2763 C CA . GLN B 1 20 ? 52.315 32.833 -5.420 1.00 9.11 20 GLN B CA 1
ATOM 2764 C C . GLN B 1 20 ? 53.436 32.819 -6.442 1.00 10.50 20 GLN B C 1
ATOM 2765 O O . GLN B 1 20 ? 53.992 31.768 -6.727 1.00 11.79 20 GLN B O 1
ATOM 2771 N N . ALA B 1 21 ? 53.754 33.978 -7.018 1.00 9.68 21 ALA B N 1
ATOM 2772 C CA . ALA B 1 21 ? 54.892 34.068 -7.940 1.00 10.41 21 ALA B CA 1
ATOM 2773 C C . ALA B 1 21 ? 56.196 33.842 -7.202 1.00 11.13 21 ALA B C 1
ATOM 2774 O O . ALA B 1 21 ? 57.115 33.221 -7.708 1.00 13.57 21 ALA B O 1
ATOM 2776 N N . PHE B 1 22 ? 56.307 34.404 -6.008 1.00 9.62 22 PHE B N 1
ATOM 2777 C CA . PHE B 1 22 ? 57.495 34.219 -5.183 1.00 9.55 22 PHE B CA 1
ATOM 2778 C C . PHE B 1 22 ? 57.675 32.744 -4.837 1.00 9.66 22 PHE B C 1
ATOM 2779 O O . PHE B 1 22 ? 58.755 32.181 -4.955 1.00 10.77 22 PHE B O 1
ATOM 2787 N N . LYS B 1 23 ? 56.600 32.146 -4.358 1.00 11.78 23 LYS B N 1
ATOM 2788 C CA . LYS B 1 23 ? 56.554 30.715 -4.046 1.00 10.75 23 LYS B CA 1
ATOM 2789 C C . LYS B 1 23 ? 56.961 29.889 -5.260 1.00 12.32 23 LYS B C 1
ATOM 2790 O O . LYS B 1 23 ? 57.768 28.965 -5.147 1.00 14.10 23 LYS B O 1
ATOM 2796 N N . GLY B 1 24 ? 56.396 30.224 -6.409 1.00 12.55 24 GLY B N 1
ATOM 2797 C CA . GLY B 1 24 ? 56.683 29.511 -7.639 1.00 13.42 24 GLY B CA 1
ATOM 2798 C C . GLY B 1 24 ? 58.137 29.546 -8.012 1.00 14.22 24 GLY B C 1
ATOM 2799 O O . GLY B 1 24 ? 58.679 28.534 -8.443 1.00 16.16 24 GLY B O 1
ATOM 2800 N N . TYR B 1 25 ? 58.771 30.707 -7.894 1.00 13.53 25 TYR B N 1
ATOM 2801 C CA . TYR B 1 25 ? 60.183 30.823 -8.241 1.00 14.00 25 TYR B CA 1
ATOM 2802 C C . TYR B 1 25 ? 61.069 30.007 -7.296 1.00 15.43 25 TYR B C 1
ATOM 2803 O O . TYR B 1 25 ? 61.978 29.310 -7.734 1.00 16.59 25 TYR B O 1
ATOM 2812 N N . VAL B 1 26 ? 60.811 30.113 -6.005 1.00 13.32 26 VAL B N 1
ATOM 2813 C CA . VAL B 1 26 ? 61.573 29.373 -5.007 1.00 14.14 26 VAL B CA 1
ATOM 2814 C C . VAL B 1 26 ? 61.439 27.889 -5.277 1.00 15.50 26 VAL B C 1
ATOM 2815 O O . VAL B 1 26 ? 62.437 27.165 -5.342 1.00 15.90 26 VAL B O 1
ATOM 2819 N N . GLU B 1 27 ? 60.210 27.435 -5.483 1.00 15.72 27 GLU B N 1
ATOM 2820 C CA . GLU B 1 27 ? 59.941 25.996 -5.624 1.00 16.87 27 GLU B CA 1
ATOM 2821 C C . GLU B 1 27 ? 60.408 25.423 -6.964 1.00 18.05 27 GLU B C 1
ATOM 2822 O O . GLU B 1 27 ? 60.787 24.253 -7.051 1.00 18.71 27 GLU B O 1
ATOM 2828 N N . ASP B 1 28 ? 60.420 26.251 -7.995 1.00 17.45 28 ASP B N 1
ATOM 2829 C CA . ASP B 1 28 ? 60.916 25.824 -9.311 1.00 19.29 28 ASP B CA 1
ATOM 2830 C C . ASP B 1 28 ? 62.452 25.780 -9.391 1.00 19.93 28 ASP B C 1
ATOM 2831 O O . ASP B 1 28 ? 63.006 25.099 -10.257 1.00 22.78 28 ASP B O 1
ATOM 2836 N N . ASN B 1 29 ? 63.124 26.492 -8.497 1.00 19.10 29 ASN B N 1
ATOM 2837 C CA . ASN B 1 29 ? 64.561 26.695 -8.563 1.00 19.77 29 ASN B CA 1
ATOM 2838 C C . ASN B 1 29 ? 65.327 26.233 -7.326 1.00 19.13 29 ASN B C 1
ATOM 2839 O O . ASN B 1 29 ? 66.513 26.533 -7.187 1.00 20.30 29 ASN B O 1
ATOM 2844 N N . SER B 1 30 ? 64.665 25.453 -6.472 1.00 19.42 30 SER B N 1
ATOM 2845 C CA . SER B 1 30 ? 65.274 24.898 -5.270 1.00 19.11 30 SER B CA 1
ATOM 2846 C C . SER B 1 30 ? 64.412 23.758 -4.735 1.00 18.01 30 SER B C 1
ATOM 2847 O O . SER B 1 30 ? 63.370 23.434 -5.297 1.00 18.95 30 SER B O 1
ATOM 2850 N N . ASP B 1 31 ? 64.858 23.155 -3.636 1.00 18.53 31 ASP B N 1
ATOM 2851 C CA . ASP B 1 31 ? 64.110 22.102 -2.956 1.00 19.09 31 ASP B CA 1
ATOM 2852 C C . ASP B 1 31 ? 63.346 22.682 -1.765 1.00 18.66 31 ASP B C 1
ATOM 2853 O O . ASP B 1 31 ? 62.703 21.948 -0.997 1.00 18.96 31 ASP B O 1
ATOM 2858 N N . HIS B 1 32 ? 63.396 24.007 -1.608 1.00 16.97 32 HIS B N 1
ATOM 2859 C CA . HIS B 1 32 ? 62.625 24.653 -0.548 1.00 16.80 32 HIS B CA 1
ATOM 2860 C C . HIS B 1 32 ? 61.165 24.747 -0.950 1.00 16.04 32 HIS B C 1
ATOM 2861 O O . HIS B 1 32 ? 60.825 24.718 -2.125 1.00 16.85 32 HIS B O 1
ATOM 2868 N N . THR B 1 33 ? 60.306 24.862 0.057 1.00 15.09 33 THR B N 1
ATOM 2869 C CA . THR B 1 33 ? 58.901 25.088 -0.159 1.00 13.56 33 THR B CA 1
ATOM 2870 C C . THR B 1 33 ? 58.529 26.394 0.543 1.00 12.63 33 THR B C 1
ATOM 2871 O O . THR B 1 33 ? 59.181 26.801 1.487 1.00 12.34 33 THR B O 1
ATOM 2875 N N . VAL B 1 34 ? 57.547 27.092 -0.009 1.00 12.28 34 VAL B N 1
ATOM 2876 C CA . VAL B 1 34 ? 57.006 28.288 0.605 1.00 11.56 34 VAL B CA 1
ATOM 2877 C C . VAL B 1 34 ? 55.532 28.059 0.864 1.00 12.38 34 VAL B C 1
ATOM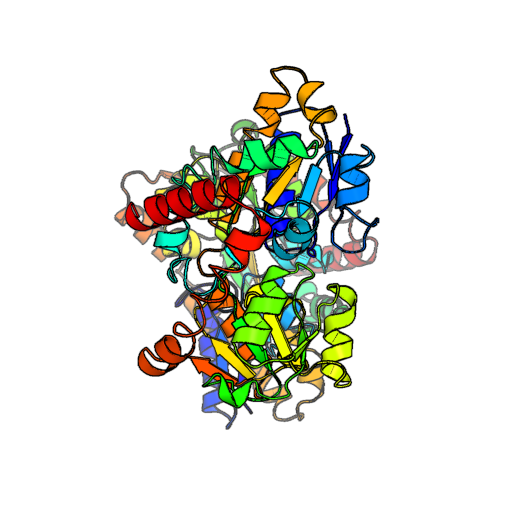 2878 O O . VAL B 1 34 ? 54.757 27.849 -0.062 1.00 14.35 34 VAL B O 1
ATOM 2882 N N . GLN B 1 35 ? 55.154 28.114 2.134 1.00 10.73 35 GLN B N 1
ATOM 2883 C CA . GLN B 1 35 ? 53.782 27.934 2.558 1.00 10.56 35 GLN B CA 1
ATOM 2884 C C . GLN B 1 35 ? 53.196 29.318 2.752 1.00 9.82 35 GLN B C 1
ATOM 2885 O O . GLN B 1 35 ? 53.612 30.037 3.641 1.00 9.60 35 GLN B O 1
ATOM 2891 N N . VAL B 1 36 ? 52.229 29.665 1.909 1.00 9.30 36 VAL B N 1
ATOM 2892 C CA . VAL B 1 36 ? 51.646 30.991 1.884 1.00 9.73 36 VAL B CA 1
ATOM 2893 C C . VAL B 1 36 ? 50.343 30.985 2.654 1.00 9.16 36 VAL B C 1
ATOM 2894 O O . VAL B 1 36 ? 49.438 30.177 2.397 1.00 11.77 36 VAL B O 1
ATOM 2898 N N . TYR B 1 37 ? 50.260 31.884 3.622 1.00 9.69 37 TYR B N 1
ATOM 2899 C CA . TYR B 1 37 ? 49.051 32.124 4.362 1.00 9.54 37 TYR B CA 1
ATOM 2900 C C . TYR B 1 37 ? 48.383 33.432 3.937 1.00 8.59 37 TYR B C 1
ATOM 2901 O O . TYR B 1 37 ? 48.991 34.494 3.968 1.00 10.16 37 TYR B O 1
ATOM 2910 N N . ARG B 1 38 ? 47.113 33.348 3.572 1.00 8.77 38 ARG B N 1
ATOM 2911 C CA . ARG B 1 38 ? 46.336 34.504 3.148 1.00 10.02 38 ARG B CA 1
ATOM 2912 C C . ARG B 1 38 ? 45.658 35.142 4.357 1.00 10.33 38 ARG B C 1
ATOM 2913 O O . ARG B 1 38 ? 45.748 34.610 5.478 1.00 11.68 38 ARG B O 1
ATOM 2921 N N . PHE B 1 39 ? 44.995 36.278 4.132 1.00 10.88 39 PHE B N 1
ATOM 2922 C CA . PHE B 1 39 ? 44.392 37.047 5.201 1.00 11.96 39 PHE B CA 1
ATOM 2923 C C . PHE B 1 39 ? 43.512 36.181 6.081 1.00 13.49 39 PHE B C 1
ATOM 2924 O O . PHE B 1 39 ? 42.708 35.420 5.572 1.00 15.40 39 PHE B O 1
ATOM 2932 N N . GLY B 1 40 ? 43.675 36.337 7.396 1.00 15.10 40 GLY B N 1
ATOM 2933 C CA . GLY B 1 40 ? 42.840 35.672 8.390 1.00 16.13 40 GLY B CA 1
ATOM 2934 C C . GLY B 1 40 ? 43.344 34.321 8.831 1.00 17.70 40 GLY B C 1
ATOM 2935 O O . GLY B 1 40 ? 42.957 33.830 9.900 1.00 21.46 40 GLY B O 1
ATOM 2936 N N . GLU B 1 41 ? 44.188 33.694 8.031 1.00 15.95 41 GLU B N 1
ATOM 2937 C CA . GLU B 1 41 ? 44.637 32.338 8.355 1.00 16.20 41 GLU B CA 1
ATOM 2938 C C . GLU B 1 41 ? 45.466 32.334 9.641 1.00 17.59 41 GLU B C 1
ATOM 2939 O O . GLU B 1 41 ? 45.456 31.346 10.372 1.00 20.22 41 GLU B O 1
ATOM 2945 N N . LEU B 1 42 ? 46.187 33.436 9.899 1.00 15.12 42 LEU B N 1
ATOM 2946 C CA . LEU B 1 42 ? 47.073 33.598 11.083 1.00 15.64 42 LEU B CA 1
ATOM 2947 C C . LEU B 1 42 ? 46.882 34.952 11.756 1.00 16.74 42 LEU B C 1
ATOM 2948 O O . LEU B 1 42 ? 47.802 35.465 12.414 1.00 18.17 42 LEU B O 1
ATOM 2953 N N . GLY B 1 43 ? 45.703 35.535 11.560 1.00 14.88 43 GLY B N 1
ATOM 2954 C CA . GLY B 1 43 ? 45.387 36.865 12.037 1.00 16.01 43 GLY B CA 1
ATOM 2955 C C . GLY B 1 43 ? 45.562 37.952 10.993 1.00 16.19 43 GLY B C 1
ATOM 2956 O O . GLY B 1 43 ? 45.853 37.691 9.829 1.00 19.10 43 GLY B O 1
ATOM 2957 N N . GLU B 1 44 ? 45.395 39.180 11.430 1.00 17.31 44 GLU B N 1
ATOM 2958 C CA . GLU B 1 44 ? 45.473 40.318 10.518 1.00 16.89 44 GLU B CA 1
ATOM 2959 C C . GLU B 1 44 ? 46.894 40.874 10.513 1.00 15.78 44 GLU B C 1
ATOM 2960 O O . GLU B 1 44 ? 47.808 40.278 11.073 1.00 13.98 44 GLU B O 1
ATOM 2966 N N . SER B 1 45 ? 47.081 42.002 9.834 1.00 15.40 45 SER B N 1
ATOM 2967 C CA . SER B 1 45 ? 48.388 42.567 9.575 1.00 13.91 45 SER B CA 1
ATOM 2968 C C . SER B 1 45 ? 49.294 42.711 10.800 1.00 13.50 45 SER B C 1
ATOM 2969 O O . SER B 1 45 ? 50.456 42.337 10.776 1.00 12.69 45 SER B O 1
ATOM 2972 N N . ASP B 1 46 ? 48.770 43.244 11.890 1.00 15.48 46 ASP B N 1
ATOM 2973 C CA . ASP B 1 46 ? 49.623 43.440 13.056 1.00 16.12 46 ASP B CA 1
ATOM 2974 C C . ASP B 1 46 ? 50.111 42.091 13.609 1.00 17.19 46 ASP B C 1
ATOM 2975 O O . ASP B 1 46 ? 51.249 41.968 14.032 1.00 15.13 46 ASP B O 1
ATOM 2980 N N . ASP B 1 47 ? 49.243 41.092 13.577 1.00 19.14 47 ASP B N 1
ATOM 2981 C CA . ASP B 1 47 ? 49.539 39.792 14.158 1.00 17.07 47 ASP B CA 1
ATOM 2982 C C . ASP B 1 47 ? 50.612 39.098 13.320 1.00 15.69 47 ASP B C 1
ATOM 2983 O O . ASP B 1 47 ? 51.528 38.477 13.843 1.00 16.61 47 ASP B O 1
ATOM 2988 N N . ILE B 1 48 ? 50.522 39.219 11.998 1.00 13.68 48 ILE B N 1
ATOM 2989 C CA . ILE B 1 48 ? 51.498 38.533 11.150 1.00 13.01 48 ILE B CA 1
ATOM 2990 C C . ILE B 1 48 ? 52.880 39.196 11.197 1.00 11.65 48 ILE B C 1
ATOM 2991 O O . ILE B 1 48 ? 53.888 38.508 11.101 1.00 12.33 48 ILE B O 1
ATOM 2996 N N . MET B 1 49 ? 52.921 40.505 11.437 1.00 12.86 49 MET B N 1
ATOM 2997 C CA . MET B 1 49 ? 54.178 41.180 11.700 1.00 13.76 49 MET B CA 1
ATOM 2998 C C . MET B 1 49 ? 54.809 40.698 12.996 1.00 14.33 49 MET B C 1
ATOM 2999 O O . MET B 1 49 ? 55.993 40.420 13.017 1.00 14.12 49 MET B O 1
ATOM 3004 N N . GLU B 1 50 ? 54.017 40.608 14.060 1.00 16.11 50 GLU B N 1
ATOM 3005 C CA . GLU B 1 50 ? 54.475 40.043 15.336 1.00 17.11 50 GLU B CA 1
ATOM 3006 C C . GLU B 1 50 ? 55.133 38.673 15.142 1.00 16.76 50 GLU B C 1
ATOM 3007 O O . GLU B 1 50 ? 56.251 38.430 15.595 1.00 16.41 50 GLU B O 1
ATOM 3013 N N . GLN B 1 51 ? 54.448 37.794 14.407 1.00 13.55 51 GLN B N 1
ATOM 3014 C CA . GLN B 1 51 ? 54.932 36.430 14.201 1.00 13.69 51 GLN B CA 1
ATOM 3015 C C . GLN B 1 51 ? 56.172 36.368 13.326 1.00 12.46 51 GLN B C 1
ATOM 3016 O O . GLN B 1 51 ? 56.933 35.410 13.408 1.00 13.66 51 GLN B O 1
ATOM 3022 N N . THR B 1 52 ? 56.397 37.388 12.496 1.00 11.96 52 THR B N 1
ATOM 3023 C CA . THR B 1 52 ? 57.602 37.450 11.687 1.00 13.70 52 THR B CA 1
ATOM 3024 C C . THR B 1 52 ? 58.784 37.952 12.512 1.00 14.80 52 THR B C 1
ATOM 3025 O O . THR B 1 52 ? 59.876 37.400 12.439 1.00 15.11 52 THR B O 1
ATOM 3029 N N A GLN B 1 53 ? 58.539 38.971 13.324 0.50 15.52 53 GLN B N 1
ATOM 3030 N N B GLN B 1 53 ? 58.539 38.997 13.290 0.50 15.82 53 GLN B N 1
ATOM 3031 C CA A GLN B 1 53 ? 59.574 39.554 14.172 0.50 16.08 53 GLN B CA 1
ATOM 3032 C CA B GLN B 1 53 ? 59.533 39.548 14.202 0.50 16.44 53 GLN B CA 1
ATOM 3033 C C A GLN B 1 53 ? 60.040 38.584 15.264 0.50 17.24 53 GLN B C 1
ATOM 3034 C C B GLN B 1 53 ? 60.086 38.433 15.079 0.50 17.24 53 GLN B C 1
ATOM 3035 O O A GLN B 1 53 ? 61.166 38.686 15.753 0.50 18.68 53 GLN B O 1
ATOM 3036 O O B GLN B 1 53 ? 61.304 38.272 15.209 0.50 18.11 53 GLN B O 1
ATOM 3047 N N . ASN B 1 54 ? 59.178 37.653 15.655 1.00 17.50 54 ASN B N 1
ATOM 3048 C CA A ASN B 1 54 ? 59.584 36.600 16.606 1.00 17.69 54 ASN B CA 1
ATOM 3049 C CA B ASN B 1 54 ? 59.422 36.546 16.539 0.0000 16.77 54 ASN B CA 1
ATOM 3050 C C . ASN B 1 54 ? 59.990 35.280 15.969 1.00 17.52 54 ASN B C 1
ATOM 3051 O O . ASN B 1 54 ? 60.262 34.298 16.669 1.00 21.88 54 ASN B O 1
ATOM 3060 N N . GLY B 1 55 ? 60.047 35.254 14.642 1.00 15.44 55 GLY B N 1
ATOM 3061 C CA . GLY B 1 55 ? 60.667 34.158 13.912 1.00 14.06 55 GLY B CA 1
ATOM 3062 C C . GLY B 1 55 ? 59.793 32.973 13.575 1.00 13.04 55 GLY B C 1
ATOM 3063 O O . GLY B 1 55 ? 60.298 31.959 13.083 1.00 15.17 55 GLY B O 1
ATOM 3064 N N . ILE B 1 56 ? 58.501 33.065 13.860 1.00 12.39 56 ILE B N 1
ATOM 3065 C CA . ILE B 1 56 ? 57.568 32.018 13.463 1.00 12.74 56 ILE B CA 1
ATOM 3066 C C . ILE B 1 56 ? 57.417 32.007 11.933 1.00 11.31 56 ILE B C 1
ATOM 3067 O O . ILE B 1 56 ? 57.464 30.957 11.279 1.00 11.11 56 ILE B O 1
ATOM 3072 N N . LEU B 1 57 ? 57.193 33.189 11.379 1.00 10.26 57 LEU B N 1
ATOM 3073 C CA . LEU B 1 57 ? 57.102 33.355 9.936 1.00 10.19 57 LEU B CA 1
ATOM 3074 C C . LEU B 1 57 ? 58.440 33.825 9.433 1.00 9.19 57 LEU B C 1
ATOM 3075 O O . LEU B 1 57 ? 59.136 34.556 10.120 1.00 11.78 57 LEU B O 1
ATOM 3080 N N . GLN B 1 58 ? 58.784 33.409 8.207 1.00 8.89 58 GLN B N 1
ATOM 3081 C CA . GLN B 1 58 ? 60.029 33.794 7.546 1.00 8.53 58 GLN B CA 1
ATOM 3082 C C . GLN B 1 58 ? 59.853 35.010 6.648 1.00 8.71 58 GLN B C 1
ATOM 3083 O O . GLN B 1 58 ? 60.745 35.845 6.595 1.00 9.58 58 GLN B O 1
ATOM 3089 N N . PHE B 1 59 ? 58.691 35.110 6.002 1.00 8.39 59 PHE B N 1
ATOM 3090 C CA . PHE B 1 59 ? 58.363 36.218 5.095 1.00 8.01 59 PHE B CA 1
ATOM 3091 C C . PHE B 1 59 ? 57.006 36.820 5.455 1.00 8.41 59 PHE B C 1
ATOM 3092 O O . PHE B 1 59 ? 56.084 36.109 5.824 1.00 7.06 59 PHE B O 1
ATOM 3100 N N . VAL B 1 60 ? 56.880 38.134 5.322 1.00 6.87 60 VAL B N 1
ATOM 3101 C CA . VAL B 1 60 ? 55.635 38.797 5.523 1.00 6.68 60 VAL B CA 1
ATOM 3102 C C . VAL B 1 60 ? 55.491 39.925 4.505 1.00 6.65 60 VAL B C 1
ATOM 3103 O O . VAL B 1 60 ? 56.462 40.582 4.129 1.00 8.43 60 VAL B O 1
ATOM 3107 N N . ASN B 1 61 ? 54.266 40.118 4.057 1.00 6.98 61 ASN B N 1
ATOM 3108 C CA . ASN B 1 61 ? 53.918 41.260 3.234 1.00 7.86 61 ASN B CA 1
ATOM 3109 C C . ASN B 1 61 ? 53.067 42.139 4.123 1.00 9.00 61 ASN B C 1
ATOM 3110 O O . ASN B 1 61 ? 51.957 41.770 4.460 1.00 10.84 61 ASN B O 1
ATOM 3115 N N . GLN B 1 62 ? 53.591 43.293 4.518 1.00 9.79 62 GLN B N 1
ATOM 3116 C CA . GLN B 1 62 ? 52.831 44.255 5.303 1.00 9.84 62 GLN B CA 1
ATOM 3117 C C . GLN B 1 62 ? 52.885 45.595 4.613 1.00 8.63 62 GLN B C 1
ATOM 3118 O O . GLN B 1 62 ? 53.937 46.002 4.121 1.00 11.09 62 GLN B O 1
ATOM 3124 N N . SER B 1 63 ? 51.743 46.271 4.589 1.00 7.85 63 SER B N 1
ATOM 3125 C CA . SER B 1 63 ? 51.630 47.582 3.947 1.00 8.69 63 SER B CA 1
ATOM 3126 C C . SER B 1 63 ? 51.993 48.688 4.921 1.00 9.00 63 SER B C 1
ATOM 3127 O O . SER B 1 63 ? 51.760 48.553 6.104 1.00 9.73 63 SER B O 1
ATOM 3130 N N . PRO B 1 64 ? 52.627 49.773 4.421 1.00 9.71 64 PRO B N 1
ATOM 3131 C CA . PRO B 1 64 ? 52.917 50.927 5.269 1.00 9.56 64 PRO B CA 1
ATOM 3132 C C . PRO B 1 64 ? 51.745 51.466 6.067 1.00 9.85 64 PRO B C 1
ATOM 3133 O O . PRO B 1 64 ? 51.975 52.077 7.107 1.00 10.81 64 PRO B O 1
ATOM 3137 N N . GLY B 1 65 ? 50.511 51.263 5.607 1.00 8.33 65 GLY B N 1
ATOM 3138 C CA . GLY B 1 65 ? 49.359 51.707 6.382 1.00 8.86 65 GLY B CA 1
ATOM 3139 C C . GLY B 1 65 ? 49.336 51.134 7.775 1.00 9.95 65 GLY B C 1
ATOM 3140 O O . GLY B 1 65 ? 48.780 51.748 8.691 1.00 11.06 65 GLY B O 1
ATOM 3141 N N . PHE B 1 66 ? 49.924 49.950 7.916 1.00 10.58 66 PHE B N 1
ATOM 3142 C CA . PHE B 1 66 ? 50.064 49.283 9.209 1.00 10.49 66 PHE B CA 1
ATOM 3143 C C . PHE B 1 66 ? 51.447 49.429 9.796 1.00 11.00 66 PHE B C 1
ATOM 3144 O O . PHE B 1 66 ? 51.610 49.633 10.992 1.00 14.83 66 PHE B O 1
ATOM 3152 N N . THR B 1 67 ? 52.457 49.300 8.961 1.00 9.30 67 THR B N 1
ATOM 3153 C CA . THR B 1 67 ? 53.843 49.376 9.418 1.00 10.56 67 THR B CA 1
ATOM 3154 C C . THR B 1 67 ? 54.179 50.732 9.998 1.00 11.00 67 THR B C 1
ATOM 3155 O O . THR B 1 67 ? 55.043 50.860 10.864 1.00 11.26 67 THR B O 1
ATOM 3159 N N . GLY B 1 68 ? 53.510 51.760 9.504 1.00 11.15 68 GLY B N 1
ATOM 3160 C CA . GLY B 1 68 ? 53.812 53.137 9.896 1.00 12.07 68 GLY B CA 1
ATOM 3161 C C . GLY B 1 68 ? 53.565 53.426 11.373 1.00 13.68 68 GLY B C 1
ATOM 3162 O O . GLY B 1 68 ? 54.034 54.448 11.890 1.00 15.44 68 GLY B O 1
ATOM 3163 N N . SER B 1 69 ? 52.852 52.539 12.063 1.00 14.03 69 SER B N 1
ATOM 3164 C CA . SER B 1 69 ? 52.731 52.617 13.523 1.00 15.17 69 SER B CA 1
ATOM 3165 C C . SER B 1 69 ? 54.000 52.223 14.269 1.00 16.36 69 SER B C 1
ATOM 3166 O O . SER B 1 69 ? 54.267 52.743 15.360 1.00 20.59 69 SER B O 1
ATOM 3169 N N . LEU B 1 70 ? 54.741 51.270 13.733 1.00 16.03 70 LEU B N 1
ATOM 3170 C CA . LEU B 1 70 ? 56.015 50.859 14.322 1.00 15.11 70 LEU B CA 1
ATOM 3171 C C . LEU B 1 70 ? 57.240 51.476 13.663 1.00 14.91 70 LEU B C 1
ATOM 3172 O O . LEU B 1 70 ? 58.274 51.637 14.314 1.00 15.58 70 LEU B O 1
ATOM 3177 N N . ILE B 1 71 ? 57.170 51.767 12.367 1.00 13.15 71 ILE B N 1
ATOM 3178 C CA . ILE B 1 71 ? 58.277 52.369 11.650 1.00 13.03 71 ILE B CA 1
ATOM 3179 C C . ILE B 1 71 ? 57.753 53.705 11.126 1.00 12.83 71 ILE B C 1
ATOM 3180 O O . ILE B 1 71 ? 57.166 53.768 10.065 1.00 11.64 71 ILE B O 1
ATOM 3185 N N . PRO B 1 72 ? 57.927 54.784 11.900 1.00 13.69 72 PRO B N 1
ATOM 3186 C CA . PRO B 1 72 ? 57.296 56.051 11.505 1.00 12.56 72 PRO B CA 1
ATOM 3187 C C . PRO B 1 72 ? 57.606 56.579 10.099 1.00 11.38 72 PRO B C 1
ATOM 3188 O O . PRO B 1 72 ? 56.743 57.219 9.491 1.00 11.23 72 PRO B O 1
ATOM 3192 N N . SER B 1 73 ? 58.799 56.314 9.594 1.00 12.11 73 SER B N 1
ATOM 3193 C CA . SER B 1 73 ? 59.183 56.792 8.272 1.00 13.33 73 SER B CA 1
ATOM 3194 C C . SER B 1 73 ? 58.296 56.198 7.175 1.00 11.91 73 SER B C 1
ATOM 3195 O O . SER B 1 73 ? 58.141 56.809 6.121 1.00 11.11 73 SER B O 1
ATOM 3198 N N . ALA B 1 74 ? 57.722 55.022 7.410 1.00 10.56 74 ALA B N 1
ATOM 3199 C CA . ALA B 1 74 ? 56.833 54.377 6.434 1.00 9.87 74 ALA B CA 1
ATOM 3200 C C . ALA B 1 74 ? 55.561 55.178 6.183 1.00 10.13 74 ALA B C 1
ATOM 3201 O O . ALA B 1 74 ? 54.840 54.929 5.224 1.00 10.37 74 ALA B O 1
ATOM 3203 N N . GLN B 1 75 ? 55.271 56.131 7.068 1.00 10.35 75 GLN B N 1
ATOM 3204 C CA . GLN B 1 75 ? 54.098 56.993 6.925 1.00 10.56 75 GLN B CA 1
ATOM 3205 C C . GLN B 1 75 ? 54.198 57.953 5.754 1.00 9.97 75 GLN B C 1
ATOM 3206 O O . GLN B 1 75 ? 53.213 58.573 5.378 1.00 9.77 75 GLN B O 1
ATOM 3212 N N . ILE B 1 76 ? 55.388 58.102 5.197 1.00 8.90 76 ILE B N 1
ATOM 3213 C CA . ILE B 1 76 ? 55.590 59.055 4.103 1.00 9.79 76 ILE B CA 1
ATOM 3214 C C . ILE B 1 76 ? 54.613 58.889 2.930 1.00 10.14 76 ILE B C 1
ATOM 3215 O O . ILE B 1 76 ? 54.274 59.876 2.248 1.00 12.06 76 ILE B O 1
ATOM 3220 N N . PHE B 1 77 ? 54.174 57.657 2.688 1.00 11.61 77 PHE B N 1
ATOM 3221 C CA . PHE B 1 77 ? 53.254 57.378 1.578 1.00 10.35 77 PHE B CA 1
ATOM 3222 C C . PHE B 1 77 ? 51.864 57.961 1.791 1.00 10.67 77 PHE B C 1
ATOM 3223 O O . PHE B 1 77 ? 51.040 57.940 0.903 1.00 14.40 77 PHE B O 1
ATOM 3231 N N . PHE B 1 78 ? 51.601 58.483 2.984 1.00 10.62 78 PHE B N 1
ATOM 3232 C CA . PHE B 1 78 ? 50.303 59.051 3.306 1.00 9.87 78 PHE B CA 1
ATOM 3233 C C . PHE B 1 78 ? 50.271 60.568 3.344 1.00 10.98 78 PHE B C 1
ATOM 3234 O O . PHE B 1 78 ? 49.261 61.160 3.696 1.00 12.26 78 PHE B O 1
ATOM 3242 N N . ILE B 1 79 ? 51.370 61.182 2.921 1.00 9.69 79 ILE B N 1
ATOM 3243 C CA . ILE B 1 79 ? 51.345 62.597 2.582 1.00 8.98 79 ILE B CA 1
ATOM 3244 C C . ILE B 1 79 ? 50.572 62.737 1.278 1.00 8.57 79 ILE B C 1
ATOM 3245 O O . ILE B 1 79 ? 51.030 62.273 0.237 1.00 9.67 79 ILE B O 1
ATOM 3250 N N . PRO B 1 80 ? 49.400 63.377 1.330 1.00 9.43 80 PRO B N 1
ATOM 3251 C CA . PRO B 1 80 ? 48.582 63.393 0.119 1.00 9.51 80 PRO B CA 1
ATOM 3252 C C . PRO B 1 80 ? 49.195 64.232 -0.994 1.00 9.84 80 PRO B C 1
ATOM 3253 O O . PRO B 1 80 ? 49.833 65.254 -0.737 1.00 10.96 80 PRO B O 1
ATOM 3257 N N . TYR B 1 81 ? 49.032 63.749 -2.221 1.00 10.19 81 TYR B N 1
ATOM 3258 C CA . TYR B 1 81 ? 49.498 64.429 -3.442 1.00 11.24 81 TYR B CA 1
ATOM 3259 C C . TYR B 1 81 ? 51.028 64.427 -3.636 1.00 13.38 81 TYR B C 1
ATOM 3260 O O . TYR B 1 81 ? 51.526 65.004 -4.586 1.00 16.08 81 TYR B O 1
ATOM 3269 N N . LEU B 1 82 ? 51.750 63.707 -2.780 1.00 13.73 82 LEU B N 1
ATOM 3270 C CA . LEU B 1 82 ? 53.185 63.553 -2.909 1.00 15.31 82 LEU B CA 1
ATOM 3271 C C . LEU B 1 82 ? 53.500 62.623 -4.091 1.00 16.56 82 LEU B C 1
ATOM 3272 O O . LEU B 1 82 ? 54.315 62.951 -4.960 1.00 18.70 82 LEU B O 1
ATOM 3277 N N . MET B 1 83 ? 52.832 61.475 -4.134 1.00 17.36 83 MET B N 1
ATOM 3278 C CA . MET B 1 83 ? 53.050 60.499 -5.207 1.00 19.91 83 MET B CA 1
ATOM 3279 C C . MET B 1 83 ? 52.440 60.944 -6.527 1.00 21.92 83 MET B C 1
ATOM 3280 O O . MET B 1 83 ? 51.434 61.641 -6.538 1.00 24.43 83 MET B O 1
ATOM 3285 N N . PRO B 1 84 ? 53.050 60.528 -7.651 1.00 24.01 84 PRO B N 1
ATOM 3286 C CA . PRO B 1 84 ? 52.440 60.793 -8.952 1.00 23.79 84 PRO B CA 1
ATOM 3287 C C . PRO B 1 84 ? 51.144 60.005 -9.119 1.00 23.38 84 PRO B C 1
ATOM 3288 O O . PRO B 1 84 ? 50.937 58.991 -8.455 1.00 22.00 84 PRO B O 1
ATOM 3292 N N . THR B 1 85 ? 50.293 60.490 -10.008 1.00 23.78 85 THR B N 1
ATOM 3293 C CA . THR B 1 85 ? 48.963 59.939 -10.230 1.00 24.10 85 THR B CA 1
ATOM 3294 C C . THR B 1 85 ? 48.966 58.727 -11.177 1.00 23.06 85 THR B C 1
ATOM 3295 O O . THR B 1 85 ? 48.210 57.782 -10.974 1.00 25.11 85 THR B O 1
ATOM 3299 N N . ASP B 1 86 ? 49.809 58.767 -12.205 1.00 22.08 86 ASP B N 1
ATOM 3300 C CA . ASP B 1 86 ? 49.781 57.789 -13.294 1.00 22.31 86 ASP B CA 1
ATOM 3301 C C . ASP B 1 86 ? 50.678 56.565 -13.032 1.00 19.74 86 ASP B C 1
ATOM 3302 O O . ASP B 1 86 ? 51.800 56.699 -12.536 1.00 18.78 86 ASP B O 1
ATOM 3307 N N A MET B 1 87 ? 50.150 55.386 -13.360 0.50 18.35 87 MET B N 1
ATOM 3308 N N B MET B 1 87 ? 50.173 55.385 -13.382 0.50 20.88 87 MET B N 1
ATOM 3309 C CA A MET B 1 87 ? 50.869 54.108 -13.239 0.50 17.87 87 MET B CA 1
ATOM 3310 C CA B MET B 1 87 ? 50.903 54.131 -13.187 0.50 20.51 87 MET B CA 1
ATOM 3311 C C A MET B 1 87 ? 52.300 54.163 -13.758 0.50 16.98 87 MET B C 1
ATOM 3312 C C B MET B 1 87 ? 52.316 54.153 -13.758 0.50 18.45 87 MET B C 1
ATOM 3313 O O A MET B 1 87 ? 53.231 53.791 -13.052 0.50 16.11 87 MET B O 1
ATOM 3314 O O B MET B 1 87 ? 53.257 53.746 -13.084 0.50 17.52 87 MET B O 1
ATOM 3323 N N . ASP B 1 88 ? 52.478 54.614 -14.996 1.00 17.18 88 ASP B N 1
ATOM 3324 C CA . ASP B 1 88 ? 53.792 54.559 -15.641 1.00 17.42 88 ASP B CA 1
ATOM 3325 C C . ASP B 1 88 ? 54.861 55.349 -14.867 1.00 14.60 88 ASP B C 1
ATOM 3326 O O . ASP B 1 88 ? 55.983 54.883 -14.700 1.00 14.76 88 ASP B O 1
ATOM 3331 N N . THR B 1 89 ? 54.480 56.494 -14.299 1.00 14.35 89 THR B N 1
ATOM 3332 C CA . THR B 1 89 ? 55.401 57.297 -13.492 1.00 14.13 89 THR B CA 1
ATOM 3333 C C . THR B 1 89 ? 55.677 56.635 -12.129 1.00 13.16 89 THR B C 1
ATOM 3334 O O . THR B 1 89 ? 56.796 56.624 -11.645 1.00 13.39 89 THR B O 1
ATOM 3338 N N . VAL B 1 90 ? 54.640 56.083 -11.531 1.00 12.60 90 VAL B N 1
ATOM 3339 C CA . VAL B 1 90 ? 54.764 55.374 -10.261 1.00 11.70 90 VAL B CA 1
ATOM 3340 C C . VAL B 1 90 ? 55.699 54.181 -10.437 1.00 11.18 90 VAL B C 1
ATOM 3341 O O . VAL B 1 90 ? 56.525 53.931 -9.576 1.00 11.37 90 VAL B O 1
ATOM 3345 N N . LEU B 1 91 ? 55.575 53.455 -11.555 1.00 11.04 91 LEU B N 1
ATOM 3346 C CA . LEU B 1 91 ? 56.452 52.316 -11.777 1.00 12.63 91 LEU B CA 1
ATOM 3347 C C . LEU B 1 91 ? 57.898 52.748 -11.917 1.00 12.29 91 LEU B C 1
ATOM 3348 O O . LEU B 1 91 ? 58.799 52.081 -11.402 1.00 13.28 91 LEU B O 1
ATOM 3353 N N . GLU B 1 92 ? 58.148 53.842 -12.634 1.00 12.28 92 GLU B N 1
ATOM 3354 C CA . GLU B 1 92 ? 59.512 54.365 -12.764 1.00 13.11 92 GLU B CA 1
ATOM 3355 C C . GLU B 1 92 ? 60.080 54.782 -11.408 1.00 12.58 92 GLU B C 1
ATOM 3356 O O . GLU B 1 92 ? 61.233 54.510 -11.084 1.00 12.28 92 GLU B O 1
ATOM 3362 N N . PHE B 1 93 ? 59.243 55.433 -10.609 1.00 12.82 93 PHE B N 1
ATOM 3363 C CA . PHE B 1 93 ? 59.615 55.812 -9.244 1.00 12.51 93 PHE B CA 1
ATOM 3364 C C . PHE B 1 93 ? 60.021 54.612 -8.394 1.00 11.58 93 PHE B C 1
ATOM 3365 O O . PHE B 1 93 ? 61.076 54.638 -7.762 1.00 11.80 93 PHE B O 1
ATOM 3373 N N . PHE B 1 94 ? 59.218 53.556 -8.413 1.00 10.93 94 PHE B N 1
ATOM 3374 C CA . PHE B 1 94 ? 59.514 52.378 -7.593 1.00 12.16 94 PHE B CA 1
ATOM 3375 C C . PHE B 1 94 ? 60.776 51.655 -8.040 1.00 13.73 94 PHE B C 1
ATOM 3376 O O . PHE B 1 94 ? 61.466 51.062 -7.210 1.00 15.56 94 PHE B O 1
ATOM 3384 N N . ASP B 1 95 ? 61.078 51.722 -9.331 1.00 14.15 95 ASP B N 1
ATOM 3385 C CA . ASP B 1 95 ? 62.309 51.136 -9.858 1.00 15.50 95 ASP B CA 1
ATOM 3386 C C . ASP B 1 95 ? 63.562 51.968 -9.560 1.00 15.81 95 ASP B C 1
ATOM 3387 O O . ASP B 1 95 ? 64.616 51.406 -9.273 1.00 18.37 95 ASP B O 1
ATOM 3392 N N . GLU B 1 96 ? 63.444 53.300 -9.617 1.00 16.93 96 GLU B N 1
ATOM 3393 C CA . GLU B 1 96 ? 64.612 54.191 -9.590 1.00 17.72 96 GLU B CA 1
ATOM 3394 C C . GLU B 1 96 ? 64.869 54.903 -8.262 1.00 15.76 96 GLU B C 1
ATOM 3395 O O . GLU B 1 96 ? 66.001 55.331 -7.990 1.00 17.46 96 GLU B O 1
ATOM 3401 N N . SER B 1 97 ? 63.839 55.035 -7.435 1.00 14.43 97 SER B N 1
ATOM 3402 C CA . SER B 1 97 ? 63.927 55.798 -6.186 1.00 14.57 97 SER B CA 1
ATOM 3403 C C . SER B 1 97 ? 64.990 55.281 -5.205 1.00 13.68 97 SER B C 1
ATOM 3404 O O . SER B 1 97 ? 64.977 54.117 -4.825 1.00 13.49 97 SER B O 1
ATOM 3407 N N . LYS B 1 98 ? 65.886 56.178 -4.789 1.00 13.83 98 LYS B N 1
ATOM 3408 C CA . LYS B 1 98 ? 66.878 55.888 -3.753 1.00 14.91 98 LYS B CA 1
ATOM 3409 C C . LYS B 1 98 ? 66.205 55.794 -2.391 1.00 15.08 98 LYS B C 1
ATOM 3410 O O . LYS B 1 98 ? 66.619 55.020 -1.546 1.00 16.24 98 LYS B O 1
ATOM 3416 N N . ALA B 1 99 ? 65.142 56.559 -2.183 1.00 12.87 99 ALA B N 1
ATOM 3417 C CA . ALA B 1 99 ? 64.377 56.418 -0.948 1.00 12.05 99 ALA B CA 1
ATOM 3418 C C . ALA B 1 99 ? 63.849 54.993 -0.834 1.00 11.68 99 ALA B C 1
ATOM 3419 O O . ALA B 1 99 ? 63.987 54.346 0.207 1.00 12.63 99 ALA B O 1
ATOM 3421 N N . ILE B 1 100 ? 63.233 54.494 -1.897 1.00 11.14 100 ILE B N 1
ATOM 3422 C CA . ILE B 1 100 ? 62.661 53.155 -1.885 1.00 11.45 100 ILE B CA 1
ATOM 3423 C C . ILE B 1 100 ? 63.731 52.060 -1.811 1.00 11.80 100 ILE B C 1
ATOM 3424 O O . ILE B 1 100 ? 63.618 51.126 -1.037 1.00 12.42 100 ILE B O 1
ATOM 3429 N N . ASN B 1 101 ? 64.768 52.180 -2.615 1.00 12.63 101 ASN B N 1
ATOM 3430 C CA . ASN B 1 101 ? 65.681 51.065 -2.845 1.00 14.38 101 ASN B CA 1
ATOM 3431 C C . ASN B 1 101 ? 66.914 51.044 -1.954 1.00 15.14 101 ASN B C 1
ATOM 3432 O O . ASN B 1 101 ? 67.546 49.998 -1.799 1.00 17.73 101 ASN B O 1
ATOM 3437 N N . GLU B 1 102 ? 67.249 52.187 -1.355 1.00 15.96 102 GLU B N 1
ATOM 3438 C CA . GLU B 1 102 ? 68.449 52.298 -0.511 1.00 16.90 102 GLU B CA 1
ATOM 3439 C C . GLU B 1 102 ? 68.108 52.680 0.914 1.00 16.37 102 GLU B C 1
ATOM 3440 O O . GLU B 1 102 ? 68.542 52.019 1.862 1.00 19.67 102 GLU B O 1
ATOM 3446 N N . MET B 1 103 ? 67.314 53.729 1.083 1.00 14.13 103 MET B N 1
ATOM 3447 C CA . MET B 1 103 ? 67.024 54.253 2.419 1.00 14.43 103 MET B CA 1
ATOM 3448 C C . MET B 1 103 ? 66.042 53.406 3.225 1.00 13.18 103 MET B C 1
ATOM 3449 O O . MET B 1 103 ? 66.238 53.180 4.412 1.00 14.13 103 MET B O 1
ATOM 3454 N N . PHE B 1 104 ? 64.952 52.979 2.604 1.00 11.66 104 PHE B N 1
ATOM 3455 C CA . PHE B 1 104 ? 63.959 52.212 3.333 1.00 11.58 104 PHE B CA 1
ATOM 3456 C C . PHE B 1 104 ? 64.494 50.883 3.854 1.00 10.75 104 PHE B C 1
ATOM 3457 O O . PHE B 1 104 ? 64.166 50.506 4.970 1.00 11.78 104 PHE B O 1
ATOM 3465 N N . PRO B 1 105 ? 65.283 50.153 3.049 1.00 10.78 105 PRO B N 1
ATOM 3466 C CA . PRO B 1 105 ? 65.894 48.937 3.608 1.00 11.83 105 PRO B CA 1
ATOM 3467 C C . PRO B 1 105 ? 66.655 49.147 4.930 1.00 13.34 105 PRO B C 1
ATOM 3468 O O . PRO B 1 105 ? 66.589 48.298 5.833 1.00 14.20 105 PRO B O 1
ATOM 3472 N N . LYS B 1 106 ? 67.339 50.279 5.068 1.00 13.61 106 LYS B N 1
ATOM 3473 C CA . LYS B 1 106 ? 68.057 50.572 6.299 1.00 14.85 106 LYS B CA 1
ATOM 3474 C C . LYS B 1 106 ? 67.121 50.824 7.452 1.00 14.55 106 LYS B C 1
ATOM 3475 O O . LYS B 1 106 ? 67.398 50.417 8.574 1.00 14.79 106 LYS B O 1
ATOM 3481 N N . LEU B 1 107 ? 66.017 51.500 7.169 1.00 13.01 107 LEU B N 1
ATOM 3482 C CA . LEU B 1 107 ? 65.031 51.826 8.185 1.00 13.99 107 LEU B CA 1
ATOM 3483 C C . LEU B 1 107 ? 64.304 50.591 8.687 1.00 13.72 107 LEU B C 1
ATOM 3484 O O . LEU B 1 107 ? 63.996 50.497 9.888 1.00 15.84 107 LEU B O 1
ATOM 3489 N N . TYR B 1 108 ? 64.043 49.646 7.782 1.00 11.15 108 TYR B N 1
ATOM 3490 C CA . TYR B 1 108 ? 63.406 48.385 8.151 1.00 11.85 108 TYR B CA 1
ATOM 3491 C C . TYR B 1 108 ? 64.370 47.456 8.893 1.00 11.94 108 TYR B C 1
ATOM 3492 O O . TYR B 1 108 ? 63.970 46.727 9.809 1.00 13.56 108 TYR B O 1
ATOM 3501 N N . ALA B 1 109 ? 65.634 47.511 8.508 1.00 12.38 109 ALA B N 1
ATOM 3502 C CA . ALA B 1 109 ? 66.671 46.711 9.152 1.00 14.26 109 ALA B CA 1
ATOM 3503 C C . ALA B 1 109 ? 66.831 47.046 10.639 1.00 15.40 109 ALA B C 1
ATOM 3504 O O . ALA B 1 109 ? 67.163 46.153 11.434 1.00 17.16 109 ALA B O 1
ATOM 3506 N N . GLU B 1 110 ? 66.528 48.287 11.026 1.00 16.71 110 GLU B N 1
ATOM 3507 C CA . GLU B 1 110 ? 66.537 48.681 12.439 1.00 18.54 110 GLU B CA 1
ATOM 3508 C C . GLU B 1 110 ? 65.495 47.935 13.263 1.00 18.13 110 GLU B C 1
ATOM 3509 O O . GLU B 1 110 ? 65.611 47.851 14.479 1.00 19.69 110 GLU B O 1
ATOM 3515 N N . HIS B 1 111 ? 64.474 47.406 12.599 1.00 16.46 111 HIS B N 1
ATOM 3516 C CA . HIS B 1 111 ? 63.384 46.696 13.236 1.00 15.58 111 HIS B CA 1
ATOM 3517 C C . HIS B 1 111 ? 63.445 45.191 12.976 1.00 14.58 111 HIS B C 1
ATOM 3518 O O . HIS B 1 111 ? 62.473 44.476 13.203 1.00 16.29 111 HIS B O 1
ATOM 3525 N N . GLY B 1 112 ? 64.602 44.715 12.526 1.00 14.38 112 GLY B N 1
ATOM 3526 C CA . GLY B 1 112 ? 64.852 43.285 12.392 1.00 14.24 112 GLY B CA 1
ATOM 3527 C C . GLY B 1 112 ? 64.197 42.669 11.185 1.00 13.96 112 GLY B C 1
ATOM 3528 O O . GLY B 1 112 ? 63.904 41.476 11.175 1.00 15.52 112 GLY B O 1
ATOM 3529 N N . LEU B 1 113 ? 64.008 43.494 10.156 1.00 13.06 113 LEU B N 1
ATOM 3530 C CA . LEU B 1 113 ? 63.352 43.089 8.922 1.00 11.90 113 LEU B CA 1
ATOM 3531 C C . LEU B 1 113 ? 64.265 43.326 7.731 1.00 11.23 113 LEU B C 1
ATOM 3532 O O . LEU B 1 113 ? 64.832 44.411 7.572 1.00 13.67 113 LEU B O 1
ATOM 3537 N N . GLU B 1 114 ? 64.373 42.330 6.868 1.00 10.64 114 GLU B N 1
ATOM 3538 C CA . GLU B 1 114 ? 65.078 42.456 5.604 1.00 11.07 114 GLU B CA 1
ATOM 3539 C C . GLU B 1 114 ? 64.045 42.817 4.537 1.00 10.69 114 GLU B C 1
ATOM 3540 O O . GLU B 1 114 ? 63.252 41.969 4.116 1.00 11.18 114 GLU B O 1
ATOM 3546 N N . LEU B 1 115 ? 64.043 44.084 4.126 1.00 10.22 115 LEU B N 1
ATOM 3547 C CA . LEU B 1 115 ? 63.113 44.579 3.115 1.00 9.90 115 LEU B CA 1
ATOM 3548 C C . LEU B 1 115 ? 63.533 44.082 1.748 1.00 11.16 115 LEU B C 1
ATOM 3549 O O . LEU B 1 115 ? 64.625 44.370 1.268 1.00 14.81 115 LEU B O 1
ATOM 3554 N N . LEU B 1 116 ? 62.668 43.282 1.136 1.00 10.04 116 LEU B N 1
ATOM 3555 C CA . LEU B 1 116 ? 62.985 42.646 -0.137 1.00 9.81 116 LEU B CA 1
ATOM 3556 C C . LEU B 1 116 ? 62.395 43.401 -1.327 1.00 9.85 116 LEU B C 1
ATOM 3557 O O . LEU B 1 116 ? 63.027 43.495 -2.384 1.00 11.88 116 LEU B O 1
ATOM 3562 N N . LYS B 1 117 ? 61.165 43.891 -1.190 1.00 9.12 117 LYS B N 1
ATOM 3563 C CA . LYS B 1 117 ? 60.536 44.676 -2.252 1.00 9.65 117 LYS B CA 1
ATOM 3564 C C . LYS B 1 117 ? 59.477 45.572 -1.720 1.00 8.95 117 LYS B C 1
ATOM 3565 O O . LYS B 1 117 ? 58.771 45.213 -0.798 1.00 9.80 117 LYS B O 1
ATOM 3571 N N . MET B 1 118 ? 59.385 46.763 -2.282 1.00 9.17 118 MET B N 1
ATOM 3572 C CA A MET B 1 118 ? 58.206 47.613 -2.118 0.50 7.68 118 MET B CA 1
ATOM 3573 C CA B MET B 1 118 ? 58.199 47.607 -2.124 0.50 7.68 118 MET B CA 1
ATOM 3574 C C . MET B 1 118 ? 57.559 47.706 -3.485 1.00 7.11 118 MET B C 1
ATOM 3575 O O . MET B 1 118 ? 58.250 47.756 -4.496 1.00 8.56 118 MET B O 1
ATOM 3584 N N . TYR B 1 119 ? 56.238 47.690 -3.535 1.00 7.12 119 TYR B N 1
ATOM 3585 C CA . TYR B 1 119 ? 55.554 47.741 -4.797 1.00 7.86 119 TYR B CA 1
ATOM 3586 C C . TYR B 1 119 ? 54.170 48.379 -4.673 1.00 7.29 119 TYR B C 1
ATOM 3587 O O . TYR B 1 119 ? 53.563 48.388 -3.604 1.00 8.13 119 TYR B O 1
ATOM 3596 N N . PRO B 1 120 ? 53.707 49.021 -5.734 1.00 8.59 120 PRO B N 1
ATOM 3597 C CA . PRO B 1 120 ? 52.382 49.604 -5.722 1.00 8.14 120 PRO B CA 1
ATOM 3598 C C . PRO B 1 120 ? 51.309 48.553 -5.996 1.00 6.78 120 PRO B C 1
ATOM 3599 O O . PRO B 1 120 ? 51.571 47.553 -6.696 1.00 9.35 120 PRO B O 1
ATOM 3603 N N . GLU B 1 121 ? 50.106 48.794 -5.505 1.00 7.99 121 GLU B N 1
ATOM 3604 C CA . GLU B 1 121 ? 48.955 47.923 -5.787 1.00 7.99 121 GLU B CA 1
ATOM 3605 C C . GLU B 1 121 ? 47.913 48.599 -6.655 1.00 9.32 121 GLU B C 1
ATOM 3606 O O . GLU B 1 121 ? 47.303 47.958 -7.507 1.00 11.53 121 GLU B O 1
ATOM 3612 N N . GLY B 1 122 ? 47.682 49.879 -6.418 1.00 8.19 122 GLY B N 1
ATOM 3613 C CA . GLY B 1 122 ? 46.676 50.631 -7.157 1.00 8.63 122 GLY B CA 1
ATOM 3614 C C . GLY B 1 122 ? 46.404 51.975 -6.538 1.00 7.94 122 GLY B C 1
ATOM 3615 O O . GLY B 1 122 ? 46.706 52.194 -5.361 1.00 8.70 122 GLY B O 1
ATOM 3616 N N . GLU B 1 123 ? 45.830 52.867 -7.347 1.00 9.88 123 GLU B N 1
ATOM 3617 C CA . GLU B 1 123 ? 45.444 54.206 -6.928 1.00 10.46 123 GLU B CA 1
ATOM 3618 C C . GLU B 1 123 ? 44.437 54.085 -5.801 1.00 8.73 123 GLU B C 1
ATOM 3619 O O . GLU B 1 123 ? 43.540 53.247 -5.846 1.00 9.56 123 GLU B O 1
ATOM 3625 N N . MET B 1 124 ? 44.591 54.924 -4.780 1.00 7.75 124 MET B N 1
ATOM 3626 C CA . MET B 1 124 ? 43.670 55.019 -3.667 1.00 9.99 124 MET B CA 1
ATOM 3627 C C . MET B 1 124 ? 42.384 55.723 -4.131 1.00 9.35 124 MET B C 1
ATOM 3628 O O . MET B 1 124 ? 42.454 56.779 -4.768 1.00 11.33 124 MET B O 1
ATOM 3633 N N . VAL B 1 125 ? 41.237 55.092 -3.874 1.00 7.97 125 VAL B N 1
ATOM 3634 C CA . VAL B 1 125 ? 39.893 55.617 -4.196 1.00 8.09 125 VAL B CA 1
ATOM 3635 C C . VAL B 1 125 ? 39.077 55.656 -2.905 1.00 6.98 125 VAL B C 1
ATOM 3636 O O . VAL B 1 125 ? 39.100 54.705 -2.113 1.00 8.55 125 VAL B O 1
ATOM 3640 N N . VAL B 1 126 ? 38.358 56.747 -2.711 1.00 7.32 126 VAL B N 1
ATOM 3641 C CA . VAL B 1 126 ? 37.477 56.912 -1.564 1.00 8.57 126 VAL B CA 1
ATOM 3642 C C . VAL B 1 126 ? 36.124 56.303 -1.913 1.00 8.80 126 VAL B C 1
ATOM 3643 O O . VAL B 1 126 ? 35.619 56.490 -3.024 1.00 9.50 126 VAL B O 1
ATOM 3647 N N . THR B 1 127 ? 35.552 55.552 -0.981 1.00 9.27 127 THR B N 1
ATOM 3648 C CA . THR B 1 127 ? 34.164 55.147 -1.117 1.00 10.27 127 THR B CA 1
ATOM 3649 C C . THR B 1 127 ? 33.409 55.657 0.084 1.00 11.59 127 THR B C 1
ATOM 3650 O O . THR B 1 127 ? 33.934 55.694 1.196 1.00 12.12 127 THR B O 1
ATOM 3654 N N . ALA B 1 128 ? 32.167 56.048 -0.139 1.00 11.26 128 ALA B N 1
ATOM 3655 C CA . ALA B 1 128 ? 31.365 56.626 0.925 1.00 12.41 128 ALA B CA 1
ATOM 3656 C C . ALA B 1 128 ? 29.896 56.522 0.583 1.00 13.23 128 ALA B C 1
ATOM 3657 O O . ALA B 1 128 ? 29.534 56.022 -0.481 1.00 11.36 128 ALA B O 1
ATOM 3659 N N . ASP B 1 129 ? 29.060 57.010 1.489 1.00 14.66 129 ASP B N 1
ATOM 3660 C CA . ASP B 1 129 ? 27.608 57.007 1.319 1.00 16.43 129 ASP B CA 1
ATOM 3661 C C . ASP B 1 129 ? 27.091 58.141 0.434 1.00 17.68 129 ASP B C 1
ATOM 3662 O O . ASP B 1 129 ? 25.896 58.188 0.139 1.00 20.19 129 ASP B O 1
ATOM 3667 N N . GLU B 1 130 ? 27.978 59.048 0.032 1.00 17.52 130 GLU B N 1
ATOM 3668 C CA . GLU B 1 130 ? 27.692 60.049 -0.996 1.00 18.75 130 GLU B CA 1
ATOM 3669 C C . GLU B 1 130 ? 28.986 60.394 -1.738 1.00 17.64 130 GLU B C 1
ATOM 3670 O O . GLU B 1 130 ? 30.067 60.027 -1.263 1.00 15.71 130 GLU B O 1
ATOM 3676 N N . PRO B 1 131 ? 28.885 61.053 -2.909 1.00 16.61 131 PRO B N 1
ATOM 3677 C CA . PRO B 1 131 ? 30.084 61.542 -3.578 1.00 17.46 131 PRO B CA 1
ATOM 3678 C C . PRO B 1 131 ? 30.770 62.606 -2.743 1.00 17.31 131 PRO B C 1
ATOM 3679 O O . PRO B 1 131 ? 30.092 63.413 -2.096 1.00 17.56 131 PRO B O 1
ATOM 3683 N N . ILE B 1 132 ? 32.103 62.604 -2.758 1.00 16.63 132 ILE B N 1
ATOM 3684 C CA . ILE B 1 132 ? 32.896 63.548 -1.969 1.00 17.43 132 ILE B CA 1
ATOM 3685 C C . ILE B 1 132 ? 33.637 64.452 -2.917 1.00 18.88 132 ILE B C 1
ATOM 3686 O O . ILE B 1 132 ? 34.643 64.063 -3.482 1.00 23.45 132 ILE B O 1
ATOM 3691 N N . THR B 1 133 ? 33.161 65.663 -3.119 1.00 16.94 133 THR B N 1
ATOM 3692 C CA . THR B 1 133 ? 33.797 66.538 -4.115 1.00 18.98 133 THR B CA 1
ATOM 3693 C C . THR B 1 133 ? 34.627 67.638 -3.483 1.00 18.36 133 THR B C 1
ATOM 3694 O O . THR B 1 133 ? 35.321 68.375 -4.176 1.00 17.72 133 THR B O 1
ATOM 3698 N N . SER B 1 134 ? 34.550 67.764 -2.160 1.00 17.45 134 SER B N 1
ATOM 3699 C CA . SER B 1 134 ? 35.259 68.815 -1.459 1.00 17.84 134 SER B CA 1
ATOM 3700 C C . SER B 1 134 ? 35.504 68.455 -0.014 1.00 16.40 134 SER B C 1
ATOM 3701 O O . SER B 1 134 ? 34.822 67.590 0.546 1.00 14.01 134 SER B O 1
ATOM 3704 N N . PRO B 1 135 ? 36.446 69.149 0.633 1.00 16.52 135 PRO B N 1
ATOM 3705 C CA . PRO B 1 135 ? 36.601 68.907 2.062 1.00 17.87 135 PRO B CA 1
ATOM 3706 C C . PRO B 1 135 ? 35.305 69.086 2.856 1.00 17.46 135 PRO B C 1
ATOM 3707 O O . PRO B 1 135 ? 35.051 68.382 3.839 1.00 19.39 135 PRO B O 1
ATOM 3711 N N . GLU B 1 136 ? 34.465 70.010 2.424 1.00 17.32 136 GLU B N 1
ATOM 3712 C CA . GLU B 1 136 ? 33.202 70.235 3.113 1.00 17.47 136 GLU B CA 1
ATOM 3713 C C . GLU B 1 136 ? 32.303 68.975 3.078 1.00 16.59 136 GLU B C 1
ATOM 3714 O O . GLU B 1 136 ? 31.571 68.691 4.033 1.00 17.44 136 GLU B O 1
ATOM 3720 N N . ASP B 1 137 ? 32.396 68.187 2.009 1.00 14.94 137 ASP B N 1
ATOM 3721 C CA . ASP B 1 137 ? 31.624 66.943 1.916 1.00 13.52 137 ASP B CA 1
ATOM 3722 C C . ASP B 1 137 ? 32.067 65.865 2.919 1.00 13.15 137 ASP B C 1
ATOM 3723 O O . ASP B 1 137 ? 31.294 64.959 3.221 1.00 14.60 137 ASP B O 1
ATOM 3728 N N . PHE B 1 138 ? 33.310 65.940 3.388 1.00 12.39 138 PHE B N 1
ATOM 3729 C CA . PHE B 1 138 ? 33.811 65.040 4.429 1.00 12.88 138 PHE B CA 1
ATOM 3730 C C . PHE B 1 138 ? 33.324 65.383 5.831 1.00 13.65 138 PHE B C 1
ATOM 3731 O O . PHE B 1 138 ? 33.467 64.578 6.744 1.00 13.46 138 PHE B O 1
ATOM 3739 N N . ASP B 1 139 ? 32.748 66.566 6.022 1.00 16.34 139 ASP B N 1
ATOM 3740 C CA . ASP B 1 139 ? 32.374 66.995 7.360 1.00 16.63 139 ASP B CA 1
ATOM 3741 C C . ASP B 1 139 ? 31.504 65.946 8.037 1.00 16.59 139 ASP B C 1
ATOM 3742 O O . ASP B 1 139 ? 30.515 65.487 7.452 1.00 15.88 139 ASP B O 1
ATOM 3747 N N . ASN B 1 140 ? 31.905 65.553 9.248 1.00 17.83 140 ASN B N 1
ATOM 3748 C CA . ASN B 1 140 ? 31.231 64.526 10.061 1.00 18.94 140 ASN B CA 1
ATOM 3749 C C . ASN B 1 140 ? 31.149 63.132 9.439 1.00 17.54 140 ASN B C 1
ATOM 3750 O O . ASN B 1 140 ? 30.388 62.274 9.919 1.00 20.81 140 ASN B O 1
ATOM 3755 N N . LYS B 1 141 ? 31.927 62.897 8.385 1.00 16.07 141 LYS B N 1
ATOM 3756 C CA . LYS B 1 141 ? 32.021 61.573 7.790 1.00 16.34 141 LYS B CA 1
ATOM 3757 C C . LYS B 1 141 ? 33.078 60.772 8.530 1.00 15.20 141 LYS B C 1
ATOM 3758 O O . LYS B 1 141 ? 34.244 61.173 8.554 1.00 15.50 141 LYS B O 1
ATOM 3764 N N . LYS B 1 142 ? 32.673 59.635 9.090 1.00 12.33 142 LYS B N 1
ATOM 3765 C CA A LYS B 1 142 ? 33.604 58.730 9.757 0.50 12.95 142 LYS B CA 1
ATOM 3766 C CA B LYS B 1 142 ? 33.587 58.736 9.758 0.50 13.39 142 LYS B CA 1
ATOM 3767 C C . LYS B 1 142 ? 34.236 57.862 8.692 1.00 11.74 142 LYS B C 1
ATOM 3768 O O . LYS B 1 142 ? 33.629 56.906 8.215 1.00 13.64 142 LYS B O 1
ATOM 3779 N N . ILE B 1 143 ? 35.469 58.193 8.322 1.00 11.05 143 ILE B N 1
ATOM 3780 C CA . ILE B 1 143 ? 36.160 57.476 7.259 1.00 10.44 143 ILE B CA 1
ATOM 3781 C C . ILE B 1 143 ? 37.186 56.541 7.862 1.00 9.86 143 ILE B C 1
ATOM 3782 O O . ILE B 1 143 ? 38.053 56.961 8.621 1.00 10.29 143 ILE B O 1
ATOM 3787 N N . ARG B 1 144 ? 37.055 55.260 7.559 1.00 9.55 144 ARG B N 1
ATOM 3788 C CA . ARG B 1 144 ? 37.990 54.275 8.062 1.00 10.27 144 ARG B CA 1
ATOM 3789 C C . ARG B 1 144 ? 39.344 54.417 7.380 1.00 11.95 144 ARG B C 1
ATOM 3790 O O . ARG B 1 144 ? 39.433 54.580 6.165 1.00 12.59 144 ARG B O 1
ATOM 3798 N N . THR B 1 145 ? 40.394 54.307 8.188 1.00 13.11 145 THR B N 1
ATOM 3799 C CA . THR B 1 145 ? 41.754 54.289 7.701 1.00 13.15 145 THR B CA 1
ATOM 3800 C C . THR B 1 145 ? 42.453 53.072 8.255 1.00 12.58 145 THR B C 1
ATOM 3801 O O . THR B 1 145 ? 42.000 52.463 9.233 1.00 12.54 145 THR B O 1
ATOM 3805 N N . MET B 1 146 ? 43.551 52.706 7.612 1.00 11.09 146 MET B N 1
ATOM 3806 C CA . MET B 1 146 ? 44.517 51.796 8.218 1.00 11.30 146 MET B CA 1
ATOM 3807 C C . MET B 1 146 ? 45.095 52.457 9.474 1.00 12.37 146 MET B C 1
ATOM 3808 O O . MET B 1 146 ? 44.894 53.640 9.757 1.00 12.88 146 MET B O 1
ATOM 3813 N N . THR B 1 147 ? 45.822 51.683 10.240 1.00 12.61 147 THR B N 1
ATOM 3814 C CA . THR B 1 147 ? 46.115 52.092 11.585 1.00 14.42 147 THR B CA 1
ATOM 3815 C C . THR B 1 147 ? 47.541 52.611 11.692 1.00 16.41 147 THR B C 1
ATOM 3816 O O . THR B 1 147 ? 48.403 51.896 12.215 1.00 21.82 147 THR B O 1
ATOM 3820 N N . ASN B 1 148 ? 47.801 53.797 11.119 1.00 14.88 148 ASN B N 1
ATOM 3821 C CA A ASN B 1 148 ? 49.010 54.595 11.412 0.50 14.55 148 ASN B CA 1
ATOM 3822 C CA B ASN B 1 148 ? 49.006 54.585 11.428 0.50 15.06 148 ASN B CA 1
ATOM 3823 C C . ASN B 1 148 ? 48.630 56.044 11.705 1.00 14.60 148 ASN B C 1
ATOM 3824 O O . ASN B 1 148 ? 47.635 56.552 11.172 1.00 14.88 148 ASN B O 1
ATOM 3833 N N . PRO B 1 149 ? 49.418 56.726 12.555 1.00 14.72 149 PRO B N 1
ATOM 3834 C CA . PRO B 1 149 ? 49.040 58.075 12.982 1.00 14.32 149 PRO B CA 1
ATOM 3835 C C . PRO B 1 149 ? 48.861 59.103 11.859 1.00 13.84 149 PRO B C 1
ATOM 3836 O O . PRO B 1 149 ? 47.919 59.908 11.910 1.00 13.98 149 PRO B O 1
ATOM 3840 N N . LEU B 1 150 ? 49.757 59.103 10.876 1.00 12.61 150 LEU B N 1
ATOM 3841 C CA . LEU B 1 150 ? 49.728 60.155 9.856 1.00 12.34 150 LEU B CA 1
ATOM 3842 C C . LEU B 1 150 ? 48.491 60.065 8.968 1.00 12.51 150 LEU B C 1
ATOM 3843 O O . LEU B 1 150 ? 47.938 61.078 8.569 1.00 13.32 150 LEU B O 1
ATOM 3848 N N . LEU B 1 151 ? 48.049 58.854 8.659 1.00 11.75 151 LEU B N 1
ATOM 3849 C CA . LEU B 1 151 ? 46.885 58.695 7.823 1.00 13.50 151 LEU B CA 1
ATOM 3850 C C . LEU B 1 151 ? 45.647 59.290 8.516 1.00 12.84 151 LEU B C 1
ATOM 3851 O O . LEU B 1 151 ? 44.766 59.869 7.871 1.00 11.20 151 LEU B O 1
ATOM 3856 N N . ALA B 1 152 ? 45.581 59.183 9.842 1.00 13.61 152 ALA B N 1
ATOM 3857 C CA . ALA B 1 152 ? 44.484 59.796 10.568 1.00 13.78 152 ALA B CA 1
ATOM 3858 C C . ALA B 1 152 ? 44.576 61.312 10.410 1.00 14.01 152 ALA B C 1
ATOM 3859 O O . ALA B 1 152 ? 43.567 61.990 10.194 1.00 14.74 152 ALA B O 1
ATOM 3861 N N . GLU B 1 153 ? 45.790 61.843 10.497 1.00 12.43 153 GLU B N 1
ATOM 3862 C CA . GLU B 1 153 ? 45.979 63.291 10.322 1.00 13.00 153 GLU B CA 1
ATOM 3863 C C . GLU B 1 153 ? 45.629 63.753 8.912 1.00 11.88 153 GLU B C 1
ATOM 3864 O O . GLU B 1 153 ? 45.139 64.863 8.722 1.00 12.13 153 GLU B O 1
ATOM 3870 N N . THR B 1 154 ? 45.859 62.900 7.920 1.00 10.42 154 THR B N 1
ATOM 3871 C CA . THR B 1 154 ? 45.482 63.241 6.543 1.00 11.24 154 THR B CA 1
ATOM 3872 C C . THR B 1 154 ? 43.991 63.451 6.403 1.00 10.18 154 THR B C 1
ATOM 3873 O O . THR B 1 154 ? 43.552 64.437 5.818 1.00 10.75 154 THR B O 1
ATOM 3877 N N . TYR B 1 155 ? 43.220 62.503 6.909 1.00 9.99 155 TYR B N 1
ATOM 3878 C CA . TYR B 1 155 ? 41.778 62.586 6.809 1.00 11.71 155 TYR B CA 1
ATOM 3879 C C . TYR B 1 155 ? 41.206 63.695 7.687 1.00 12.14 155 TYR B C 1
ATOM 3880 O O . TYR B 1 155 ? 40.219 64.334 7.311 1.00 12.10 155 TYR B O 1
ATOM 3889 N N . LYS B 1 156 ? 41.835 63.966 8.825 1.00 11.54 156 LYS B N 1
ATOM 3890 C CA . LYS B 1 156 ? 41.489 65.168 9.573 1.00 14.26 156 LYS B CA 1
ATOM 3891 C C . LYS B 1 156 ? 41.709 66.427 8.735 1.00 12.26 156 LYS B C 1
ATOM 3892 O O . LYS B 1 156 ? 40.850 67.329 8.728 1.00 14.83 156 LYS B O 1
ATOM 3898 N N . ALA B 1 157 ? 42.860 66.511 8.054 1.00 11.31 157 ALA B N 1
ATOM 3899 C CA . ALA B 1 157 ? 43.181 67.654 7.200 1.00 13.42 157 ALA B CA 1
ATOM 3900 C C . ALA B 1 157 ? 42.149 67.821 6.089 1.00 13.43 157 ALA B C 1
ATOM 3901 O O . ALA B 1 157 ? 41.771 68.934 5.738 1.00 13.99 157 ALA B O 1
ATOM 3903 N N . PHE B 1 158 ? 41.670 66.697 5.569 1.00 12.83 158 PHE B N 1
ATOM 3904 C CA . PHE B 1 158 ? 40.649 66.674 4.516 1.00 13.24 158 PHE B CA 1
ATOM 3905 C C . PHE B 1 158 ? 39.241 67.033 4.994 1.00 13.26 158 PHE B C 1
ATOM 3906 O O . PHE B 1 158 ? 38.345 67.250 4.169 1.00 15.01 158 PHE B O 1
ATOM 3914 N N . GLY B 1 159 ? 39.042 67.063 6.313 1.00 13.40 159 GLY B N 1
ATOM 3915 C CA . GLY B 1 159 ? 37.790 67.467 6.938 1.00 14.26 159 GLY B CA 1
ATOM 3916 C C . GLY B 1 159 ? 36.959 66.340 7.510 1.00 14.00 159 GLY B C 1
ATOM 3917 O O . GLY B 1 159 ? 35.853 66.566 8.033 1.00 15.58 159 GLY B O 1
ATOM 3918 N N . ALA B 1 160 ? 37.488 65.122 7.418 1.00 13.16 160 ALA B N 1
ATOM 3919 C CA . ALA B 1 160 ? 36.789 63.946 7.873 1.00 13.32 160 ALA B CA 1
ATOM 3920 C C . ALA B 1 160 ? 37.078 63.668 9.345 1.00 14.19 160 ALA B C 1
ATOM 3921 O O . ALA B 1 160 ? 37.916 64.332 9.975 1.00 13.11 160 ALA B O 1
ATOM 3923 N N . THR B 1 161 ? 36.359 62.679 9.871 1.00 15.25 161 THR B N 1
ATOM 3924 C CA . THR B 1 161 ? 36.558 62.153 11.206 1.00 15.27 161 THR B CA 1
ATOM 3925 C C . THR B 1 161 ? 37.202 60.779 11.042 1.00 15.49 161 THR B C 1
ATOM 3926 O O . THR B 1 161 ? 36.519 59.787 10.879 1.00 13.27 161 THR B O 1
ATOM 3930 N N . PRO B 1 162 ? 38.532 60.729 11.071 1.00 14.78 162 PRO B N 1
ATOM 3931 C CA . PRO B 1 162 ? 39.211 59.467 10.815 1.00 16.36 162 PRO B CA 1
ATOM 3932 C C . PRO B 1 162 ? 38.931 58.418 11.881 1.00 15.49 162 PRO B C 1
ATOM 3933 O O . PRO B 1 162 ? 38.883 58.723 13.080 1.00 14.10 162 PRO B O 1
ATOM 3937 N N . THR B 1 163 ? 38.751 57.183 11.426 1.00 16.22 163 THR B N 1
ATOM 3938 C CA . THR B 1 163 ? 38.332 56.091 12.290 1.00 17.86 163 THR B CA 1
ATOM 3939 C C . THR B 1 163 ? 39.246 54.916 11.951 1.00 18.14 163 THR B C 1
ATOM 3940 O O . THR B 1 163 ? 38.956 54.137 11.046 1.00 17.42 163 THR B O 1
ATOM 3944 N N . PRO B 1 164 ? 40.398 54.829 12.619 1.00 18.87 164 PRO B N 1
ATOM 3945 C CA . PRO B 1 164 ? 41.268 53.707 12.315 1.00 18.76 164 PRO B CA 1
ATOM 3946 C C . PRO B 1 164 ? 40.647 52.399 12.772 1.00 19.43 164 PRO B C 1
ATOM 3947 O O . PRO B 1 164 ? 40.135 52.302 13.891 1.00 20.40 164 PRO B O 1
ATOM 3951 N N . LEU B 1 165 ? 40.656 51.409 11.888 1.00 17.83 165 LEU B N 1
ATOM 3952 C CA . LEU B 1 165 ? 40.170 50.082 12.200 1.00 18.36 165 LEU B CA 1
ATOM 3953 C C . LEU B 1 165 ? 41.000 49.057 11.466 1.00 18.70 165 LEU B C 1
ATOM 3954 O O . LEU B 1 165 ? 41.465 49.321 10.358 1.00 17.90 165 LEU B O 1
ATOM 3959 N N . PRO B 1 166 ? 41.184 47.877 12.064 1.00 20.51 166 PRO B N 1
ATOM 3960 C CA . PRO B 1 166 ? 41.761 46.779 11.289 1.00 20.33 166 PRO B CA 1
ATOM 3961 C C . PRO B 1 166 ? 40.826 46.363 10.156 1.00 19.83 166 PRO B C 1
ATOM 3962 O O . PRO B 1 166 ? 39.609 46.577 10.224 1.00 20.17 166 PRO B O 1
ATOM 3966 N N . TRP B 1 167 ? 41.371 45.720 9.133 1.00 18.46 167 TRP B N 1
ATOM 3967 C CA . TRP B 1 167 ? 40.555 45.377 7.974 1.00 18.70 167 TRP B CA 1
ATOM 3968 C C . TRP B 1 167 ? 39.281 44.575 8.292 1.00 18.46 167 TRP B C 1
ATOM 3969 O O . TRP B 1 167 ? 38.213 44.798 7.721 1.00 17.69 167 TRP B O 1
ATOM 3980 N N . GLY B 1 168 ? 39.389 43.612 9.189 1.00 21.64 168 GLY B N 1
ATOM 3981 C CA . GLY B 1 168 ? 38.259 42.716 9.441 1.00 21.08 168 GLY B CA 1
ATOM 3982 C C . GLY B 1 168 ? 36.974 43.382 9.915 1.00 21.80 168 GLY B C 1
ATOM 3983 O O . GLY B 1 168 ? 35.893 42.795 9.805 1.00 22.61 168 GLY B O 1
ATOM 3984 N N . GLU B 1 169 ? 37.067 44.613 10.408 1.00 21.99 169 GLU B N 1
ATOM 3985 C CA . GLU B 1 169 ? 35.886 45.329 10.906 1.00 22.70 169 GLU B CA 1
ATOM 3986 C C . GLU B 1 169 ? 35.188 46.236 9.865 1.00 21.98 169 GLU B C 1
ATOM 3987 O O . GLU B 1 169 ? 34.148 46.827 10.157 1.00 23.32 169 GLU B O 1
ATOM 3993 N N . VAL B 1 170 ? 35.714 46.309 8.641 1.00 19.29 170 VAL B N 1
ATOM 3994 C CA . VAL B 1 170 ? 35.287 47.348 7.720 1.00 17.43 170 VAL B CA 1
ATOM 3995 C C . VAL B 1 170 ? 33.969 47.062 7.009 1.00 15.36 170 VAL B C 1
ATOM 3996 O O . VAL B 1 170 ? 33.086 47.911 6.988 1.00 15.76 170 VAL B O 1
ATOM 4000 N N . TYR B 1 171 ? 33.803 45.875 6.446 1.00 16.52 171 TYR B N 1
ATOM 4001 C CA . TYR B 1 171 ? 32.602 45.585 5.678 1.00 17.60 171 TYR B CA 1
ATOM 4002 C C . TYR B 1 171 ? 31.343 45.747 6.545 1.00 19.04 171 TYR B C 1
ATOM 4003 O O . TYR B 1 171 ? 30.417 46.453 6.186 1.00 17.98 171 TYR B O 1
ATOM 4012 N N . GLY B 1 172 ? 31.342 45.084 7.691 1.00 20.20 172 GLY B N 1
ATOM 4013 C CA . GLY B 1 172 ? 30.235 45.187 8.644 1.00 19.54 172 GLY B CA 1
ATOM 4014 C C . GLY B 1 172 ? 29.999 46.605 9.132 1.00 19.75 172 GLY B C 1
ATOM 4015 O O . GLY B 1 172 ? 28.859 47.065 9.229 1.00 21.17 172 GLY B O 1
ATOM 4016 N N . GLY B 1 173 ? 31.090 47.312 9.404 1.00 18.86 173 GLY B N 1
ATOM 4017 C CA . GLY B 1 173 ? 31.036 48.726 9.824 1.00 17.60 173 GLY B CA 1
ATOM 4018 C C . GLY B 1 173 ? 30.352 49.658 8.841 1.00 16.32 173 GLY B C 1
ATOM 4019 O O . GLY B 1 173 ? 29.599 50.539 9.235 1.00 16.11 173 GLY B O 1
ATOM 4020 N N . LEU B 1 174 ? 30.632 49.473 7.553 1.00 15.46 174 LEU B N 1
ATOM 4021 C CA . LEU B 1 174 ? 29.980 50.214 6.515 1.00 16.64 174 LEU B CA 1
ATOM 4022 C C . LEU B 1 174 ? 28.492 49.842 6.457 1.00 18.88 174 LEU B C 1
ATOM 4023 O O . LEU B 1 174 ? 27.625 50.706 6.320 1.00 18.46 174 LEU B O 1
ATOM 4028 N N . GLN B 1 175 ? 28.218 48.553 6.613 1.00 20.90 175 GLN B N 1
ATOM 4029 C CA . GLN B 1 175 ? 26.851 48.018 6.525 1.00 22.65 175 GLN B CA 1
ATOM 4030 C C . GLN B 1 175 ? 25.951 48.628 7.606 1.00 23.14 175 GLN B C 1
ATOM 4031 O O . GLN B 1 175 ? 24.832 49.053 7.335 1.00 25.05 175 GLN B O 1
ATOM 4037 N N . THR B 1 176 ? 26.465 48.689 8.828 1.00 23.02 176 THR B N 1
ATOM 4038 C CA . THR B 1 176 ? 25.706 49.144 9.994 1.00 22.92 176 THR B CA 1
ATOM 4039 C C . THR B 1 176 ? 25.884 50.628 10.318 1.00 22.85 176 THR B C 1
ATOM 4040 O O . THR B 1 176 ? 25.310 51.126 11.284 1.00 24.78 176 THR B O 1
ATOM 4044 N N . GLY B 1 177 ? 26.694 51.337 9.534 1.00 21.33 177 GLY B N 1
ATOM 4045 C CA . GLY B 1 177 ? 26.880 52.778 9.737 1.00 20.56 177 GLY B CA 1
ATOM 4046 C C . GLY B 1 177 ? 27.847 53.205 10.834 1.00 19.88 177 GLY B C 1
ATOM 4047 O O . GLY B 1 177 ? 27.864 54.370 11.223 1.00 22.10 177 GLY B O 1
ATOM 4048 N N . ILE B 1 178 ? 28.650 52.280 11.347 1.00 19.05 178 ILE B N 1
ATOM 4049 C CA . ILE B 1 178 ? 29.721 52.619 12.295 1.00 18.22 178 ILE B CA 1
ATOM 4050 C C . ILE B 1 178 ? 30.751 53.511 11.604 1.00 16.22 178 ILE B C 1
ATOM 4051 O O . ILE B 1 178 ? 31.362 54.374 12.217 1.00 16.77 178 ILE B O 1
ATOM 4056 N N . ILE B 1 179 ? 30.929 53.276 10.313 1.00 14.21 179 ILE B N 1
ATOM 4057 C CA . ILE B 1 179 ? 31.769 54.124 9.463 1.00 12.64 179 ILE B CA 1
ATOM 4058 C C . ILE B 1 179 ? 30.946 54.474 8.233 1.00 10.81 179 ILE B C 1
ATOM 4059 O O . ILE B 1 179 ? 30.032 53.753 7.858 1.00 12.15 179 ILE B O 1
ATOM 4064 N N . ASP B 1 180 ? 31.261 55.621 7.651 1.00 10.84 180 ASP B N 1
ATOM 4065 C CA . ASP B 1 180 ? 30.562 56.176 6.505 1.00 10.90 180 ASP B CA 1
ATOM 4066 C C . ASP B 1 180 ? 31.319 55.964 5.208 1.00 10.25 180 ASP B C 1
ATOM 4067 O O . ASP B 1 180 ? 30.794 56.217 4.135 1.00 11.55 180 ASP B O 1
ATOM 4072 N N . GLY B 1 181 ? 32.576 55.535 5.304 1.00 8.95 181 GLY B N 1
ATOM 4073 C CA . GLY B 1 181 ? 33.385 55.361 4.108 1.00 8.46 181 GLY B CA 1
ATOM 4074 C C . GLY B 1 181 ? 34.744 54.836 4.437 1.00 7.67 181 GLY B C 1
ATOM 4075 O O . GLY B 1 181 ? 35.065 54.584 5.594 1.00 9.78 181 GLY B O 1
ATOM 4076 N N . GLN B 1 182 ? 35.541 54.666 3.390 1.00 8.13 182 GLN B N 1
ATOM 4077 C CA . GLN B 1 182 ? 36.859 54.082 3.527 1.00 8.13 182 GLN B CA 1
ATOM 4078 C C . GLN B 1 182 ? 37.643 54.446 2.289 1.00 7.38 182 GLN B C 1
ATOM 4079 O O . GLN B 1 182 ? 37.127 55.117 1.411 1.00 7.98 182 GLN B O 1
ATOM 4085 N N . GLU B 1 183 ? 38.901 54.025 2.228 1.00 7.65 183 GLU B N 1
ATOM 4086 C CA . GLU B 1 183 ? 39.702 54.300 1.039 1.00 8.48 183 GLU B CA 1
ATOM 4087 C C . GLU B 1 183 ? 40.524 53.065 0.732 1.00 6.39 183 GLU B C 1
ATOM 4088 O O . GLU B 1 183 ? 41.064 52.413 1.622 1.00 8.53 183 GLU B O 1
ATOM 4094 N N . ASN B 1 184 ? 40.566 52.723 -0.549 1.00 5.07 184 ASN B N 1
ATOM 4095 C CA . ASN B 1 184 ? 41.288 51.547 -0.987 1.00 6.11 184 ASN B CA 1
ATOM 4096 C C . ASN B 1 184 ? 41.429 51.556 -2.501 1.00 5.72 184 ASN B C 1
ATOM 4097 O O . ASN B 1 184 ? 40.725 52.296 -3.179 1.00 6.51 184 ASN B O 1
ATOM 4102 N N . PRO B 1 185 ? 42.328 50.719 -3.031 1.00 5.40 185 PRO B N 1
ATOM 4103 C CA . PRO B 1 185 ? 42.342 50.591 -4.479 1.00 6.73 185 PRO B CA 1
ATOM 4104 C C . PRO B 1 185 ? 41.132 49.844 -5.015 1.00 6.77 185 PRO B C 1
ATOM 4105 O O . PRO B 1 185 ? 40.551 49.004 -4.330 1.00 6.58 185 PRO B O 1
ATOM 4109 N N . ILE B 1 186 ? 40.796 50.118 -6.263 1.00 7.09 186 ILE B N 1
ATOM 4110 C CA . ILE B 1 186 ? 39.587 49.603 -6.882 1.00 7.28 186 ILE B CA 1
ATOM 4111 C C . ILE B 1 186 ? 39.578 48.060 -6.921 1.00 7.27 186 ILE B C 1
ATOM 4112 O O . ILE B 1 186 ? 38.539 47.446 -6.760 1.00 7.70 186 ILE B O 1
ATOM 4117 N N . PHE B 1 187 ? 40.721 47.424 -7.147 1.00 6.39 187 PHE B N 1
ATOM 4118 C CA . PHE B 1 187 ? 40.722 45.965 -7.259 1.00 7.51 187 PHE B CA 1
ATOM 4119 C C . PHE B 1 187 ? 40.199 45.336 -5.959 1.00 6.77 187 PHE B C 1
ATOM 4120 O O . PHE B 1 187 ? 39.532 44.283 -5.975 1.00 8.73 187 PHE B O 1
ATOM 4128 N N . TRP B 1 188 ? 40.513 45.984 -4.830 1.00 6.93 188 TRP B N 1
ATOM 4129 C CA . TRP B 1 188 ? 40.146 45.475 -3.483 1.00 6.59 188 TRP B CA 1
ATOM 4130 C C . TRP B 1 188 ? 38.689 45.812 -3.161 1.00 7.72 188 TRP B C 1
ATOM 4131 O O . TRP B 1 188 ? 37.960 45.008 -2.605 1.00 8.84 188 TRP B O 1
ATOM 4142 N N . ILE B 1 189 ? 38.278 46.999 -3.555 1.00 7.37 189 ILE B N 1
ATOM 4143 C CA . ILE B 1 189 ? 36.887 47.395 -3.462 1.00 7.77 189 ILE B CA 1
ATOM 4144 C C . ILE B 1 189 ? 36.049 46.381 -4.232 1.00 7.76 189 ILE B C 1
ATOM 4145 O O . ILE B 1 189 ? 34.991 45.947 -3.757 1.00 9.38 189 ILE B O 1
ATOM 4150 N N . GLU B 1 190 ? 36.509 45.983 -5.415 1.00 8.90 190 GLU B N 1
ATOM 4151 C CA . GLU B 1 190 ? 35.771 45.009 -6.222 1.00 9.89 190 GLU B CA 1
ATOM 4152 C C . GLU B 1 190 ? 35.826 43.643 -5.584 1.00 10.95 190 GLU B C 1
ATOM 4153 O O . GLU B 1 190 ? 34.784 43.025 -5.386 1.00 12.21 190 GLU B O 1
ATOM 4159 N N . SER B 1 191 ? 37.031 43.148 -5.303 1.00 11.23 191 SER B N 1
ATOM 4160 C CA . SER B 1 191 ? 37.149 41.749 -4.873 1.00 12.76 191 SER B CA 1
ATOM 4161 C C . SER B 1 191 ? 36.521 41.521 -3.501 1.00 13.20 191 SER B C 1
ATOM 4162 O O . SER B 1 191 ? 36.045 40.409 -3.220 1.00 15.94 191 SER B O 1
ATOM 4165 N N . GLY B 1 192 ? 36.492 42.549 -2.655 1.00 14.27 192 GLY B N 1
ATOM 4166 C CA . GLY B 1 192 ? 35.880 42.447 -1.318 1.00 14.38 192 GLY B CA 1
ATOM 4167 C C . GLY B 1 192 ? 34.396 42.793 -1.292 1.00 14.89 192 GLY B C 1
ATOM 4168 O O . GLY B 1 192 ? 33.768 42.745 -0.240 1.00 16.91 192 GLY B O 1
ATOM 4169 N N . GLY B 1 193 ? 33.854 43.177 -2.436 1.00 14.35 193 GLY B N 1
ATOM 4170 C CA . GLY B 1 193 ? 32.437 43.520 -2.557 1.00 14.17 193 GLY B CA 1
ATOM 4171 C C . GLY B 1 193 ? 32.020 44.773 -1.809 1.00 14.24 193 GLY B C 1
ATOM 4172 O O . GLY B 1 193 ? 30.841 44.966 -1.517 1.00 15.28 193 GLY B O 1
ATOM 4173 N N . LEU B 1 194 ? 32.972 45.652 -1.544 1.00 12.92 194 LEU B N 1
ATOM 4174 C CA . LEU B 1 194 ? 32.727 46.842 -0.740 1.00 14.06 194 LEU B CA 1
ATOM 4175 C C . LEU B 1 194 ? 31.755 47.813 -1.362 1.00 13.38 194 LEU B C 1
ATOM 4176 O O . LEU B 1 194 ? 31.086 48.544 -0.644 1.00 15.42 194 LEU B O 1
ATOM 4181 N N . TYR B 1 195 ? 31.686 47.829 -2.690 1.00 12.95 195 TYR B N 1
ATOM 4182 C CA . TYR B 1 195 ? 30.764 48.681 -3.430 1.00 13.49 195 TYR B CA 1
ATOM 4183 C C . TYR B 1 195 ? 29.306 48.328 -3.154 1.00 14.14 195 TYR B C 1
ATOM 4184 O O . TYR B 1 195 ? 28.412 49.110 -3.459 1.00 16.91 195 TYR B O 1
ATOM 4193 N N . GLU B 1 196 ? 29.072 47.135 -2.612 1.00 15.45 196 GLU B N 1
ATOM 4194 C CA . GLU B 1 196 ? 27.725 46.717 -2.219 1.00 17.10 196 GLU B CA 1
ATOM 4195 C C . GLU B 1 196 ? 27.245 47.502 -0.999 1.00 17.94 196 GLU B C 1
ATOM 4196 O O . GLU B 1 196 ? 26.042 47.694 -0.838 1.00 21.06 196 GLU B O 1
ATOM 4202 N N . VAL B 1 197 ? 28.174 47.955 -0.150 1.00 16.94 197 VAL B N 1
ATOM 4203 C CA . VAL B 1 197 ? 27.836 48.648 1.099 1.00 16.57 197 VAL B CA 1
ATOM 4204 C C . VAL B 1 197 ? 28.351 50.097 1.161 1.00 17.37 197 VAL B C 1
ATOM 4205 O O . VAL B 1 197 ? 28.064 50.818 2.123 1.00 19.19 197 VAL B O 1
ATOM 4209 N N . SER B 1 198 ? 29.060 50.517 0.121 1.00 16.40 198 SER B N 1
ATOM 4210 C CA . SER B 1 198 ? 29.727 51.823 0.064 1.00 14.88 198 SER B CA 1
ATOM 4211 C C . SER B 1 198 ? 29.839 52.199 -1.423 1.00 13.83 198 SER B C 1
ATOM 4212 O O . SER B 1 198 ? 30.885 52.080 -2.027 1.00 15.08 198 SER B O 1
ATOM 4215 N N . PRO B 1 199 ? 28.719 52.550 -2.036 1.00 13.10 199 PRO B N 1
ATOM 4216 C CA . PRO B 1 199 ? 28.591 52.597 -3.487 1.00 12.94 199 PRO B CA 1
ATOM 4217 C C . PRO B 1 199 ? 29.070 53.833 -4.246 1.00 12.26 199 PRO B C 1
ATOM 4218 O O . PRO B 1 199 ? 29.086 53.806 -5.480 1.00 12.92 199 PRO B O 1
ATOM 4222 N N . ASN B 1 200 ? 29.453 54.902 -3.549 1.00 10.00 200 ASN B N 1
ATOM 4223 C CA . ASN B 1 200 ? 29.855 56.127 -4.173 1.00 9.68 200 ASN B CA 1
ATOM 4224 C C . ASN B 1 200 ? 31.357 56.219 -4.160 1.00 8.57 200 ASN B C 1
ATOM 4225 O O . ASN B 1 200 ? 31.956 56.396 -3.109 1.00 9.44 200 ASN B O 1
ATOM 4230 N N . LEU B 1 201 ? 31.950 56.061 -5.338 1.00 8.65 201 LEU B N 1
ATOM 4231 C CA . LEU B 1 201 ? 33.399 56.063 -5.487 1.00 7.51 201 LEU B CA 1
ATOM 4232 C C . LEU B 1 201 ? 33.849 57.433 -5.943 1.00 8.89 201 LEU B C 1
ATOM 4233 O O . LEU B 1 201 ? 33.282 58.001 -6.884 1.00 9.91 201 LEU B O 1
ATOM 4238 N N . THR B 1 202 ? 34.855 57.978 -5.276 1.00 9.12 202 THR B N 1
ATOM 4239 C CA . THR B 1 202 ? 35.413 59.250 -5.672 1.00 8.46 202 THR B CA 1
ATOM 4240 C C . THR B 1 202 ? 36.914 59.101 -5.903 1.00 7.83 202 THR B C 1
ATOM 4241 O O . THR B 1 202 ? 37.649 58.650 -5.008 1.00 8.72 202 THR B O 1
ATOM 4245 N N . PHE B 1 203 ? 37.354 59.442 -7.114 1.00 9.52 203 PHE B N 1
ATOM 4246 C CA . PHE B 1 203 ? 38.761 59.469 -7.466 1.00 10.63 203 PHE B CA 1
ATOM 4247 C C . PHE B 1 203 ? 39.338 60.834 -7.120 1.00 10.86 203 PHE B C 1
ATOM 4248 O O . PHE B 1 203 ? 39.140 61.814 -7.852 1.00 11.56 203 PHE B O 1
ATOM 4256 N N . THR B 1 204 ? 40.043 60.885 -5.991 1.00 12.14 204 THR B N 1
ATOM 4257 C CA . THR B 1 204 ? 40.631 62.108 -5.448 1.00 13.15 204 THR B CA 1
ATOM 4258 C C . THR B 1 204 ? 42.059 62.332 -5.945 1.00 13.19 204 THR B C 1
ATOM 4259 O O . THR B 1 204 ? 42.574 63.442 -5.867 1.00 13.53 204 THR B O 1
ATOM 4263 N N . SER B 1 205 ? 42.687 61.277 -6.472 1.00 13.01 205 SER B N 1
ATOM 4264 C CA . SER B 1 205 ? 44.065 61.312 -6.947 1.00 14.05 205 SER B CA 1
ATOM 4265 C C . SER B 1 205 ? 45.089 61.672 -5.863 1.00 12.44 205 SER B C 1
ATOM 4266 O O . SER B 1 205 ? 46.180 62.181 -6.160 1.00 14.59 205 SER B O 1
ATOM 4269 N N . HIS B 1 206 ? 44.772 61.379 -4.605 1.00 11.64 206 HIS B N 1
ATOM 4270 C CA . HIS B 1 206 ? 45.658 61.806 -3.504 1.00 11.78 206 HIS B CA 1
ATOM 4271 C C . HIS B 1 206 ? 46.770 60.831 -3.164 1.00 11.77 20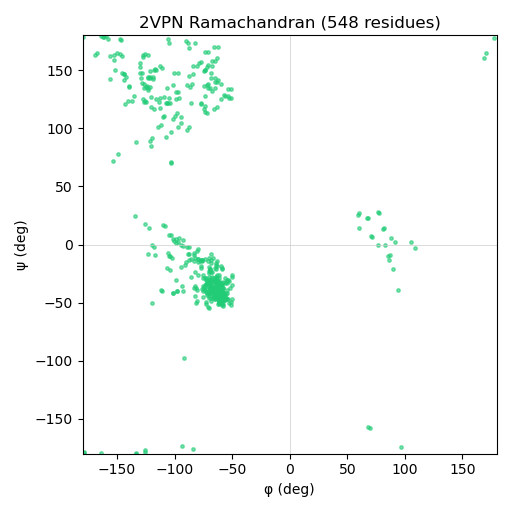6 HIS B C 1
ATOM 4272 O O . HIS B 1 206 ? 47.717 61.191 -2.456 1.00 12.26 206 HIS B O 1
ATOM 4279 N N . GLY B 1 207 ? 46.690 59.610 -3.673 1.00 10.69 207 GLY B N 1
ATOM 4280 C CA . GLY B 1 207 ? 47.698 58.652 -3.320 1.00 11.44 207 GLY B CA 1
ATOM 4281 C C . GLY B 1 207 ? 47.528 57.299 -3.946 1.00 10.52 207 GLY B C 1
ATOM 4282 O O . GLY B 1 207 ? 46.573 57.061 -4.657 1.00 11.11 207 GLY B O 1
ATOM 4283 N N . TRP B 1 208 ? 48.482 56.433 -3.644 1.00 10.79 208 TRP B N 1
ATOM 4284 C CA . TRP B 1 208 ? 48.498 55.062 -4.106 1.00 11.41 208 TRP B CA 1
ATOM 4285 C C . TRP B 1 208 ? 48.564 54.131 -2.926 1.00 11.26 208 TRP B C 1
ATOM 4286 O O . TRP B 1 208 ? 49.242 54.430 -1.936 1.00 13.28 208 TRP B O 1
ATOM 4297 N N . PHE B 1 209 ? 47.873 53.003 -3.030 1.00 7.34 209 PHE B N 1
ATOM 4298 C CA . PHE B 1 209 ? 48.087 51.943 -2.085 1.00 6.27 209 PHE B CA 1
ATOM 4299 C C . PHE B 1 209 ? 49.362 51.231 -2.447 1.00 7.10 209 PHE B C 1
ATOM 4300 O O . PHE B 1 209 ? 49.492 50.701 -3.555 1.00 8.04 209 PHE B O 1
ATOM 4308 N N . THR B 1 210 ? 50.299 51.226 -1.514 1.00 7.83 210 THR B N 1
ATOM 4309 C CA . THR B 1 210 ? 51.573 50.550 -1.716 1.00 7.97 210 THR B CA 1
ATOM 4310 C C . THR B 1 210 ? 51.791 49.524 -0.620 1.00 6.51 210 THR B C 1
ATOM 4311 O O . THR B 1 210 ? 51.149 49.562 0.429 1.00 7.89 210 THR B O 1
ATOM 4315 N N . THR B 1 211 ? 52.725 48.610 -0.863 1.00 6.33 211 THR B N 1
ATOM 4316 C CA . THR B 1 211 ? 52.998 47.561 0.095 1.00 7.36 211 THR B CA 1
ATOM 4317 C C . THR B 1 211 ? 54.458 47.151 0.077 1.00 7.65 211 THR B C 1
ATOM 4318 O O . THR B 1 211 ? 55.285 47.707 -0.667 1.00 7.44 211 THR B O 1
ATOM 4322 N N . ALA B 1 212 ? 54.807 46.231 0.973 1.00 6.97 212 ALA B N 1
ATOM 4323 C CA . ALA B 1 212 ? 56.186 45.779 1.116 1.00 6.85 212 ALA B CA 1
ATOM 4324 C C . ALA B 1 212 ? 56.214 44.308 1.452 1.00 7.12 212 ALA B C 1
ATOM 4325 O O . ALA B 1 212 ? 55.354 43.813 2.167 1.00 9.28 212 ALA B O 1
ATOM 4327 N N . MET B 1 213 ? 57.240 43.636 0.961 1.00 8.05 213 MET B N 1
ATOM 4328 C CA . MET B 1 213 ? 57.504 42.268 1.343 1.00 7.77 213 MET B CA 1
ATOM 4329 C C . MET B 1 213 ? 58.889 42.204 1.936 1.00 7.71 213 MET B C 1
ATOM 4330 O O . MET B 1 213 ? 59.846 42.778 1.423 1.00 8.77 213 MET B O 1
ATOM 4335 N N . MET B 1 214 ? 58.975 41.488 3.048 1.00 9.50 214 MET B N 1
ATOM 4336 C CA . MET B 1 214 ? 60.206 41.419 3.802 1.00 9.81 214 MET B CA 1
ATOM 4337 C C . MET B 1 214 ? 60.378 40.058 4.430 1.00 10.22 214 MET B C 1
ATOM 4338 O O . MET B 1 214 ? 59.440 39.278 4.522 1.00 10.17 214 MET B O 1
ATOM 4343 N N . ALA B 1 215 ? 61.611 39.786 4.821 1.00 10.16 215 ALA B N 1
ATOM 4344 C CA . ALA B 1 215 ? 61.963 38.587 5.567 1.00 9.86 215 ALA B CA 1
ATOM 4345 C C . ALA B 1 215 ? 62.367 38.964 7.008 1.00 10.28 215 ALA B C 1
ATOM 4346 O O . ALA B 1 215 ? 62.878 40.063 7.270 1.00 11.14 215 ALA B O 1
ATOM 4348 N N . ASN B 1 216 ? 62.156 38.031 7.941 1.00 10.73 216 ASN B N 1
ATOM 4349 C CA . ASN B 1 216 ? 62.805 38.118 9.238 1.00 11.02 216 ASN B CA 1
ATOM 4350 C C . ASN B 1 216 ? 64.305 38.191 8.969 1.00 12.20 216 ASN B C 1
ATOM 4351 O O . ASN B 1 216 ? 64.851 37.385 8.220 1.00 11.28 216 ASN B O 1
ATOM 4356 N N . GLN B 1 217 ? 64.964 39.187 9.547 1.00 15.63 217 GLN B N 1
ATOM 4357 C CA . GLN B 1 217 ? 66.358 39.438 9.187 1.00 14.71 217 GLN B CA 1
ATOM 4358 C C . GLN B 1 217 ? 67.308 38.355 9.700 1.00 13.83 217 GLN B C 1
ATOM 4359 O O . GLN B 1 217 ? 68.214 37.944 8.986 1.00 13.98 217 GLN B O 1
ATOM 4365 N N . ASP B 1 218 ? 67.104 37.904 10.928 1.00 14.54 218 ASP B N 1
ATOM 4366 C CA . ASP B 1 218 ? 67.958 36.833 11.460 1.00 15.43 218 ASP B CA 1
ATOM 4367 C C . ASP B 1 218 ? 67.847 35.582 10.589 1.00 14.69 218 ASP B C 1
ATOM 4368 O O . ASP B 1 218 ? 68.848 34.922 10.316 1.00 15.98 218 ASP B O 1
ATOM 4373 N N . PHE B 1 219 ? 66.628 35.257 10.161 1.00 13.95 219 PHE B N 1
ATOM 4374 C CA . PHE B 1 219 ? 66.421 34.165 9.213 1.00 13.61 219 PHE B CA 1
ATOM 4375 C C . PHE B 1 219 ? 67.204 34.396 7.923 1.00 13.97 219 PHE B C 1
ATOM 4376 O O . PHE B 1 219 ? 67.945 33.525 7.454 1.00 15.30 219 PHE B O 1
ATOM 4384 N N . TYR B 1 220 ? 67.040 35.574 7.334 1.00 13.89 220 TYR B N 1
ATOM 4385 C CA . TYR B 1 220 ? 67.645 35.845 6.041 1.00 14.94 220 TYR B CA 1
ATOM 4386 C C . TYR B 1 220 ? 69.164 35.797 6.149 1.00 15.63 220 TYR B C 1
ATOM 4387 O O . TYR B 1 220 ? 69.832 35.189 5.321 1.00 14.94 220 TYR B O 1
ATOM 4396 N N . GLU B 1 221 ? 69.699 36.397 7.208 1.00 15.56 221 GLU B N 1
ATOM 4397 C CA . GLU B 1 221 ? 71.147 36.443 7.381 1.00 18.76 221 GLU B CA 1
ATOM 4398 C C . GLU B 1 221 ? 71.729 35.075 7.714 1.00 19.17 221 GLU B C 1
ATOM 4399 O O . GLU B 1 221 ? 72.930 34.849 7.514 1.00 20.53 221 GLU B O 1
ATOM 4405 N N . GLY B 1 222 ? 70.882 34.166 8.188 1.00 17.62 222 GLY B N 1
ATOM 4406 C CA . GLY B 1 222 ? 71.267 32.770 8.431 1.00 17.73 222 GLY B CA 1
ATOM 4407 C C . GLY B 1 222 ? 71.299 31.878 7.204 1.00 17.28 222 GLY B C 1
ATOM 4408 O O . GLY B 1 222 ? 71.834 30.763 7.252 1.00 19.32 222 GLY B O 1
ATOM 4409 N N . LEU B 1 223 ? 70.699 32.336 6.109 1.00 16.16 223 LEU B N 1
ATOM 4410 C CA . LEU B 1 223 ? 70.717 31.583 4.860 1.00 17.15 223 LEU B CA 1
ATOM 4411 C C . LEU B 1 223 ? 72.086 31.613 4.223 1.00 18.27 223 LEU B C 1
ATOM 4412 O O . LEU B 1 223 ? 72.850 32.554 4.413 1.00 18.53 223 LEU B O 1
ATOM 4417 N N . SER B 1 224 ? 72.373 30.573 3.449 1.00 19.77 224 SER B N 1
ATOM 4418 C CA . SER B 1 224 ? 73.563 30.550 2.636 1.00 21.41 224 SER B CA 1
ATOM 4419 C C . SER B 1 224 ? 73.488 31.669 1.607 1.00 22.35 224 SER B C 1
ATOM 4420 O O . SER B 1 224 ? 72.401 32.186 1.304 1.00 21.67 224 SER B O 1
ATOM 4423 N N . GLU B 1 225 ? 74.636 32.040 1.054 1.00 22.55 225 GLU B N 1
ATOM 4424 C CA . GLU B 1 225 ? 74.676 33.075 0.032 1.00 23.13 225 GLU B CA 1
ATOM 4425 C C . GLU B 1 225 ? 73.856 32.668 -1.202 1.00 22.65 225 GLU B C 1
ATOM 4426 O O . GLU B 1 225 ? 73.220 33.521 -1.820 1.00 22.71 225 GLU B O 1
ATOM 4432 N N . GLU B 1 226 ? 73.866 31.371 -1.526 1.00 21.89 226 GLU B N 1
ATOM 4433 C CA A GLU B 1 226 ? 73.048 30.808 -2.594 0.50 22.60 226 GLU B CA 1
ATOM 4434 C CA B GLU B 1 226 ? 73.042 30.811 -2.595 0.50 21.63 226 GLU B CA 1
ATOM 4435 C C . GLU B 1 226 ? 71.552 31.034 -2.325 1.00 21.03 226 GLU B C 1
ATOM 4436 O O . GLU B 1 226 ? 70.830 31.525 -3.183 1.00 20.88 226 GLU B O 1
ATOM 4447 N N . ASP B 1 227 ? 71.096 30.677 -1.135 1.00 20.08 227 ASP B N 1
ATOM 4448 C CA . ASP B 1 227 ? 69.683 30.850 -0.784 1.00 19.57 227 ASP B CA 1
ATOM 4449 C C . ASP B 1 227 ? 69.289 32.315 -0.615 1.00 17.73 227 ASP B C 1
ATOM 4450 O O . ASP B 1 227 ? 68.156 32.670 -0.903 1.00 15.73 227 ASP B O 1
ATOM 4455 N N . GLN B 1 228 ? 70.206 33.172 -0.163 1.00 17.34 228 GLN B N 1
ATOM 4456 C CA . GLN B 1 228 ? 69.924 34.614 -0.134 1.00 17.81 228 GLN B CA 1
ATOM 4457 C C . GLN B 1 228 ? 69.676 35.133 -1.552 1.00 17.62 228 GLN B C 1
ATOM 4458 O O . GLN B 1 228 ? 68.728 35.899 -1.791 1.00 16.30 228 GLN B O 1
ATOM 4464 N N . GLN B 1 229 ? 70.495 34.680 -2.504 1.00 18.37 229 GLN B N 1
ATOM 4465 C CA . GLN B 1 229 ? 70.320 35.058 -3.908 1.00 18.37 229 GLN B CA 1
ATOM 4466 C C . GLN B 1 229 ? 69.022 34.529 -4.507 1.00 17.99 229 GLN B C 1
ATOM 4467 O O . GLN B 1 229 ? 68.372 35.212 -5.299 1.00 18.27 229 GLN B O 1
ATOM 4473 N N . LEU B 1 230 ? 68.673 33.297 -4.149 1.00 16.79 230 LEU B N 1
ATOM 4474 C CA . LEU B 1 230 ? 67.408 32.683 -4.543 1.00 15.83 230 LEU B CA 1
ATOM 4475 C C . LEU B 1 230 ? 66.230 33.557 -4.121 1.00 14.87 230 LEU B C 1
ATOM 4476 O O . LEU B 1 230 ? 65.296 33.775 -4.891 1.00 15.60 230 LEU B O 1
ATOM 4481 N N . VAL B 1 231 ? 66.273 34.022 -2.880 1.00 13.22 231 VAL B N 1
ATOM 4482 C CA . VAL B 1 231 ? 65.211 34.870 -2.334 1.00 12.38 231 VAL B CA 1
ATOM 4483 C C . VAL B 1 231 ? 65.145 36.190 -3.101 1.00 11.55 231 VAL B C 1
ATOM 4484 O O . VAL B 1 231 ? 64.062 36.668 -3.472 1.00 10.76 231 VAL B O 1
ATOM 4488 N N . GLN B 1 232 ? 66.308 36.767 -3.377 1.00 12.34 232 GLN B N 1
ATOM 4489 C CA . GLN B 1 232 ? 66.349 38.040 -4.118 1.00 14.19 232 GLN B CA 1
ATOM 4490 C C . GLN B 1 232 ? 65.793 37.879 -5.528 1.00 14.90 232 GLN B C 1
ATOM 4491 O O . GLN B 1 232 ? 64.995 38.703 -5.992 1.00 14.95 232 GLN B O 1
ATOM 4497 N N . ASP B 1 233 ? 66.188 36.801 -6.194 1.00 14.73 233 ASP B N 1
ATOM 4498 C CA . ASP B 1 233 ? 65.720 36.499 -7.538 1.00 14.64 233 ASP B CA 1
ATOM 4499 C C . ASP B 1 233 ? 64.239 36.196 -7.558 1.00 14.79 233 ASP B C 1
ATOM 4500 O O . ASP B 1 233 ? 63.560 36.562 -8.513 1.00 16.25 233 ASP B O 1
ATOM 4505 N N . ALA B 1 234 ? 63.756 35.495 -6.531 1.00 15.10 234 ALA B N 1
ATOM 4506 C CA . ALA B 1 234 ? 62.334 35.201 -6.400 1.00 12.28 234 ALA B CA 1
ATOM 4507 C C . ALA B 1 234 ? 61.529 36.471 -6.190 1.00 11.93 234 ALA B C 1
ATOM 4508 O O . ALA B 1 234 ? 60.449 36.599 -6.740 1.00 11.19 234 ALA B O 1
ATOM 4510 N N . ALA B 1 235 ? 62.027 37.367 -5.342 1.00 12.37 235 ALA B N 1
ATOM 4511 C CA . ALA B 1 235 ? 61.388 38.671 -5.142 1.00 11.38 235 ALA B CA 1
ATOM 4512 C C . ALA B 1 235 ? 61.322 39.492 -6.435 1.00 11.68 235 ALA B C 1
ATOM 4513 O O . ALA B 1 235 ? 60.288 40.090 -6.750 1.00 12.35 235 ALA B O 1
ATOM 4515 N N . ASP B 1 236 ? 62.418 39.495 -7.187 1.00 11.97 236 ASP B N 1
ATOM 4516 C CA . ASP B 1 236 ? 62.463 40.156 -8.503 1.00 11.76 236 ASP B CA 1
ATOM 4517 C C . ASP B 1 236 ? 61.440 39.587 -9.477 1.00 11.21 236 ASP B C 1
ATOM 4518 O O . ASP B 1 236 ? 60.736 40.332 -10.160 1.00 12.39 236 ASP B O 1
ATOM 4523 N N . ALA B 1 237 ? 61.378 38.265 -9.560 1.00 11.24 237 ALA B N 1
ATOM 4524 C CA . ALA B 1 237 ? 60.405 37.572 -10.399 1.00 10.86 237 ALA B CA 1
ATOM 4525 C C . ALA B 1 237 ? 58.976 37.898 -10.013 1.00 11.14 237 ALA B C 1
ATOM 4526 O O . ALA B 1 237 ? 58.113 38.127 -10.867 1.00 12.61 237 ALA B O 1
ATOM 4528 N N . ALA B 1 238 ? 58.731 37.897 -8.703 1.00 10.16 238 ALA B N 1
ATOM 4529 C CA . ALA B 1 238 ? 57.395 38.170 -8.177 1.00 8.99 238 ALA B CA 1
ATOM 4530 C C . ALA B 1 238 ? 57.001 39.603 -8.494 1.00 9.04 238 ALA B C 1
ATOM 4531 O O . ALA B 1 238 ? 55.863 39.853 -8.857 1.00 8.88 238 ALA B O 1
ATOM 4533 N N . TYR B 1 239 ? 57.950 40.532 -8.373 1.00 8.59 239 TYR B N 1
ATOM 4534 C CA . TYR B 1 239 ? 57.684 41.946 -8.661 1.00 9.79 239 TYR B CA 1
ATOM 4535 C C . TYR B 1 239 ? 57.279 42.103 -10.129 1.00 9.26 239 TYR B C 1
ATOM 4536 O O . TYR B 1 239 ? 56.241 42.708 -10.434 1.00 9.84 239 TYR B O 1
ATOM 4545 N N . ASP B 1 240 ? 58.066 41.520 -11.037 1.00 10.02 240 ASP B N 1
ATOM 4546 C CA . ASP B 1 240 ? 57.769 41.644 -12.450 1.00 11.60 240 ASP B CA 1
ATOM 4547 C C . ASP B 1 240 ? 56.392 41.087 -12.808 1.00 11.23 240 ASP B C 1
ATOM 4548 O O . ASP B 1 240 ? 55.641 41.685 -13.566 1.00 11.95 240 ASP B O 1
ATOM 4553 N N . HIS B 1 241 ? 56.078 39.927 -12.249 1.00 10.54 241 HIS B N 1
ATOM 4554 C CA . HIS B 1 241 ? 54.820 39.273 -12.520 1.00 11.01 241 HIS B CA 1
ATOM 4555 C C . HIS B 1 241 ? 53.674 40.129 -11.997 1.00 10.16 241 HIS B C 1
ATOM 4556 O O . HIS B 1 241 ? 52.615 40.205 -12.605 1.00 11.48 241 HIS B O 1
ATOM 4563 N N . THR B 1 242 ? 53.888 40.761 -10.849 1.00 9.09 242 THR B N 1
ATOM 4564 C CA . THR B 1 242 ? 52.832 41.517 -10.196 1.00 9.23 242 THR B CA 1
ATOM 4565 C C . THR B 1 242 ? 52.579 42.821 -10.924 1.00 8.88 242 THR B C 1
ATOM 4566 O O . THR B 1 242 ? 51.434 43.239 -11.052 1.00 8.60 242 THR B O 1
ATOM 4570 N N . ILE B 1 243 ? 53.652 43.445 -11.395 1.00 9.00 243 ILE B N 1
ATOM 4571 C CA . ILE B 1 243 ? 53.532 44.663 -12.202 1.00 10.73 243 ILE B CA 1
ATOM 4572 C C . ILE B 1 243 ? 52.738 44.394 -13.483 1.00 11.79 243 ILE B C 1
ATOM 4573 O O . ILE B 1 243 ? 51.881 45.207 -13.878 1.00 12.23 243 ILE B O 1
ATOM 4578 N N . GLU B 1 244 ? 52.991 43.246 -14.117 1.00 11.91 244 GLU B N 1
ATOM 4579 C CA . GLU B 1 244 ? 52.212 42.825 -15.296 1.00 13.35 244 GLU B CA 1
ATOM 4580 C C . GLU B 1 244 ? 50.753 42.658 -14.947 1.00 12.01 244 GLU B C 1
ATOM 4581 O O . GLU B 1 244 ? 49.854 43.027 -15.718 1.00 12.77 244 GLU B O 1
ATOM 4587 N N . HIS B 1 245 ? 50.510 42.087 -13.766 1.00 10.85 245 HIS B N 1
ATOM 4588 C CA . HIS B 1 245 ? 49.164 41.816 -13.307 1.00 10.28 245 HIS B CA 1
ATOM 4589 C C . HIS B 1 245 ? 48.376 43.099 -13.081 1.00 9.71 245 HIS B C 1
ATOM 4590 O O . HIS B 1 245 ? 47.210 43.165 -13.431 1.00 10.76 245 HIS B O 1
ATOM 4597 N N . ILE B 1 246 ? 49.006 44.112 -12.494 1.00 8.62 246 ILE B N 1
ATOM 4598 C CA . ILE B 1 246 ? 48.262 45.314 -12.142 1.00 9.06 246 ILE B CA 1
ATOM 4599 C C . ILE B 1 246 ? 48.032 46.241 -13.330 1.00 9.70 246 ILE B C 1
ATOM 4600 O O . ILE B 1 246 ? 47.198 47.139 -13.258 1.00 10.48 246 ILE B O 1
ATOM 4605 N N . LYS B 1 247 ? 48.723 45.986 -14.430 1.00 10.84 247 LYS B N 1
ATOM 4606 C CA . LYS B 1 247 ? 48.478 46.763 -15.637 1.00 12.46 247 LYS B CA 1
ATOM 4607 C C . LYS B 1 247 ? 47.051 46.530 -16.118 1.00 11.70 247 LYS B C 1
ATOM 4608 O O . LYS B 1 247 ? 46.649 45.416 -16.438 1.00 13.46 247 LYS B O 1
ATOM 4614 N N . GLY B 1 248 ? 46.285 47.603 -16.146 1.00 11.70 248 GLY B N 1
ATOM 4615 C CA . GLY B 1 248 ? 44.873 47.537 -16.543 1.00 11.31 248 GLY B CA 1
ATOM 4616 C C . GLY B 1 248 ? 43.902 46.992 -15.518 1.00 11.08 248 GLY B C 1
ATOM 4617 O O . GLY B 1 248 ? 42.710 46.945 -15.775 1.00 11.39 248 GLY B O 1
ATOM 4618 N N . LEU B 1 249 ? 44.401 46.614 -14.343 1.00 9.97 249 LEU B N 1
ATOM 4619 C CA . LEU B 1 249 ? 43.593 45.946 -13.347 1.00 9.75 249 LEU B CA 1
ATOM 4620 C C . LEU B 1 249 ? 42.546 46.886 -12.773 1.00 9.57 249 LEU B C 1
ATOM 4621 O O . LEU B 1 249 ? 41.400 46.525 -12.643 1.00 10.77 249 LEU B O 1
ATOM 4626 N N A SER B 1 250 ? 42.952 48.106 -12.458 0.50 10.03 250 SER B N 1
ATOM 4627 N N B SER B 1 250 ? 42.940 48.112 -12.463 0.50 10.03 250 SER B N 1
ATOM 4628 C CA A SER B 1 250 ? 42.017 49.092 -11.919 0.50 11.35 250 SER B CA 1
ATOM 4629 C CA B SER B 1 250 ? 41.989 49.076 -11.901 0.50 11.33 250 SER B CA 1
ATOM 4630 C C A SER B 1 250 ? 40.840 49.318 -12.879 0.50 11.93 250 SER B C 1
ATOM 4631 C C B SER B 1 250 ? 40.836 49.387 -12.872 0.50 12.01 250 SER B C 1
ATOM 4632 O O A SER B 1 250 ? 39.686 49.279 -12.454 0.50 11.99 250 SER B O 1
ATOM 4633 O O B SER B 1 250 ? 39.692 49.505 -12.442 0.50 12.25 250 SER B O 1
ATOM 4638 N N . GLU B 1 251 ? 41.139 49.510 -14.165 1.00 13.50 251 GLU B N 1
ATOM 4639 C CA . GLU B 1 251 ? 40.121 49.744 -15.193 1.00 13.41 251 GLU B CA 1
ATOM 4640 C C . GLU B 1 251 ? 39.197 48.533 -15.341 1.00 12.38 251 GLU B C 1
ATOM 4641 O O . GLU B 1 251 ? 37.976 48.689 -15.413 1.00 13.48 251 GLU B O 1
ATOM 4647 N N . GLU B 1 252 ? 39.779 47.332 -15.349 1.00 12.97 252 GLU B N 1
ATOM 4648 C CA . GLU B 1 252 ? 39.020 46.105 -15.473 1.00 11.80 252 GLU B CA 1
ATOM 4649 C C . GLU B 1 252 ? 38.110 45.940 -14.276 1.00 10.66 252 GLU B C 1
ATOM 4650 O O . GLU B 1 252 ? 36.938 45.649 -14.442 1.00 11.76 252 GLU B O 1
ATOM 4656 N N . SER B 1 253 ? 38.642 46.183 -13.086 1.00 9.90 253 SER B N 1
ATOM 4657 C CA . SER B 1 253 ? 37.890 46.051 -11.863 1.00 9.85 253 SER B CA 1
ATOM 4658 C C . SER B 1 253 ? 36.769 47.067 -11.750 1.00 9.06 253 SER B C 1
ATOM 4659 O O . SER B 1 253 ? 35.684 46.716 -11.288 1.00 9.53 253 SER B O 1
ATOM 4662 N N . LEU B 1 254 ? 36.990 48.298 -12.206 1.00 8.41 254 LEU B N 1
ATOM 4663 C CA . LEU B 1 254 ? 35.925 49.303 -12.207 1.00 9.71 254 LEU B CA 1
ATOM 4664 C C . LEU B 1 254 ? 34.806 48.925 -13.182 1.00 10.51 254 LEU B C 1
ATOM 4665 O O . LEU B 1 254 ? 33.631 49.061 -12.861 1.00 10.29 254 LEU B O 1
ATOM 4670 N N . GLU B 1 255 ? 35.160 48.464 -14.370 1.00 12.03 255 GLU B N 1
ATOM 4671 C CA . GLU B 1 255 ? 34.147 48.034 -15.335 1.00 12.93 255 GLU B CA 1
ATOM 4672 C C . GLU B 1 255 ? 33.295 46.919 -14.725 1.00 12.41 255 GLU B C 1
ATOM 4673 O O . GLU B 1 255 ? 32.054 46.941 -14.897 1.00 13.33 255 GLU B O 1
ATOM 4679 N N . LYS B 1 256 ? 33.928 45.997 -14.004 1.00 11.83 256 LYS B N 1
ATOM 4680 C CA . LYS B 1 256 ? 33.293 44.883 -13.318 1.00 11.39 256 LYS B CA 1
ATOM 4681 C C . LYS B 1 256 ? 32.330 45.350 -12.226 1.00 11.17 256 LYS B C 1
ATOM 4682 O O . LYS B 1 256 ? 31.188 44.893 -12.172 1.00 12.37 256 LYS B O 1
ATOM 4688 N N . ILE B 1 257 ? 32.757 46.312 -11.422 1.00 10.71 257 ILE B N 1
ATOM 4689 C CA . ILE B 1 257 ? 31.898 46.900 -10.410 1.00 9.76 257 ILE B CA 1
ATOM 4690 C C . ILE B 1 257 ? 30.653 47.515 -11.024 1.00 9.82 257 ILE B C 1
ATOM 4691 O O . ILE B 1 257 ? 29.553 47.255 -10.572 1.00 11.71 257 ILE B O 1
ATOM 4696 N N . LYS B 1 258 ? 30.833 48.295 -12.072 1.00 10.66 258 LYS B N 1
ATOM 4697 C CA . LYS B 1 258 ? 29.733 48.984 -12.746 1.00 11.26 258 LYS B CA 1
ATOM 4698 C C . LYS B 1 258 ? 28.742 48.019 -13.374 1.00 13.22 258 LYS B C 1
ATOM 4699 O O . LYS B 1 258 ? 27.547 48.319 -13.430 1.00 15.67 258 LYS B O 1
ATOM 4705 N N . ALA B 1 259 ? 29.225 46.874 -13.852 1.00 14.44 259 ALA B N 1
ATOM 4706 C CA . ALA B 1 259 ? 28.346 45.851 -14.409 1.00 13.46 259 ALA B CA 1
ATOM 4707 C C . ALA B 1 259 ? 27.602 45.097 -13.323 1.00 14.65 259 ALA B C 1
ATOM 4708 O O . ALA B 1 259 ? 26.450 44.681 -13.555 1.00 17.14 259 ALA B O 1
ATOM 4710 N N . ALA B 1 260 ? 28.197 44.999 -12.134 1.00 14.61 260 ALA B N 1
ATOM 4711 C CA . ALA B 1 260 ? 27.627 44.301 -10.984 1.00 14.23 260 ALA B CA 1
ATOM 4712 C C . ALA B 1 260 ? 26.571 45.090 -10.219 1.00 15.20 260 ALA B C 1
ATOM 4713 O O . ALA B 1 260 ? 25.727 44.488 -9.543 1.00 16.11 260 ALA B O 1
ATOM 4715 N N . SER B 1 261 ? 26.637 46.418 -10.290 1.00 14.79 261 SER B N 1
ATOM 4716 C CA . SER B 1 261 ? 25.764 47.251 -9.470 1.00 15.99 261 SER B CA 1
ATOM 4717 C C . SER B 1 261 ? 25.289 48.500 -10.165 1.00 16.78 261 SER B C 1
ATOM 4718 O O . SER B 1 261 ? 26.082 49.335 -10.537 1.00 17.99 261 SER B O 1
ATOM 4721 N N . ASP B 1 262 ? 23.962 48.641 -10.283 1.00 19.26 262 ASP B N 1
ATOM 4722 C CA . ASP B 1 262 ? 23.357 49.867 -10.809 1.00 20.18 262 ASP B CA 1
ATOM 4723 C C . ASP B 1 262 ? 23.361 51.016 -9.787 1.00 20.34 262 ASP B C 1
ATOM 4724 O O . ASP B 1 262 ? 23.086 52.162 -10.156 1.00 23.26 262 ASP B O 1
ATOM 4729 N N . GLU B 1 263 ? 23.635 50.701 -8.520 1.00 19.28 263 GLU B N 1
ATOM 4730 C CA . GLU B 1 263 ? 23.658 51.692 -7.438 1.00 19.62 263 GLU B CA 1
ATOM 4731 C C . GLU B 1 263 ? 25.000 52.452 -7.338 1.00 17.71 263 GLU B C 1
ATOM 4732 O O . GLU B 1 263 ? 25.088 53.499 -6.694 1.00 19.23 263 GLU B O 1
ATOM 4738 N N . VAL B 1 264 ? 26.032 51.945 -7.997 1.00 15.38 264 VAL B N 1
ATOM 4739 C CA . VAL B 1 264 ? 27.363 52.549 -7.891 1.00 13.69 264 VAL B CA 1
ATOM 4740 C C . VAL B 1 264 ? 27.414 53.842 -8.674 1.00 12.98 264 VAL B C 1
ATOM 4741 O O . VAL B 1 264 ? 26.874 53.922 -9.774 1.00 16.24 264 VAL B O 1
ATOM 4745 N N . THR B 1 265 ? 28.019 54.865 -8.067 1.00 12.25 265 THR B N 1
ATOM 4746 C CA . THR B 1 265 ? 28.323 56.111 -8.737 1.00 11.94 265 THR B CA 1
ATOM 4747 C C . THR B 1 265 ? 29.828 56.294 -8.740 1.00 10.55 265 THR B C 1
ATOM 4748 O O . THR B 1 265 ? 30.521 55.823 -7.815 1.00 11.64 265 THR B O 1
ATOM 4752 N N . VAL B 1 266 ? 30.319 56.970 -9.770 1.00 10.40 266 VAL B N 1
ATOM 4753 C CA . VAL B 1 266 ? 31.718 57.307 -9.919 1.00 10.46 266 VAL B CA 1
ATOM 4754 C C . VAL B 1 266 ? 31.842 58.782 -10.164 1.00 10.99 266 VAL B C 1
ATOM 4755 O O . VAL B 1 266 ? 31.199 59.343 -11.074 1.00 11.29 266 VAL B O 1
ATOM 4759 N N . THR B 1 267 ? 32.649 59.411 -9.305 1.00 11.78 267 THR B N 1
ATOM 4760 C CA . THR B 1 267 ? 32.951 60.824 -9.348 1.00 11.14 267 THR B CA 1
ATOM 4761 C C . THR B 1 267 ? 34.449 60.959 -9.522 1.00 11.10 267 THR B C 1
ATOM 4762 O O . THR B 1 267 ? 35.206 60.371 -8.768 1.00 12.49 267 THR B O 1
ATOM 4766 N N . ARG B 1 268 ? 34.881 61.722 -10.525 1.00 10.73 268 ARG B N 1
ATOM 4767 C CA . ARG B 1 268 ? 36.284 62.008 -10.727 1.00 12.34 268 ARG B CA 1
ATOM 4768 C C . ARG B 1 268 ? 36.458 63.495 -10.489 1.00 13.64 268 ARG B C 1
ATOM 4769 O O . ARG B 1 268 ? 35.817 64.307 -11.151 1.00 16.66 268 ARG B O 1
ATOM 4777 N N . LEU B 1 269 ? 37.315 63.871 -9.550 1.00 12.67 269 LEU B N 1
ATOM 4778 C CA . LEU B 1 269 ? 37.476 65.292 -9.247 1.00 14.41 269 LEU B CA 1
ATOM 4779 C C . LEU B 1 269 ? 38.110 66.039 -10.411 1.00 15.52 269 LEU B C 1
ATOM 4780 O O . LEU B 1 269 ? 38.978 65.507 -11.111 1.00 16.41 269 LEU B O 1
ATOM 4785 N N A ASN B 1 270 ? 37.636 67.267 -10.628 0.75 15.95 270 ASN B N 1
ATOM 4786 N N B ASN B 1 270 ? 37.676 67.285 -10.588 0.25 16.59 270 ASN B N 1
ATOM 4787 C CA A ASN B 1 270 ? 38.240 68.183 -11.587 0.75 15.88 270 ASN B CA 1
ATOM 4788 C CA B ASN B 1 270 ? 38.289 68.199 -11.539 0.25 17.23 270 ASN B CA 1
ATOM 4789 C C A ASN B 1 270 ? 39.452 68.873 -10.941 0.75 16.46 270 ASN B C 1
ATOM 4790 C C B ASN B 1 270 ? 39.544 68.782 -10.939 0.25 17.90 270 ASN B C 1
ATOM 4791 O O A ASN B 1 270 ? 39.644 68.772 -9.733 0.75 14.11 270 ASN B O 1
ATOM 4792 O O B ASN B 1 270 ? 39.840 68.565 -9.766 0.25 17.51 270 ASN B O 1
ATOM 4801 N N . ASP B 1 271 ? 40.287 69.529 -11.742 1.00 18.75 271 ASP B N 1
ATOM 4802 C CA . ASP B 1 271 ? 41.520 70.114 -11.265 1.00 19.23 271 ASP B CA 1
ATOM 4803 C C . ASP B 1 271 ? 41.285 71.126 -10.143 1.00 18.32 271 ASP B C 1
ATOM 4804 O O . ASP B 1 271 ? 42.047 71.179 -9.199 1.00 16.20 271 ASP B O 1
ATOM 4809 N N . GLU B 1 272 ? 40.212 71.905 -10.246 1.00 18.87 272 GLU B N 1
ATOM 4810 C CA . GLU B 1 272 ? 39.855 72.871 -9.198 1.00 19.94 272 GLU B CA 1
ATOM 4811 C C . GLU B 1 272 ? 39.487 72.150 -7.887 1.00 18.81 272 GLU B C 1
ATOM 4812 O O . GLU B 1 272 ? 39.873 72.587 -6.794 1.00 17.89 272 GLU B O 1
ATOM 4818 N N . GLN B 1 273 ? 38.752 71.049 -7.999 1.00 16.90 273 GLN B N 1
ATOM 4819 C CA . GLN B 1 273 ? 38.374 70.260 -6.820 1.00 16.91 273 GLN B CA 1
ATOM 4820 C C . GLN B 1 273 ? 39.603 69.595 -6.186 1.00 15.81 273 GLN B C 1
ATOM 4821 O O . GLN B 1 273 ? 39.721 69.528 -4.952 1.00 16.69 273 GLN B O 1
ATOM 4827 N N . ILE B 1 274 ? 40.514 69.110 -7.022 1.00 14.72 274 ILE B N 1
ATOM 4828 C CA . ILE B 1 274 ? 41.755 68.503 -6.541 1.00 15.45 274 ILE B CA 1
ATOM 4829 C C . ILE B 1 274 ? 42.607 69.544 -5.804 1.00 16.83 274 ILE B C 1
ATOM 4830 O O . ILE B 1 274 ? 43.147 69.274 -4.738 1.00 16.81 274 ILE B O 1
ATOM 4835 N N . GLN B 1 275 ? 42.689 70.755 -6.350 1.00 18.17 275 GLN B N 1
ATOM 4836 C CA . GLN B 1 275 ? 43.472 71.812 -5.740 1.00 17.05 275 GLN B CA 1
ATOM 4837 C C . GLN B 1 275 ? 43.025 72.111 -4.317 1.00 15.25 275 GLN B C 1
ATOM 4838 O O . GLN B 1 275 ? 43.837 72.384 -3.453 1.00 14.94 275 GLN B O 1
ATOM 4844 N N . ALA B 1 276 ? 41.728 72.047 -4.074 1.00 14.78 276 ALA B N 1
ATOM 4845 C CA . ALA B 1 276 ? 41.192 72.302 -2.740 1.00 15.42 276 ALA B CA 1
ATOM 4846 C C . ALA B 1 276 ? 41.694 71.274 -1.712 1.00 15.20 276 ALA B C 1
ATOM 4847 O O . ALA B 1 276 ? 41.963 71.624 -0.563 1.00 17.20 276 ALA B O 1
ATOM 4849 N N . PHE B 1 277 ? 41.820 70.018 -2.133 1.00 13.36 277 PHE B N 1
ATOM 4850 C CA . PHE B 1 277 ? 42.401 68.992 -1.278 1.00 12.62 277 PHE B CA 1
ATOM 4851 C C . PHE B 1 277 ? 43.913 69.138 -1.199 1.00 12.55 277 PHE B C 1
ATOM 4852 O O . PHE B 1 277 ? 44.508 68.892 -0.133 1.00 13.19 277 PHE B O 1
ATOM 4860 N N . LYS B 1 278 ? 44.538 69.545 -2.314 1.00 12.56 278 LYS B N 1
ATOM 4861 C CA . LYS B 1 278 ? 45.997 69.747 -2.350 1.00 14.17 278 LYS B CA 1
ATOM 4862 C C . LYS B 1 278 ? 46.426 70.809 -1.355 1.00 15.10 278 LYS B C 1
ATOM 4863 O O . LYS B 1 278 ? 47.513 70.726 -0.797 1.00 16.86 278 LYS B O 1
ATOM 4869 N N . GLU B 1 279 ? 45.569 71.798 -1.128 1.00 13.87 279 GLU B N 1
ATOM 4870 C CA . GLU B 1 279 ? 45.855 72.875 -0.182 1.00 16.28 279 GLU B CA 1
ATOM 4871 C C . GLU B 1 279 ? 45.885 72.385 1.269 1.00 16.63 279 GLU B C 1
ATOM 4872 O O . GLU B 1 279 ? 46.385 73.100 2.137 1.00 17.74 279 GLU B O 1
ATOM 4878 N N . ARG B 1 280 ? 45.338 71.194 1.519 1.00 16.53 280 ARG B N 1
ATOM 4879 C CA . ARG B 1 280 ? 45.356 70.547 2.837 1.00 15.95 280 ARG B CA 1
ATOM 4880 C C . ARG B 1 280 ? 46.605 69.685 3.080 1.00 15.75 280 ARG B C 1
ATOM 4881 O O . ARG B 1 280 ? 46.817 69.233 4.200 1.00 16.83 280 ARG B O 1
ATOM 4889 N N . ALA B 1 281 ? 47.423 69.481 2.056 1.00 14.09 281 ALA B N 1
ATOM 4890 C CA . ALA B 1 281 ? 48.595 68.600 2.136 1.00 12.50 281 ALA B CA 1
ATOM 4891 C C . ALA B 1 281 ? 49.767 69.149 2.973 1.00 13.39 281 ALA B C 1
ATOM 4892 O O . ALA B 1 281 ? 50.366 68.410 3.722 1.00 14.57 281 ALA B O 1
ATOM 4894 N N . PRO B 1 282 ? 50.098 70.452 2.846 1.00 12.94 282 PRO B N 1
ATOM 4895 C CA . PRO B 1 282 ? 51.242 70.987 3.599 1.00 13.17 282 PRO B CA 1
ATOM 4896 C C . PRO B 1 282 ? 51.187 70.744 5.107 1.00 12.38 282 PRO B C 1
ATOM 4897 O O . PRO B 1 282 ? 52.212 70.432 5.706 1.00 13.08 282 PRO B O 1
ATOM 4901 N N . GLN B 1 283 ? 49.996 70.865 5.705 1.00 13.24 283 GLN B N 1
ATOM 4902 C CA . GLN B 1 283 ? 49.854 70.606 7.130 1.00 15.50 283 GLN B CA 1
ATOM 4903 C C . GLN B 1 283 ? 50.217 69.155 7.477 1.00 14.08 283 GLN B C 1
ATOM 4904 O O . GLN B 1 283 ? 50.762 68.887 8.543 1.00 14.02 283 GLN B O 1
ATOM 4910 N N . VAL B 1 284 ? 49.947 68.227 6.564 1.00 12.41 284 VAL B N 1
ATOM 4911 C CA . VAL B 1 284 ? 50.230 66.814 6.794 1.00 11.11 284 VAL B CA 1
ATOM 4912 C C . VAL B 1 284 ? 51.705 66.558 6.667 1.00 10.33 284 VAL B C 1
ATOM 4913 O O . VAL B 1 284 ? 52.258 65.801 7.432 1.00 10.20 284 VAL B O 1
ATOM 4917 N N . GLU B 1 285 ? 52.341 67.199 5.688 1.00 11.17 285 GLU B N 1
ATOM 4918 C CA . GLU B 1 285 ? 53.784 67.103 5.493 1.00 11.95 285 GLU B CA 1
ATOM 4919 C C . GLU B 1 285 ? 54.491 67.617 6.745 1.00 11.16 285 GLU B C 1
ATOM 4920 O O . GLU B 1 285 ? 55.412 66.994 7.224 1.00 11.04 285 GLU B O 1
ATOM 4926 N N . GLU B 1 286 ? 54.035 68.748 7.279 1.00 11.72 286 GLU B N 1
ATOM 4927 C CA . GLU B 1 286 ? 54.665 69.282 8.486 1.00 12.32 286 GLU B CA 1
ATOM 4928 C C . GLU B 1 286 ? 54.516 68.319 9.653 1.00 11.22 286 GLU B C 1
ATOM 4929 O O . GLU B 1 286 ? 55.437 68.162 10.429 1.00 11.37 286 GLU B O 1
ATOM 4935 N N A LYS B 1 287 ? 53.368 67.662 9.750 0.50 10.08 287 LYS B N 1
ATOM 4936 N N B LYS B 1 287 ? 53.372 67.661 9.758 0.50 9.39 287 LYS B N 1
ATOM 4937 C CA A LYS B 1 287 ? 53.169 66.641 10.778 0.50 10.23 287 LYS B CA 1
ATOM 4938 C CA B LYS B 1 287 ? 53.192 66.673 10.818 0.50 9.18 287 LYS B CA 1
ATOM 4939 C C A LYS B 1 287 ? 54.151 65.493 10.592 0.50 9.31 287 LYS B C 1
ATOM 4940 C C B LYS B 1 287 ? 54.078 65.439 10.606 0.50 8.94 287 LYS B C 1
ATOM 4941 O O A LYS B 1 287 ? 54.778 65.052 11.541 0.50 8.53 287 LYS B O 1
ATOM 4942 O O B LYS B 1 287 ? 54.557 64.873 11.569 0.50 8.73 287 LYS B O 1
ATOM 4953 N N . PHE B 1 288 ? 54.304 65.023 9.361 1.00 9.62 288 PHE B N 1
ATOM 4954 C CA . PHE B 1 288 ? 55.241 63.938 9.083 1.00 9.78 288 PHE B CA 1
ATOM 4955 C C . PHE B 1 288 ? 56.640 64.279 9.604 1.00 10.32 288 PHE B C 1
ATOM 4956 O O . PHE B 1 288 ? 57.310 63.462 10.233 1.00 11.31 288 PHE B O 1
ATOM 4964 N N . ILE B 1 289 ? 57.081 65.494 9.318 1.00 10.45 289 ILE B N 1
ATOM 4965 C CA A ILE B 1 289 ? 58.375 65.996 9.714 0.50 11.09 289 ILE B CA 1
ATOM 4966 C CA B ILE B 1 289 ? 58.442 65.877 9.734 0.50 10.33 289 ILE B CA 1
ATOM 4967 C C . ILE B 1 289 ? 58.548 66.031 11.250 1.00 11.90 289 ILE B C 1
ATOM 4968 O O . ILE B 1 289 ? 59.600 65.693 11.809 1.00 14.06 289 ILE B O 1
ATOM 4977 N N . GLU B 1 290 ? 57.495 66.483 11.917 1.00 10.58 290 GLU B N 1
ATOM 4978 C CA . GLU B 1 290 ? 57.487 66.536 13.384 1.00 12.56 290 GLU B CA 1
ATOM 4979 C C . GLU B 1 290 ? 57.565 65.126 13.965 1.00 12.28 290 GLU B C 1
ATOM 4980 O O . GLU B 1 290 ? 58.210 64.916 14.968 1.00 13.76 290 GLU B O 1
ATOM 4986 N N . MET B 1 291 ? 56.927 64.152 13.321 1.00 12.90 291 MET B N 1
ATOM 4987 C CA . MET B 1 291 ? 56.906 62.771 13.843 1.00 15.57 291 MET B CA 1
ATOM 4988 C C . MET B 1 291 ? 58.217 62.042 13.629 1.00 17.00 291 MET B C 1
ATOM 4989 O O . MET B 1 291 ? 58.516 61.111 14.360 1.00 20.37 291 MET B O 1
ATOM 4994 N N . THR B 1 292 ? 58.978 62.437 12.610 1.00 15.18 292 THR B N 1
ATOM 4995 C CA . THR B 1 292 ? 60.159 61.683 12.176 1.00 17.81 292 THR B CA 1
ATOM 4996 C C . THR B 1 292 ? 61.504 62.401 12.294 1.00 19.84 292 THR B C 1
ATOM 4997 O O . THR B 1 292 ? 62.551 61.786 12.126 1.00 22.36 292 THR B O 1
ATOM 5001 N N . GLY B 1 293 ? 61.484 63.692 12.604 1.00 21.41 293 GLY B N 1
ATOM 5002 C CA . GLY B 1 293 ? 62.724 64.441 12.849 1.00 23.38 293 GLY B CA 1
ATOM 5003 C C . GLY B 1 293 ? 63.595 64.628 11.622 1.00 25.63 293 GLY B C 1
ATOM 5004 O O . GLY B 1 293 ? 63.113 64.556 10.487 1.00 26.50 293 GLY B O 1
ATOM 5005 N N . GLU B 1 294 ? 64.888 64.861 11.858 1.00 27.60 294 GLU B N 1
ATOM 5006 C CA . GLU B 1 294 ? 65.854 65.116 10.794 1.00 27.81 294 GLU B CA 1
ATOM 5007 C C . GLU B 1 294 ? 65.995 63.932 9.838 1.00 28.25 294 GLU B C 1
ATOM 5008 O O . GLU B 1 294 ? 66.212 64.132 8.654 1.00 29.16 294 GLU B O 1
ATOM 5014 N N . GLN B 1 295 ? 65.887 62.711 10.359 1.00 28.19 295 GLN B N 1
ATOM 5015 C CA . GLN B 1 295 ? 65.925 61.503 9.529 1.00 27.67 295 GLN B CA 1
ATOM 5016 C C . GLN B 1 295 ? 64.746 61.492 8.561 1.00 26.01 295 GLN B C 1
ATOM 5017 O O . GLN B 1 295 ? 64.891 61.129 7.395 1.00 25.79 295 GLN B O 1
ATOM 5023 N N . GLY B 1 296 ? 63.571 61.865 9.064 1.00 24.06 296 GLY B N 1
ATOM 5024 C CA . GLY B 1 296 ? 62.377 61.995 8.228 1.00 22.72 296 GLY B CA 1
ATOM 5025 C C . GLY B 1 296 ? 62.534 63.071 7.173 1.00 20.98 296 GLY B C 1
ATOM 5026 O O . GLY B 1 296 ? 62.135 62.888 6.026 1.00 18.59 296 GLY B O 1
ATOM 5027 N N . GLN B 1 297 ? 63.131 64.202 7.556 1.00 21.62 297 GLN B N 1
ATOM 5028 C CA . GLN B 1 297 ? 63.467 65.265 6.597 1.00 22.40 297 GLN B CA 1
ATOM 5029 C C . GLN B 1 297 ? 64.392 64.770 5.491 1.00 21.35 297 GLN B C 1
ATOM 5030 O O . GLN B 1 297 ? 64.198 65.110 4.338 1.00 21.64 297 GLN B O 1
ATOM 5036 N N . GLU B 1 298 ? 65.388 63.963 5.850 1.00 21.96 298 GLU B N 1
ATOM 5037 C CA . GLU B 1 298 ? 66.308 63.363 4.879 1.00 21.26 298 GLU B CA 1
ATOM 5038 C C . GLU B 1 298 ? 65.574 62.468 3.884 1.00 18.72 298 GLU B C 1
ATOM 5039 O O . GLU B 1 298 ? 65.782 62.555 2.672 1.00 18.51 298 GLU B O 1
ATOM 5045 N N . LEU B 1 299 ? 64.737 61.584 4.404 1.00 16.55 299 LEU B N 1
ATOM 5046 C CA . LEU B 1 299 ? 63.974 60.676 3.554 1.00 15.83 299 LEU B CA 1
ATOM 5047 C C . LEU B 1 299 ? 63.047 61.452 2.609 1.00 15.12 299 LEU B C 1
ATOM 5048 O O . LEU B 1 299 ? 62.998 61.181 1.415 1.00 15.30 299 LEU B O 1
ATOM 5053 N N . LEU B 1 300 ? 62.320 62.416 3.152 1.00 14.08 300 LEU B N 1
ATOM 5054 C CA . LEU B 1 300 ? 61.383 63.228 2.370 1.00 14.09 300 LEU B CA 1
ATOM 5055 C C . LEU B 1 300 ? 62.114 63.985 1.262 1.00 14.23 300 LEU B C 1
ATOM 5056 O O . LEU B 1 300 ? 61.660 64.070 0.108 1.00 14.27 300 LEU B O 1
ATOM 5061 N N . ASP B 1 301 ? 63.267 64.546 1.600 1.00 15.45 301 ASP B N 1
ATOM 5062 C CA . ASP B 1 301 ? 64.062 65.244 0.596 1.00 15.47 301 ASP B CA 1
ATOM 5063 C C . ASP B 1 301 ? 64.450 64.331 -0.557 1.00 15.33 301 ASP B C 1
ATOM 5064 O O . ASP B 1 301 ? 64.396 64.727 -1.718 1.00 16.14 301 ASP B O 1
ATOM 5066 N N . GLN B 1 302 ? 64.854 63.110 -0.230 1.00 14.29 302 GLN B N 1
ATOM 5067 C CA . GLN B 1 302 ? 65.239 62.149 -1.241 1.00 14.30 302 GLN B CA 1
ATOM 5068 C C . GLN B 1 302 ? 64.033 61.675 -2.045 1.00 13.20 302 GLN B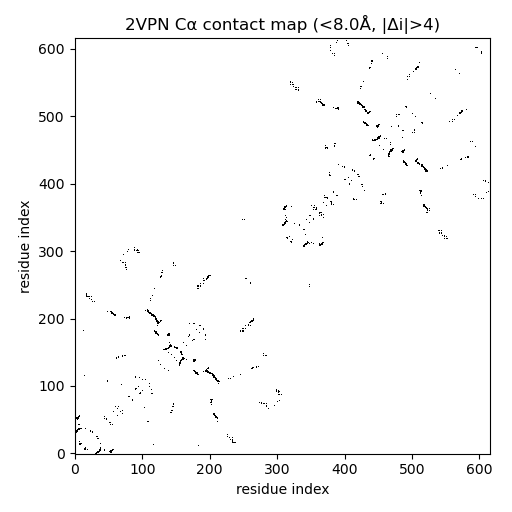 C 1
ATOM 5069 O O . GLN B 1 302 ? 64.122 61.518 -3.251 1.00 12.70 302 GLN B O 1
ATOM 5075 N N . PHE B 1 303 ? 62.927 61.423 -1.364 1.00 13.38 303 PHE B N 1
ATOM 5076 C CA . PHE B 1 303 ? 61.685 61.007 -1.996 1.00 14.32 303 PHE B CA 1
ATOM 5077 C C . PHE B 1 303 ? 61.305 62.076 -3.034 1.00 13.66 303 PHE B C 1
ATOM 5078 O O . PHE B 1 303 ? 60.995 61.760 -4.179 1.00 14.62 303 PHE B O 1
ATOM 5086 N N . LYS B 1 304 ? 61.345 63.350 -2.637 1.00 15.72 304 LYS B N 1
ATOM 5087 C CA . LYS B 1 304 ? 61.058 64.461 -3.563 1.00 17.00 304 LYS B CA 1
ATOM 5088 C C . LYS B 1 304 ? 62.031 64.546 -4.740 1.00 16.80 304 LYS B C 1
ATOM 5089 O O . LYS B 1 304 ? 61.626 64.800 -5.875 1.00 18.52 304 LYS B O 1
ATOM 5095 N N . ALA B 1 305 ? 63.315 64.342 -4.474 1.00 15.94 305 ALA B N 1
ATOM 5096 C CA . ALA B 1 305 ? 64.306 64.303 -5.552 1.00 16.37 305 ALA B CA 1
ATOM 5097 C C . ALA B 1 305 ? 64.035 63.168 -6.536 1.00 16.25 305 ALA B C 1
ATOM 5098 O O . ALA B 1 305 ? 64.200 63.325 -7.754 1.00 16.88 305 ALA B O 1
ATOM 5100 N N . ASP B 1 306 ? 63.603 62.025 -6.013 1.00 15.00 306 ASP B N 1
ATOM 5101 C CA . ASP B 1 306 ? 63.301 60.861 -6.831 1.00 16.82 306 ASP B CA 1
ATOM 5102 C C . ASP B 1 306 ? 62.084 61.113 -7.722 1.00 16.94 306 ASP B C 1
ATOM 5103 O O . ASP B 1 306 ? 62.072 60.707 -8.882 1.00 17.15 306 ASP B O 1
ATOM 5108 N N . LEU B 1 307 ? 61.066 61.773 -7.176 1.00 17.66 307 LEU B N 1
ATOM 5109 C CA . LEU B 1 307 ? 59.882 62.170 -7.944 1.00 20.03 307 LEU B CA 1
ATOM 5110 C C . LEU B 1 307 ? 60.239 63.153 -9.048 1.00 21.83 307 LEU B C 1
ATOM 5111 O O . LEU B 1 307 ? 59.759 63.042 -10.165 1.00 22.91 307 LEU B O 1
ATOM 5116 N N . LYS B 1 308 ? 61.077 64.124 -8.722 1.00 23.40 308 LYS B N 1
ATOM 5117 C CA . LYS B 1 308 ? 61.533 65.095 -9.712 1.00 24.24 308 LYS B CA 1
ATOM 5118 C C . LYS B 1 308 ? 62.242 64.384 -10.867 1.00 24.06 308 LYS B C 1
ATOM 5119 O O . LYS B 1 308 ? 62.051 64.722 -12.043 1.00 24.92 308 LYS B O 1
ATOM 5125 N N . ALA B 1 309 ? 63.055 63.389 -10.523 1.00 23.44 309 ALA B N 1
ATOM 5126 C CA . ALA B 1 309 ? 63.847 62.644 -11.511 1.00 24.02 309 ALA B CA 1
ATOM 5127 C C . ALA B 1 309 ? 62.998 61.858 -12.518 1.00 24.73 309 ALA B C 1
ATOM 5128 O O . ALA B 1 309 ? 63.440 61.625 -13.652 1.00 26.45 309 ALA B O 1
ATOM 5130 N N . VAL B 1 310 ? 61.798 61.451 -12.111 1.00 23.88 310 VAL B N 1
ATOM 5131 C CA . VAL B 1 310 ? 60.873 60.758 -13.002 1.00 24.30 310 VAL B CA 1
ATOM 5132 C C . VAL B 1 310 ? 59.753 61.710 -13.416 1.00 25.45 310 VAL B C 1
ATOM 5133 O O . VAL B 1 310 ? 58.871 61.340 -14.189 1.00 27.45 310 VAL B O 1
#

Nearest PDB structures (foldseek):
  2vpn-assembly1_A  TM=1.003E+00  e=1.202E-58  Halomonas elongata
  2vpn-assembly2_B  TM=1.003E+00  e=1.281E-56  Halomonas elongata
  3gyy-assembly3_C  TM=8.936E-01  e=6.746E-51  Halomonas elongata
  3gyy-assembly1_A  TM=9.017E-01  e=1.469E-50  Halomonas elongata
  3fxb-assembly2_B  TM=9.870E-01  e=1.485E-41  Ruegeria pomeroyi DSS-3